Protein AF-0000000084339613 (afdb_homodimer)

Sequence (566 aa):
MQVQANGGYIHYEVVGEGPPLLMPSHASTTRWRAVAAEFAGEYTVIGVDFRDAAGLTRFPPEPFTIEDLAADCLAVLRALGYERAHFVGLSHSALVGQALAIEHPEGVDRLALTMTTPGHDAHRPDDPQLRAIEDQKLTVEDEVGEALRRAQAGDPEGVRRAAEFLYSQAAVARDPKLVDAGVEQVFGPNFAQPPEVRGRFWAVIGRFTSRGRLDRIRSRTLVVTGSGDRLVRLDDAWTLWRQIPQATLVALDGVGHDWWIEAPARVAAVVKQFLRGSFDADAMQVQANGGYIHYEVVGEGPPLLMPSHASTTRWRAVAAEFAGEYTVIGVDFRDAAGLTRFPPEPFTIEDLAADCLAVLRALGYERAHFVGLSHSALVGQALAIEHPEGVDRLALTMTTPGHDAHRPDDPQLRAIEDQKLTVEDEVGEALRRAQAGDPEGVRRAAEFLYSQAAVARDPKLVDAGVEQVFGPNFAQPPEVRGRFWAVIGRFTSRGRLDRIRSRTLVVTGSGDRLVRLDDAWTLWRQIPQATLVALDGVGHDWWIEAPARVAAVVKQFLRGSFDADA

Nearest PDB structures (foldseek):
  4baz-assembly1_A  TM=6.998E-01  e=2.592E-12  Pseudomonas aeruginosa PAO1
  4bau-assembly1_A-2  TM=6.594E-01  e=1.441E-12  Pseudomonas aeruginosa PAO1
  8b6s-assembly2_B  TM=6.369E-01  e=2.915E-12  Rhodococcus sp. (in: high G+C Gram-positive bacteria)
  4dmf-assembly2_D  TM=7.004E-01  e=1.598E-11  Pseudomonas aeruginosa UCBPP-PA14
  7zbd-assembly2_B  TM=6.255E-01  e=9.425E-12  Rhodococcus sp. (in: high G+C Gram-positive bacteria)

Secondary structure (DSSP, 8-state):
-EEEETTEEEEEEEEESSSEEE---TT-HHHHHHHHTTTTTTSEEEEEPPTTSSS-SB--S----HHHHHHHHHHHHHHTT-S-EEEEEETHHHHHHHHHHHH-GGGEEEEEEES---B--S---SSHHHHHHHHHHS-STHHHHHHHHHHHTT-HHHHHHHHHTTS-HHHHHH-THHHHHIIIIIIHHHHTS-HHHHHHHHHHHHH-B-TTTGGG--S-EEEEEETT--SS-HHHHHHHHHHSTTEEEEEESS--S-HHHHSHHHHHHHHHHHHTTTTSTT-/-EEEETTEEEEEEEEESSSEEE---TT-HHHHHHHHTTTTTTSEEEEEPPTTSSS-SB--S----HHHHHHHHHHHHHHTT-S-EEEEEETHHHHHHHHHHHH-GGGEEEEEEES---B--S---SSHHHHHHHHHHS-STHHHHHHHHHHHTT-HHHHHHHHHTTS-HHHHHH-THHHHHIIIIIIHHHHTS-HHHHHHHHHHHHH-B-TTTGGG--S-EEEEEETT--SS-HHHHHHHHHHSTTEEEEEESS--S-HHHHSHHHHHHHHHHHHTTTTSTT-

Solvent-accessible surface area (backbone atoms only — not comparable to full-atom values): 28236 Å² total; per-residue (Å²): 94,73,46,80,51,97,80,26,39,38,23,36,48,76,45,58,46,63,60,49,30,40,36,52,28,68,26,19,68,67,62,32,52,62,42,45,56,78,45,21,84,63,17,22,33,35,27,39,44,41,73,45,24,52,69,69,20,48,64,73,98,60,91,74,48,46,57,52,53,20,51,51,52,52,48,54,39,45,75,72,69,41,69,53,22,31,36,46,21,54,35,69,40,17,44,22,47,51,37,28,28,52,77,41,45,74,45,40,49,39,38,34,36,27,45,40,58,49,47,54,72,77,81,47,50,89,49,68,65,51,26,52,50,49,55,48,62,70,33,38,60,75,61,52,50,47,17,44,51,33,27,61,70,65,35,68,67,19,33,47,52,36,21,49,40,34,39,10,68,67,53,41,71,75,37,62,63,52,32,57,47,29,35,54,46,55,44,32,41,25,65,72,43,56,65,70,41,32,43,55,47,58,48,30,61,75,71,38,57,42,69,96,45,41,67,54,31,74,44,48,29,39,35,37,42,28,73,22,29,55,70,53,62,68,66,32,45,54,49,51,34,74,43,22,74,47,19,31,30,40,37,37,56,63,36,25,47,46,34,66,73,78,38,37,64,36,53,47,49,52,51,49,40,51,77,71,35,57,77,34,87,85,80,93,72,46,80,51,98,81,27,39,39,24,37,47,76,44,58,46,62,60,49,28,41,36,55,27,68,26,20,69,66,63,33,53,62,43,44,57,77,45,21,84,63,17,22,32,34,28,39,44,41,73,45,22,50,69,70,18,47,60,72,100,60,91,74,48,47,57,54,54,19,51,50,52,51,47,55,40,45,74,73,69,41,72,50,23,31,36,45,21,55,35,69,40,17,44,21,48,52,38,26,28,50,77,41,45,75,45,40,49,40,39,36,35,26,44,39,58,48,47,55,72,76,81,47,49,87,50,68,65,52,27,52,49,49,54,48,62,71,35,37,60,75,59,51,52,48,17,45,51,32,27,61,70,64,35,68,67,20,33,48,52,36,20,48,39,35,38,12,69,67,54,40,72,76,37,61,63,53,31,57,47,28,34,53,47,54,43,32,39,26,64,72,43,57,66,70,41,32,43,56,46,59,48,30,63,77,70,38,56,42,71,97,45,39,65,55,27,72,39,49,28,38,35,37,42,28,73,22,29,55,70,52,62,68,65,33,46,53,50,50,36,75,46,24,49,58,18,31,31,41,37,37,54,62,34,25,46,46,35,64,72,78,39,38,65,36,54,46,49,53,51,49,40,51,76,72,35,57,78,36,88,85,80

Organism: Pseudonocardia thermophila (NCBI:txid1848)

Structure (mmCIF, N/CA/C/O backbone):
data_AF-0000000084339613-model_v1
#
loop_
_entity.id
_entity.type
_entity.pdbx_description
1 polymer 'Pimeloyl-ACP methyl ester carboxylesterase'
#
loop_
_atom_site.group_PDB
_atom_site.id
_atom_site.type_symbol
_atom_site.label_atom_id
_atom_site.label_alt_id
_atom_site.label_comp_id
_atom_site.label_asym_id
_atom_site.label_entity_id
_atom_site.label_seq_id
_atom_site.pdbx_PDB_ins_code
_atom_site.Cartn_x
_atom_site.Cartn_y
_atom_site.Cartn_z
_atom_site.occupancy
_atom_site.B_iso_or_equiv
_atom_site.auth_seq_id
_atom_site.auth_comp_id
_atom_site.auth_asym_id
_atom_site.auth_atom_id
_atom_site.pdbx_PDB_model_num
ATOM 1 N N . MET A 1 1 ? -4.617 35.281 3.008 1 93.31 1 MET A N 1
ATOM 2 C CA . MET A 1 1 ? -6.02 35.594 3.268 1 93.31 1 MET A CA 1
ATOM 3 C C . MET A 1 1 ? -6.418 35.188 4.68 1 93.31 1 MET A C 1
ATOM 5 O O . MET A 1 1 ? -5.688 34.438 5.344 1 93.31 1 MET A O 1
ATOM 9 N N . GLN A 1 2 ? -7.469 35.719 5.16 1 95.5 2 GLN A N 1
ATOM 10 C CA . GLN A 1 2 ? -7.922 35.375 6.5 1 95.5 2 GLN A CA 1
ATOM 11 C C . GLN A 1 2 ? -9.445 35.25 6.551 1 95.5 2 GLN A C 1
ATOM 13 O O . GLN A 1 2 ? -10.148 35.875 5.758 1 95.5 2 GLN A O 1
ATOM 18 N N . VAL A 1 3 ? -9.898 34.406 7.383 1 97.19 3 VAL A N 1
ATOM 19 C CA . VAL A 1 3 ? -11.32 34.281 7.695 1 97.19 3 VAL A CA 1
ATOM 20 C C . VAL A 1 3 ? -11.523 34.344 9.203 1 97.19 3 VAL A C 1
ATOM 22 O O . VAL A 1 3 ? -10.719 33.781 9.961 1 97.19 3 VAL A O 1
ATOM 25 N N . GLN A 1 4 ? -12.516 35.094 9.586 1 97.75 4 GLN A N 1
ATOM 26 C CA . GLN A 1 4 ? -12.898 35.062 10.992 1 97.75 4 GLN A CA 1
ATOM 27 C C . GLN A 1 4 ? -13.875 33.938 11.281 1 97.75 4 GLN A C 1
ATOM 29 O O . GLN A 1 4 ? -14.953 33.875 10.688 1 97.75 4 GLN A O 1
ATOM 34 N N . ALA A 1 5 ? -13.469 33.031 12.148 1 97.62 5 ALA A N 1
ATOM 35 C CA . ALA A 1 5 ? -14.312 31.906 12.5 1 97.62 5 ALA A CA 1
ATOM 36 C C . ALA A 1 5 ? -13.852 31.281 13.82 1 97.62 5 ALA A C 1
ATOM 38 O O . ALA A 1 5 ? -12.695 31.438 14.219 1 97.62 5 ALA A O 1
ATOM 39 N N . ASN A 1 6 ? -14.758 30.641 14.539 1 97.44 6 ASN A N 1
ATOM 40 C CA . ASN A 1 6 ? -14.5 29.844 15.734 1 97.44 6 ASN A CA 1
ATOM 41 C C . ASN A 1 6 ? -13.789 30.656 16.812 1 97.44 6 ASN A C 1
ATOM 43 O O . ASN A 1 6 ? -12.945 30.141 17.531 1 97.44 6 ASN A O 1
ATOM 47 N N . GLY A 1 7 ? -13.938 31.906 16.766 1 96.94 7 GLY A N 1
ATOM 48 C CA . GLY A 1 7 ? -13.445 32.75 17.844 1 96.94 7 GLY A CA 1
ATOM 49 C C . GLY A 1 7 ? -12.07 33.344 17.547 1 96.94 7 GLY A C 1
ATOM 50 O O . GLY A 1 7 ? -11.43 33.906 18.438 1 96.94 7 GLY A O 1
ATOM 51 N N . GLY A 1 8 ? -11.625 33.188 16.281 1 97.25 8 GLY A N 1
ATOM 52 C CA . GLY A 1 8 ? -10.32 33.719 15.906 1 97.25 8 GLY A CA 1
ATOM 53 C C . GLY A 1 8 ? -10.211 34.062 14.43 1 97.25 8 GLY A C 1
ATOM 54 O O . GLY A 1 8 ? -11.219 34.125 13.734 1 97.25 8 GLY A O 1
ATOM 55 N N . TYR A 1 9 ? -9.062 34.531 14.062 1 97.19 9 TYR A N 1
ATOM 56 C CA . TYR A 1 9 ? -8.727 34.781 12.672 1 97.19 9 TYR A CA 1
ATOM 57 C C . TYR A 1 9 ? -7.82 33.688 12.117 1 97.19 9 TYR A C 1
ATOM 59 O O . TYR A 1 9 ? -6.715 33.469 12.617 1 97.19 9 TYR A O 1
ATOM 67 N N . ILE A 1 10 ? -8.281 33.031 11.062 1 96.25 10 ILE A N 1
ATOM 68 C CA . ILE A 1 10 ? -7.559 31.891 10.492 1 96.25 10 ILE A CA 1
ATOM 69 C C . ILE A 1 10 ? -6.91 32.312 9.172 1 96.25 10 ILE A C 1
ATOM 71 O O . ILE A 1 10 ? -7.598 32.719 8.242 1 96.25 10 ILE A O 1
ATOM 75 N N . HIS A 1 11 ? -5.621 32.156 9.117 1 95.12 11 HIS A N 1
ATOM 76 C CA . HIS A 1 11 ? -4.883 32.438 7.895 1 95.12 11 HIS A CA 1
ATOM 77 C C . HIS A 1 11 ? -4.891 31.25 6.953 1 95.12 11 HIS A C 1
ATOM 79 O O . HIS A 1 11 ? -4.746 30.109 7.398 1 95.12 11 HIS A O 1
ATOM 85 N N . TYR A 1 12 ? -5.094 31.469 5.641 1 95.38 12 TYR A N 1
ATOM 86 C CA . TYR A 1 12 ? -5.035 30.422 4.629 1 95.38 12 TYR A CA 1
ATOM 87 C C . TYR A 1 12 ? -4.508 30.969 3.307 1 95.38 12 TYR A C 1
ATOM 89 O O . TYR A 1 12 ? -4.488 32.188 3.094 1 95.38 12 TYR A O 1
ATOM 97 N N . GLU A 1 13 ? -3.941 30.094 2.549 1 94.94 13 GLU A N 1
ATOM 98 C CA . GLU A 1 13 ? -3.484 30.391 1.194 1 94.94 13 GLU A CA 1
ATOM 99 C C . GLU A 1 13 ? -4.16 29.484 0.172 1 94.94 13 GLU A C 1
ATOM 101 O O . GLU A 1 13 ? -4.543 28.359 0.492 1 94.94 13 GLU A O 1
ATOM 106 N N . VAL A 1 14 ? -4.344 30.031 -1.056 1 96.31 14 VAL A N 1
ATOM 107 C CA . VAL A 1 14 ? -4.984 29.281 -2.127 1 96.31 14 VAL A CA 1
ATOM 108 C C . VAL A 1 14 ? -4.133 29.344 -3.393 1 96.31 14 VAL A C 1
ATOM 110 O O . VAL A 1 14 ? -3.682 30.422 -3.781 1 96.31 14 VAL A O 1
ATOM 113 N N . VAL A 1 15 ? -3.887 28.203 -3.947 1 96.44 15 VAL A N 1
ATOM 114 C CA . VAL A 1 15 ? -3.193 28.188 -5.23 1 96.44 15 VAL A CA 1
ATOM 115 C C . VAL A 1 15 ? -3.854 27.156 -6.148 1 96.44 15 VAL A C 1
ATOM 117 O O . VAL A 1 15 ? -4.449 26.188 -5.68 1 96.44 15 VAL A O 1
ATOM 120 N N . GLY A 1 16 ? -3.816 27.391 -7.469 1 97.94 16 GLY A N 1
ATOM 121 C CA . GLY A 1 16 ? -4.293 26.438 -8.453 1 97.94 16 GLY A CA 1
ATOM 122 C C . GLY A 1 16 ? -5.766 26.594 -8.773 1 97.94 16 GLY A C 1
ATOM 123 O O . GLY A 1 16 ? -6.402 27.547 -8.344 1 97.94 16 GLY A O 1
ATOM 124 N N . GLU A 1 17 ? -6.219 25.719 -9.68 1 97.44 17 GLU A N 1
ATOM 125 C CA . GLU A 1 17 ? -7.605 25.688 -10.141 1 97.44 17 GLU A CA 1
ATOM 126 C C . GLU A 1 17 ? -8.117 24.25 -10.234 1 97.44 17 GLU A C 1
ATOM 128 O O . GLU A 1 17 ? -7.336 23.328 -10.469 1 97.44 17 GLU A O 1
ATOM 133 N N . GLY A 1 18 ? -9.414 24.156 -10.016 1 98 18 GLY A N 1
ATOM 134 C CA . GLY A 1 18 ? -10.031 22.844 -10.023 1 98 18 GLY A CA 1
ATOM 135 C C . GLY A 1 18 ? -10.789 22.531 -8.742 1 98 18 GLY A C 1
ATOM 136 O O . GLY A 1 18 ? -11.141 23.438 -7.988 1 98 18 GLY A O 1
ATOM 137 N N . PRO A 1 19 ? -11.094 21.219 -8.523 1 98.38 19 PRO A N 1
ATOM 138 C CA . PRO A 1 19 ? -11.766 20.844 -7.277 1 98.38 19 PRO A CA 1
ATOM 139 C C . PRO A 1 19 ? -10.953 21.188 -6.035 1 98.38 19 PRO A C 1
ATOM 141 O O . PRO A 1 19 ? -9.719 21.172 -6.078 1 98.38 19 PRO A O 1
ATOM 144 N N . PRO A 1 20 ? -11.586 21.469 -4.953 1 98.75 20 PRO A N 1
ATOM 145 C CA . PRO A 1 20 ? -10.883 21.906 -3.746 1 98.75 20 PRO A CA 1
ATOM 146 C C . PRO A 1 20 ? -10.102 20.766 -3.084 1 98.75 20 PRO A C 1
ATOM 148 O O . PRO A 1 20 ? -10.602 19.641 -2.998 1 98.75 20 PRO A O 1
ATOM 151 N N . LEU A 1 21 ? -8.969 21.062 -2.729 1 98.81 21 LEU A N 1
ATOM 152 C CA . LEU A 1 21 ? -8.062 20.188 -1.992 1 98.81 21 LEU A CA 1
ATOM 153 C C . LEU A 1 21 ? -7.516 20.891 -0.755 1 98.81 21 LEU A C 1
ATOM 155 O O . LEU A 1 21 ? -6.684 21.797 -0.868 1 98.81 21 LEU A O 1
ATOM 159 N N . LEU A 1 22 ? -7.992 20.469 0.413 1 98.25 22 LEU A N 1
ATOM 160 C CA . LEU A 1 22 ? -7.453 20.969 1.673 1 98.25 22 LEU A CA 1
ATOM 161 C C . LEU A 1 22 ? -6.133 20.297 2.012 1 98.25 22 LEU A C 1
ATOM 163 O O . LEU A 1 22 ? -6.07 19.062 2.129 1 98.25 22 LEU A O 1
ATOM 167 N N . MET A 1 23 ? -5.078 21.047 2.143 1 97.5 23 MET A N 1
ATOM 168 C CA . MET A 1 23 ? -3.744 20.594 2.537 1 97.5 23 MET A CA 1
ATOM 169 C C . MET A 1 23 ? -3.129 21.547 3.555 1 97.5 23 MET A C 1
ATOM 171 O O . MET A 1 23 ? -2.328 22.422 3.195 1 97.5 23 MET A O 1
ATOM 175 N N . PRO A 1 24 ? -3.438 21.359 4.773 1 94.56 24 PRO A N 1
ATOM 176 C CA . PRO A 1 24 ? -3 22.328 5.781 1 94.56 24 PRO A CA 1
ATOM 177 C C . PRO A 1 24 ? -1.479 22.438 5.871 1 94.56 24 PRO A C 1
ATOM 179 O O . PRO A 1 24 ? -0.776 21.422 5.75 1 94.56 24 PRO A O 1
ATOM 182 N N . SER A 1 25 ? -0.84 23.609 6.051 1 76.75 25 SER A N 1
ATOM 183 C CA . SER A 1 25 ? 0.553 24 5.848 1 76.75 25 SER A CA 1
ATOM 184 C C . SER A 1 25 ? 1.398 23.688 7.078 1 76.75 25 SER A C 1
ATOM 186 O O . SER A 1 25 ? 2.629 23.672 7.004 1 76.75 25 SER A O 1
ATOM 188 N N . HIS A 1 26 ? 1.126 23.078 7.98 1 66.56 26 HIS A N 1
ATOM 189 C CA . HIS A 1 26 ? 1.884 22.656 9.148 1 66.56 26 HIS A CA 1
ATOM 190 C C . HIS A 1 26 ? 2.947 23.688 9.523 1 66.56 26 HIS A C 1
ATOM 192 O O . HIS A 1 26 ? 4.133 23.344 9.617 1 66.56 26 HIS A O 1
ATOM 198 N N . ALA A 1 27 ? 2.881 24.812 9.57 1 61.47 27 ALA A N 1
ATOM 199 C CA . ALA A 1 27 ? 3.809 25.719 10.227 1 61.47 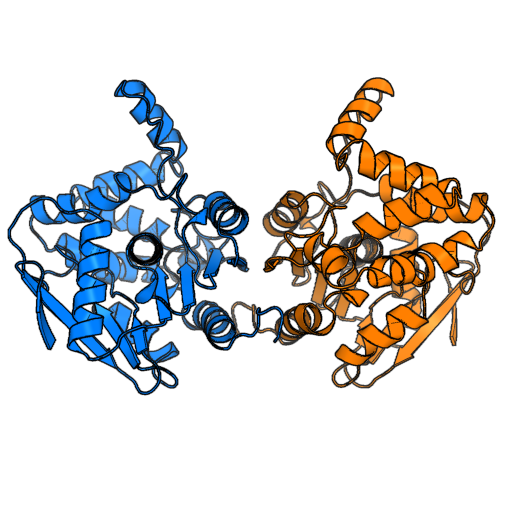27 ALA A CA 1
ATOM 200 C C . ALA A 1 27 ? 4.551 26.578 9.195 1 61.47 27 ALA A C 1
ATOM 202 O O . ALA A 1 27 ? 5.137 27.609 9.539 1 61.47 27 ALA A O 1
ATOM 203 N N . SER A 1 28 ? 4.691 26.062 7.965 1 70.5 28 SER A N 1
ATOM 204 C CA . SER A 1 28 ? 5.488 26.859 7.047 1 70.5 28 SER A CA 1
ATOM 205 C C . SER A 1 28 ? 4.773 27.047 5.707 1 70.5 28 SER A C 1
ATOM 207 O O . SER A 1 28 ? 4.547 26.078 4.988 1 70.5 28 SER A O 1
ATOM 209 N N . THR A 1 29 ? 4.668 28.297 5.359 1 73.69 29 THR A N 1
ATOM 210 C CA . THR A 1 29 ? 4.043 28.641 4.09 1 73.69 29 THR A CA 1
ATOM 211 C C . THR A 1 29 ? 4.969 28.297 2.922 1 73.69 29 THR A C 1
ATOM 213 O O . THR A 1 29 ? 4.508 27.875 1.861 1 73.69 29 THR A O 1
ATOM 216 N N . THR A 1 30 ? 6.27 28.469 3.146 1 77.5 30 THR A N 1
ATOM 217 C CA . THR A 1 30 ? 7.215 28.219 2.066 1 77.5 30 THR A CA 1
ATOM 218 C C . THR A 1 30 ? 7.242 26.75 1.7 1 77.5 30 THR A C 1
ATOM 220 O O . THR A 1 30 ? 7.105 26.391 0.528 1 77.5 30 THR A O 1
ATOM 223 N N . ARG A 1 31 ? 7.395 25.953 2.65 1 86 31 ARG A N 1
ATOM 224 C CA . ARG A 1 31 ? 7.414 24.5 2.453 1 86 31 ARG A CA 1
ATOM 225 C C . ARG A 1 31 ? 6.102 24.016 1.85 1 86 31 ARG A C 1
ATOM 227 O O . ARG A 1 31 ? 6.098 23.156 0.96 1 86 31 ARG A O 1
ATOM 234 N N . TRP A 1 32 ? 5.105 24.656 2.205 1 91 32 TRP A N 1
ATOM 235 C CA . TRP A 1 32 ? 3.777 24.281 1.727 1 91 32 TRP A CA 1
ATOM 236 C C . TRP A 1 32 ? 3.615 24.625 0.25 1 91 32 TRP A C 1
ATOM 238 O O . TRP A 1 32 ? 3.1 23.828 -0.529 1 91 32 TRP A O 1
ATOM 248 N N . ARG A 1 33 ? 4.078 25.781 -0.169 1 90.88 33 ARG A N 1
ATOM 249 C CA . ARG A 1 33 ? 3.916 26.234 -1.551 1 90.88 33 ARG A CA 1
ATOM 250 C C . ARG A 1 33 ? 4.621 25.281 -2.514 1 90.88 33 ARG A C 1
ATOM 252 O O . ARG A 1 33 ? 4.113 25 -3.602 1 90.88 33 ARG A O 1
ATOM 259 N N . ALA A 1 34 ? 5.723 24.812 -2.059 1 91.38 34 ALA A N 1
ATOM 260 C CA . ALA A 1 34 ? 6.484 23.906 -2.912 1 91.38 34 ALA A CA 1
ATOM 261 C C . ALA A 1 34 ? 5.723 22.609 -3.148 1 91.38 34 ALA A C 1
ATOM 263 O O . ALA A 1 34 ? 5.613 22.141 -4.285 1 91.38 34 ALA A O 1
ATOM 264 N N . VAL A 1 35 ? 5.16 22.047 -2.146 1 94.31 35 VAL A N 1
ATOM 265 C CA . VAL A 1 35 ? 4.445 20.797 -2.299 1 94.31 35 VAL A CA 1
ATOM 266 C C . VAL A 1 35 ? 3.09 21.031 -2.951 1 94.31 35 VAL A C 1
ATOM 268 O O . VAL A 1 35 ? 2.609 20.219 -3.732 1 94.31 35 VAL A O 1
ATOM 271 N N . ALA A 1 36 ? 2.484 22.188 -2.648 1 96.38 36 ALA A N 1
ATOM 272 C CA . ALA A 1 36 ? 1.198 22.531 -3.244 1 96.38 36 ALA A CA 1
ATOM 273 C C . ALA A 1 36 ? 1.3 22.609 -4.766 1 96.38 36 ALA A C 1
ATOM 275 O O . ALA A 1 36 ? 0.335 22.312 -5.473 1 96.38 36 ALA A O 1
ATOM 276 N N . ALA A 1 37 ? 2.473 22.969 -5.262 1 96.31 37 ALA A N 1
ATOM 277 C CA . ALA A 1 37 ? 2.701 23.094 -6.695 1 96.31 37 ALA A CA 1
ATOM 278 C C . ALA A 1 37 ? 2.521 21.75 -7.402 1 96.31 37 ALA A C 1
ATOM 280 O O . ALA A 1 37 ? 2.125 21.703 -8.57 1 96.31 37 ALA A O 1
ATOM 281 N N . GLU A 1 38 ? 2.785 20.656 -6.676 1 96.44 38 GLU A N 1
ATOM 282 C CA . GLU A 1 38 ? 2.596 19.312 -7.242 1 96.44 38 GLU A CA 1
ATOM 283 C C . GLU A 1 38 ? 1.131 19.062 -7.59 1 96.44 38 GLU A C 1
ATOM 285 O O . GLU A 1 38 ? 0.824 18.219 -8.438 1 96.44 38 GLU A O 1
ATOM 290 N N . PHE A 1 39 ? 0.172 19.781 -6.965 1 98.12 39 PHE A N 1
ATOM 291 C CA . PHE A 1 39 ? -1.253 19.5 -7.086 1 98.12 39 PHE A CA 1
ATOM 292 C C . PHE A 1 39 ? -1.975 20.625 -7.797 1 98.12 39 PHE A C 1
ATOM 294 O O . PHE A 1 39 ? -3.102 20.469 -8.266 1 98.12 39 PHE A O 1
ATOM 301 N N . ALA A 1 40 ? -1.368 21.781 -7.902 1 97.81 40 ALA A N 1
ATOM 302 C CA . ALA A 1 40 ? -2.016 23.031 -8.289 1 97.81 40 ALA A CA 1
ATOM 303 C C . ALA A 1 40 ? -2.494 22.984 -9.734 1 97.81 40 ALA A C 1
ATOM 305 O O . ALA A 1 40 ? -3.34 23.781 -10.141 1 97.81 40 ALA A O 1
ATOM 306 N N . GLY A 1 41 ? -1.956 22.078 -10.539 1 97.56 41 GLY A N 1
ATOM 307 C CA . GLY A 1 41 ? -2.383 21.953 -11.922 1 97.56 41 GLY A CA 1
ATOM 308 C C . GLY A 1 41 ? -3.736 21.281 -12.07 1 97.56 41 GLY A C 1
ATOM 309 O O . GLY A 1 41 ? -4.383 21.391 -13.109 1 97.56 41 GLY A O 1
ATOM 310 N N . GLU A 1 42 ? -4.215 20.656 -11.047 1 98 42 GLU A N 1
ATOM 311 C CA . GLU A 1 42 ? -5.434 19.859 -11.148 1 98 42 GLU A CA 1
ATOM 312 C C . GLU A 1 42 ? -6.426 20.219 -10.047 1 98 42 GLU A C 1
ATOM 314 O O . GLU A 1 42 ? -7.605 19.875 -10.133 1 98 42 GLU A O 1
ATOM 319 N N . TYR A 1 43 ? -5.961 20.969 -9.055 1 98.56 43 TYR A N 1
ATOM 320 C CA . TYR A 1 43 ? -6.801 21.219 -7.891 1 98.56 43 TYR A CA 1
ATOM 321 C C . TYR A 1 43 ? -6.645 22.656 -7.41 1 98.56 43 TYR A C 1
ATOM 323 O O . TYR A 1 43 ? -5.633 23.297 -7.691 1 98.56 43 TYR A O 1
ATOM 331 N N . THR A 1 44 ? -7.668 23.156 -6.738 1 98.56 44 THR A N 1
ATOM 332 C CA . THR A 1 44 ? -7.562 24.328 -5.891 1 98.56 44 THR A CA 1
ATOM 333 C C . THR A 1 44 ? -7.035 23.969 -4.508 1 98.56 44 THR A C 1
ATOM 335 O O . THR A 1 44 ? -7.789 23.484 -3.66 1 98.56 44 THR A O 1
ATOM 338 N N . VAL A 1 45 ? -5.781 24.203 -4.34 1 98.31 45 VAL A N 1
ATOM 339 C CA . VAL A 1 45 ? -5.125 23.75 -3.115 1 98.31 45 VAL A CA 1
ATOM 340 C C . VAL A 1 45 ? -5.262 24.828 -2.035 1 98.31 45 VAL A C 1
ATOM 342 O O . VAL A 1 45 ? -4.891 25.984 -2.248 1 98.31 45 VAL A O 1
ATOM 345 N N . ILE A 1 46 ? -5.785 24.422 -0.898 1 97.5 46 ILE A N 1
ATOM 346 C CA . ILE A 1 46 ? -6.062 25.328 0.208 1 97.5 46 ILE A CA 1
ATOM 347 C C . ILE A 1 46 ? -5.16 24.984 1.392 1 97.5 46 ILE A C 1
ATOM 349 O O . ILE A 1 46 ? -5.277 23.906 1.98 1 97.5 46 ILE A O 1
ATOM 353 N N . GLY A 1 47 ? -4.258 25.859 1.705 1 96.38 47 GLY A N 1
ATOM 354 C CA . GLY A 1 47 ? -3.377 25.703 2.854 1 96.38 47 GLY A CA 1
ATOM 355 C C . GLY A 1 47 ? -3.834 26.5 4.062 1 96.38 47 GLY A C 1
ATOM 356 O O . GLY A 1 47 ? -3.809 27.734 4.051 1 96.38 47 GLY A O 1
ATOM 357 N N . VAL A 1 48 ? -4.164 25.797 5.145 1 95.12 48 VAL A N 1
ATOM 358 C CA . VAL A 1 48 ? -4.629 26.438 6.367 1 95.12 48 VAL A CA 1
ATOM 359 C C . VAL A 1 48 ? -3.498 26.484 7.395 1 95.12 48 VAL A C 1
ATOM 361 O O . VAL A 1 48 ? -2.898 25.453 7.707 1 95.12 48 VAL A O 1
ATOM 364 N N . ASP A 1 49 ? -3.217 27.609 7.875 1 92.88 49 ASP A N 1
ATOM 365 C CA . ASP A 1 49 ? -2.285 27.719 8.992 1 92.88 49 ASP A CA 1
ATOM 366 C C . ASP A 1 49 ? -2.955 27.344 10.312 1 92.88 49 ASP A C 1
ATOM 368 O O . ASP A 1 49 ? -4.074 27.781 10.594 1 92.88 49 ASP A O 1
ATOM 372 N N . PHE A 1 50 ? -2.27 26.531 11.117 1 92.81 50 PHE A N 1
ATOM 373 C CA . PHE A 1 50 ? -2.859 26.078 12.375 1 92.81 50 PHE A CA 1
ATOM 374 C C . PHE A 1 50 ? -2.646 27.094 13.484 1 92.81 50 PHE A C 1
ATOM 376 O O . PHE A 1 50 ? -1.743 27.922 13.398 1 92.81 50 PHE A O 1
ATOM 383 N N . ARG A 1 51 ? -3.512 26.969 14.453 1 92.56 51 ARG A N 1
ATOM 384 C CA . ARG A 1 51 ? -3.27 27.688 15.695 1 92.56 51 ARG A CA 1
ATOM 385 C C . ARG A 1 51 ? -1.874 27.391 16.234 1 92.56 51 ARG A C 1
ATOM 387 O O . ARG A 1 51 ? -1.447 26.234 16.281 1 92.56 51 ARG A O 1
ATOM 394 N N . ASP A 1 52 ? -1.124 28.484 16.516 1 88.69 52 ASP A N 1
ATOM 395 C CA . ASP A 1 52 ? 0.156 28.438 17.219 1 88.69 52 ASP A CA 1
ATOM 396 C C . ASP A 1 52 ? 1.249 27.859 16.328 1 88.69 52 ASP A C 1
ATOM 398 O O . ASP A 1 52 ? 2.314 27.469 16.812 1 88.69 52 ASP A O 1
ATOM 402 N N . ALA A 1 53 ? 0.989 27.734 15.023 1 89.12 53 ALA A N 1
ATOM 403 C CA . ALA A 1 53 ? 1.989 27.172 14.125 1 89.12 53 ALA A CA 1
ATOM 404 C C . ALA A 1 53 ? 3.002 28.234 13.688 1 89.12 53 ALA A C 1
ATOM 406 O O . ALA A 1 53 ? 4.051 28.391 14.312 1 89.12 53 ALA A O 1
ATOM 407 N N . ALA A 1 54 ? 2.695 29.094 12.758 1 83.31 54 ALA A N 1
ATOM 408 C CA . ALA A 1 54 ? 3.637 30.047 12.195 1 83.31 54 ALA A CA 1
ATOM 409 C C . ALA A 1 54 ? 3.316 31.469 12.664 1 83.31 54 ALA A C 1
ATOM 411 O O . ALA A 1 54 ? 3.908 32.438 12.18 1 83.31 54 ALA A O 1
ATOM 412 N N . GLY A 1 55 ? 2.322 31.656 13.469 1 83.69 55 GLY A N 1
ATOM 413 C CA . GLY A 1 55 ? 1.982 32.969 14.016 1 83.69 55 GLY A CA 1
ATOM 414 C C . GLY A 1 55 ? 1.102 33.781 13.094 1 83.69 55 GLY A C 1
ATOM 415 O O . GLY A 1 55 ? 0.872 34.969 13.344 1 83.69 55 GLY A O 1
ATOM 416 N N . LEU A 1 56 ? 0.626 33.188 12.039 1 88.12 56 LEU A N 1
ATOM 417 C CA . LEU A 1 56 ? -0.227 33.906 11.086 1 88.12 56 LEU A CA 1
ATOM 418 C C . LEU A 1 56 ? -1.693 33.812 11.492 1 88.12 56 LEU A C 1
ATOM 420 O O . LEU A 1 56 ? -2.486 34.688 11.195 1 88.12 56 LEU A O 1
ATOM 424 N N . THR A 1 57 ? -2.047 32.75 12.094 1 92.06 57 THR A N 1
ATOM 425 C CA . THR A 1 57 ? -3.369 32.5 12.664 1 92.06 57 THR A CA 1
ATOM 426 C C . THR A 1 57 ? -3.438 33.031 14.102 1 92.06 57 THR A C 1
ATOM 428 O O . THR A 1 57 ? -2.514 32.812 14.891 1 92.06 57 THR A O 1
ATOM 431 N N . ARG A 1 58 ? -4.598 33.719 14.406 1 93.62 58 ARG A N 1
ATOM 432 C CA . ARG A 1 58 ? -4.684 34.375 15.695 1 93.62 58 ARG A CA 1
ATOM 433 C C . ARG A 1 58 ? -5.902 33.906 16.484 1 93.62 58 ARG A C 1
ATOM 435 O O . ARG A 1 58 ? -7.035 34.031 16 1 93.62 58 ARG A O 1
ATOM 442 N N . PHE A 1 59 ? -5.578 33.375 17.625 1 94.75 59 PHE A N 1
ATOM 443 C CA . PHE A 1 59 ? -6.598 32.938 18.562 1 94.75 59 PHE A CA 1
ATOM 444 C C . PHE A 1 59 ? -6.238 33.344 19.984 1 94.75 59 PHE A C 1
ATOM 446 O O . PHE A 1 59 ? -5.074 33.625 20.297 1 94.75 59 PHE A O 1
ATOM 453 N N . PRO A 1 60 ? -7.266 33.438 20.906 1 94.12 60 PRO A N 1
ATOM 454 C CA . PRO A 1 60 ? -6.91 33.562 22.328 1 94.12 60 PRO A CA 1
ATOM 455 C C . PRO A 1 60 ? -5.977 32.469 22.812 1 94.12 60 PRO A C 1
ATOM 457 O O . PRO A 1 60 ? -6.031 31.344 22.297 1 94.12 60 PRO A O 1
ATOM 460 N N . PRO A 1 61 ? -5.105 32.844 23.719 1 91.94 61 PRO A N 1
ATOM 461 C CA . PRO A 1 61 ? -4.098 31.891 24.188 1 91.94 61 PRO A CA 1
ATOM 462 C C . PRO A 1 61 ? -4.684 30.797 25.078 1 91.94 61 PRO A C 1
ATOM 464 O O . PRO A 1 61 ? -4.289 30.672 26.234 1 91.94 61 PRO A O 1
ATOM 467 N N . GLU A 1 62 ? -5.578 30.016 24.625 1 93.31 62 GLU A N 1
ATOM 468 C CA . GLU A 1 62 ? -6.223 28.906 25.312 1 93.31 62 GLU A CA 1
ATOM 469 C C . GLU A 1 62 ? -5.848 27.562 24.672 1 93.31 62 GLU A C 1
ATOM 471 O O . GLU A 1 62 ? -5.512 27.516 23.484 1 93.31 62 GLU A O 1
ATOM 476 N N . PRO A 1 63 ? -5.863 26.594 25.578 1 92.44 63 PRO A N 1
ATOM 477 C CA . PRO A 1 63 ? -5.617 25.281 24.984 1 92.44 63 PRO A CA 1
ATOM 478 C C . PRO A 1 63 ? -6.621 24.906 23.906 1 92.44 63 PRO A C 1
ATOM 480 O O . PRO A 1 63 ? -7.762 25.375 23.922 1 92.44 63 PRO A O 1
ATOM 483 N N . PHE A 1 64 ? -6.18 24.188 22.891 1 95.12 64 PHE A N 1
ATOM 484 C CA . PHE A 1 64 ? -7.031 23.672 21.828 1 95.12 64 PHE A CA 1
ATOM 485 C C . PHE A 1 64 ? -6.734 22.203 21.547 1 95.12 64 PHE A C 1
ATOM 487 O O . PHE A 1 64 ? -5.824 21.625 22.156 1 95.12 64 PHE A O 1
ATOM 494 N N . THR A 1 65 ? -7.59 21.578 20.703 1 95.56 65 THR A N 1
ATOM 495 C CA . THR A 1 65 ? -7.473 20.156 20.375 1 95.56 65 THR A CA 1
ATOM 496 C C . THR A 1 65 ? -7.309 19.984 18.859 1 95.56 65 THR A C 1
ATOM 498 O O . THR A 1 65 ? -7.453 20.938 18.094 1 95.56 65 THR A O 1
ATOM 501 N N . ILE A 1 66 ? -6.961 18.828 18.516 1 96.12 66 ILE A N 1
ATOM 502 C CA . ILE A 1 66 ? -6.922 18.453 17.094 1 96.12 66 ILE A CA 1
ATOM 503 C C . ILE A 1 66 ? -8.297 18.672 16.469 1 96.12 66 ILE A C 1
ATOM 505 O O . ILE A 1 66 ? -8.398 19.109 15.32 1 96.12 66 ILE A O 1
ATOM 509 N N . GLU A 1 67 ? -9.352 18.406 17.172 1 97.69 67 GLU A N 1
ATOM 510 C CA . GLU A 1 67 ? -10.719 18.609 16.703 1 97.69 67 GLU A CA 1
ATOM 511 C C . GLU A 1 67 ? -10.992 20.094 16.438 1 97.69 67 GLU A C 1
ATOM 513 O O . GLU A 1 67 ? -11.727 20.438 15.508 1 97.69 67 GLU A O 1
ATOM 518 N N . ASP A 1 68 ? -10.406 20.922 17.281 1 97.5 68 ASP A N 1
ATOM 519 C CA . ASP A 1 68 ? -10.539 22.359 17.047 1 97.5 68 ASP A CA 1
ATOM 520 C C . ASP A 1 68 ? -9.883 22.766 15.719 1 97.5 68 ASP A C 1
ATOM 522 O O . ASP A 1 68 ? -10.438 23.562 14.969 1 97.5 68 ASP A O 1
ATOM 526 N N . LEU A 1 69 ? -8.734 22.203 15.469 1 96.62 69 LEU A N 1
ATOM 527 C CA . LEU A 1 69 ? -8.047 22.484 14.219 1 96.62 69 LEU A CA 1
ATOM 528 C C . LEU A 1 69 ? -8.859 21.984 13.031 1 96.62 69 LEU A C 1
ATOM 530 O O . LEU A 1 69 ? -8.891 22.625 11.977 1 96.62 69 LEU A O 1
ATOM 534 N N . ALA A 1 70 ? -9.531 20.812 13.18 1 98.12 70 ALA A N 1
ATOM 535 C CA . ALA A 1 70 ? -10.414 20.281 12.141 1 98.12 70 ALA A CA 1
ATOM 536 C C . ALA A 1 70 ? -11.57 21.25 11.867 1 98.12 70 ALA A C 1
ATOM 538 O O . ALA A 1 70 ? -11.906 21.5 10.703 1 98.12 70 ALA A O 1
ATOM 539 N N . ALA A 1 71 ? -12.133 21.781 12.891 1 98.25 71 ALA A N 1
ATOM 540 C CA . ALA A 1 71 ? -13.219 22.75 12.758 1 98.25 71 ALA A CA 1
ATOM 541 C C . ALA A 1 71 ? -12.75 24 12.039 1 98.25 71 ALA A C 1
ATOM 543 O O . ALA A 1 71 ? -13.5 24.609 11.266 1 98.25 71 ALA A O 1
ATOM 544 N N . ASP A 1 72 ? -11.531 24.406 12.359 1 97.38 72 ASP A N 1
ATOM 545 C CA . ASP A 1 72 ? -10.961 25.562 11.68 1 97.38 72 ASP A CA 1
ATOM 546 C C . ASP A 1 72 ? -10.836 25.312 10.18 1 97.38 72 ASP A C 1
ATOM 548 O O . ASP A 1 72 ? -11.141 26.203 9.367 1 97.38 72 ASP A O 1
ATOM 552 N N . CYS A 1 73 ? -10.375 24.125 9.82 1 97.25 73 CYS A N 1
ATOM 553 C CA . CYS A 1 73 ? -10.273 23.766 8.414 1 97.25 73 CYS A CA 1
ATOM 554 C C . CYS A 1 73 ? -11.633 23.828 7.73 1 97.25 73 CYS A C 1
ATOM 556 O O . CYS A 1 73 ? -11.758 24.344 6.621 1 97.25 73 CYS A O 1
ATOM 558 N N . LEU A 1 74 ? -12.609 23.281 8.375 1 98.38 74 LEU A N 1
ATOM 559 C CA . LEU A 1 74 ? -13.961 23.297 7.828 1 98.38 74 LEU A CA 1
ATOM 560 C C . LEU A 1 74 ? -14.461 24.734 7.629 1 98.38 74 LEU A C 1
ATOM 562 O O . LEU A 1 74 ? -15.109 25.031 6.629 1 98.38 74 LEU A O 1
ATOM 566 N N . ALA A 1 75 ? -14.148 25.594 8.578 1 98.31 75 ALA A N 1
ATOM 567 C CA . ALA A 1 75 ? -14.562 27 8.484 1 98.31 75 ALA A CA 1
ATOM 568 C C . ALA A 1 75 ? -13.961 27.672 7.262 1 98.31 75 ALA A C 1
ATOM 570 O O . ALA A 1 75 ? -14.633 28.453 6.578 1 98.31 75 ALA A O 1
ATOM 571 N N . VAL A 1 76 ? -12.695 27.422 7.02 1 97.75 76 VAL A N 1
ATOM 572 C CA . VAL A 1 76 ? -12.031 27.984 5.848 1 97.75 76 VAL A CA 1
ATOM 573 C C . VAL A 1 76 ? -12.703 27.469 4.574 1 97.75 76 VAL A C 1
ATOM 575 O O . VAL A 1 76 ? -12.953 28.234 3.643 1 97.75 76 VAL A O 1
ATOM 578 N N . LEU A 1 77 ? -12.9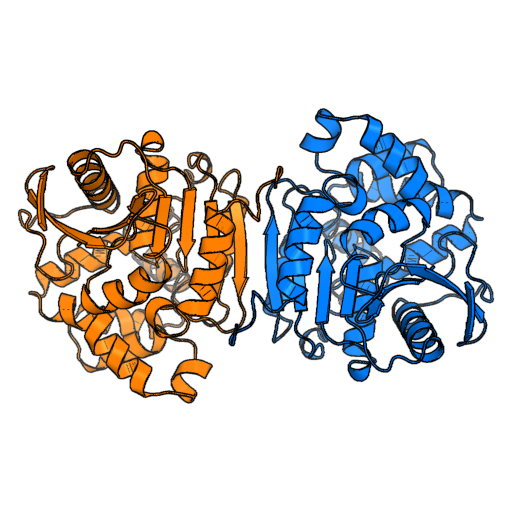84 26.172 4.555 1 98.25 77 LEU A N 1
ATOM 579 C CA . LEU A 1 77 ? -13.641 25.547 3.408 1 98.25 77 LEU A CA 1
ATOM 580 C C . LEU A 1 77 ? -14.984 26.234 3.125 1 98.25 77 LEU A C 1
ATOM 582 O O . LEU A 1 77 ? -15.266 26.594 1.981 1 98.25 77 LEU A O 1
ATOM 586 N N . ARG A 1 78 ? -15.742 26.484 4.129 1 98 78 ARG A N 1
ATOM 587 C CA . ARG A 1 78 ? -17.047 27.109 4 1 98 78 ARG A CA 1
ATOM 588 C C . ARG A 1 78 ? -16.922 28.562 3.543 1 98 78 ARG A C 1
ATOM 590 O O . ARG A 1 78 ? -17.688 29.031 2.705 1 98 78 ARG A O 1
ATOM 597 N N . ALA A 1 79 ? -15.984 29.219 4.094 1 98 79 ALA A N 1
ATOM 598 C CA . ALA A 1 79 ? -15.758 30.609 3.73 1 98 79 ALA A CA 1
ATOM 599 C C . ALA A 1 79 ? -15.438 30.75 2.244 1 98 79 ALA A C 1
ATOM 601 O O . ALA A 1 79 ? -15.75 31.766 1.624 1 98 79 ALA A O 1
ATOM 602 N N . LEU A 1 80 ? -14.836 29.734 1.704 1 98.06 80 LEU A N 1
ATOM 603 C CA . LEU A 1 80 ? -14.453 29.734 0.295 1 98.06 80 LEU A CA 1
ATOM 604 C C . LEU A 1 80 ? -15.602 29.25 -0.581 1 98.06 80 LEU A C 1
ATOM 606 O O . LEU A 1 80 ? -15.477 29.203 -1.808 1 98.06 80 LEU A O 1
ATOM 610 N N . GLY A 1 81 ? -16.688 28.812 0.076 1 98 81 GLY A N 1
ATOM 611 C CA . GLY A 1 81 ? -17.891 28.438 -0.647 1 98 81 GLY A CA 1
ATOM 612 C C . GLY A 1 81 ? -17.969 26.969 -0.979 1 98 81 GLY A C 1
ATOM 613 O O . GLY A 1 81 ? -18.812 26.531 -1.771 1 98 81 GLY A O 1
ATOM 614 N N . TYR A 1 82 ? -17.109 26.188 -0.448 1 98.19 82 TYR A N 1
ATOM 615 C CA . TYR A 1 82 ? -17.125 24.75 -0.717 1 98.19 82 TYR A CA 1
ATOM 616 C C . TYR A 1 82 ? -17.859 23.984 0.38 1 98.19 82 TYR A C 1
ATOM 618 O O . TYR A 1 82 ? -17.75 24.328 1.561 1 98.19 82 TYR A O 1
ATOM 626 N N . GLU A 1 83 ? -18.578 22.969 0.049 1 97.5 83 GLU A N 1
ATOM 627 C CA . GLU A 1 83 ? -19.25 22.094 1.012 1 97.5 83 GLU A CA 1
ATOM 628 C C . GLU A 1 83 ? -18.344 20.922 1.405 1 97.5 83 GLU A C 1
ATOM 630 O O . GLU A 1 83 ? -18.438 20.406 2.525 1 97.5 83 GLU A O 1
ATOM 635 N N . ARG A 1 84 ? -17.625 20.547 0.436 1 97.94 84 ARG A N 1
ATOM 636 C CA . ARG A 1 84 ? -16.781 19.375 0.593 1 97.94 84 ARG A CA 1
ATOM 637 C C . ARG A 1 84 ? -15.469 19.547 -0.177 1 97.94 84 ARG A C 1
ATOM 639 O O . ARG A 1 84 ? -15.406 20.297 -1.155 1 97.94 84 ARG A O 1
ATOM 646 N N . ALA A 1 85 ? -14.383 18.859 0.319 1 98.75 85 ALA A N 1
ATOM 647 C CA . ALA A 1 85 ? -13.094 18.891 -0.362 1 98.75 85 ALA A CA 1
ATOM 648 C C . ALA A 1 85 ? -12.32 17.594 -0.145 1 98.75 85 ALA A C 1
ATOM 650 O O . ALA A 1 85 ? -12.594 16.844 0.796 1 98.75 85 ALA A O 1
ATOM 651 N N . HIS A 1 86 ? -11.43 17.297 -1.119 1 98.88 86 HIS A N 1
ATOM 652 C CA . HIS A 1 86 ? -10.383 16.344 -0.792 1 98.88 86 HIS A CA 1
ATOM 653 C C . HIS A 1 86 ? -9.477 16.859 0.319 1 98.88 86 HIS A C 1
ATOM 655 O O . HIS A 1 86 ? -9.406 18.078 0.546 1 98.88 86 HIS A O 1
ATOM 661 N N . PHE A 1 87 ? -8.844 15.953 1.03 1 98.75 87 PHE A N 1
ATOM 662 C CA . PHE A 1 87 ? -7.934 16.328 2.109 1 98.75 87 PHE A CA 1
ATOM 663 C C . PHE A 1 87 ? -6.633 15.539 2.02 1 98.75 87 PHE A C 1
ATOM 665 O O . PHE A 1 87 ? -6.648 14.32 1.839 1 98.75 87 PHE A O 1
ATOM 672 N N . VAL A 1 88 ? -5.547 16.188 2.088 1 98.62 88 VAL A N 1
ATOM 673 C CA . VAL A 1 88 ? -4.23 15.562 2.18 1 98.62 88 VAL A CA 1
ATOM 674 C C . VAL A 1 88 ? -3.5 16.078 3.416 1 98.62 88 VAL A C 1
ATOM 676 O O . VAL A 1 88 ? -3.287 17.297 3.557 1 98.62 88 VAL A O 1
ATOM 679 N N . GLY A 1 89 ? -3.135 15.18 4.301 1 97.44 89 GLY A N 1
ATOM 680 C CA . GLY A 1 89 ? -2.42 15.562 5.504 1 97.44 89 GLY A CA 1
ATOM 681 C C . GLY A 1 89 ? -1.097 14.844 5.672 1 97.44 89 GLY A C 1
ATOM 682 O O . GLY A 1 89 ? -0.939 13.711 5.211 1 97.44 89 GLY A O 1
ATOM 683 N N . LEU A 1 90 ? -0.221 15.492 6.355 1 96.06 90 LEU A N 1
ATOM 684 C CA . LEU A 1 90 ? 1.065 14.938 6.766 1 96.06 90 LEU A CA 1
ATOM 685 C C . LEU A 1 90 ? 1.243 15.055 8.281 1 96.06 90 LEU A C 1
ATOM 687 O O . LEU A 1 90 ? 1.151 16.141 8.844 1 96.06 90 LEU A O 1
ATOM 691 N N . SER A 1 91 ? 1.569 13.852 8.836 1 92.88 91 SER A N 1
ATOM 692 C CA . SER A 1 91 ? 1.882 13.812 10.266 1 92.88 91 SER A CA 1
ATOM 693 C C . SER A 1 91 ? 0.794 14.5 11.086 1 92.88 91 SER A C 1
ATOM 695 O O . SER A 1 91 ? -0.348 14.031 11.125 1 92.88 91 SER A O 1
ATOM 697 N N . HIS A 1 92 ? 1.021 15.734 11.586 1 90.06 92 HIS A N 1
ATOM 698 C CA . HIS A 1 92 ? 0.112 16.531 12.398 1 90.06 92 HIS A CA 1
ATOM 699 C C . HIS A 1 92 ? -1.18 16.844 11.648 1 90.06 92 HIS A C 1
ATOM 701 O O . HIS A 1 92 ? -2.273 16.656 12.188 1 90.06 92 HIS A O 1
ATOM 707 N N . SER A 1 93 ? -1.028 17.328 10.469 1 94.94 93 SER A N 1
ATOM 708 C CA . SER A 1 93 ? -2.215 17.672 9.695 1 94.94 93 SER A CA 1
ATOM 709 C C . SER A 1 93 ? -3.012 16.422 9.32 1 94.94 93 SER A C 1
ATOM 711 O O . SER A 1 93 ? -4.223 16.5 9.102 1 94.94 93 SER A O 1
ATOM 713 N N . ALA A 1 94 ? -2.35 15.281 9.258 1 97.06 94 ALA A N 1
ATOM 714 C CA . ALA A 1 94 ? -3.076 14.047 9 1 97.06 94 ALA A CA 1
ATOM 715 C C . ALA A 1 94 ? -3.92 13.648 10.211 1 97.06 94 ALA A C 1
ATOM 717 O O . ALA A 1 94 ? -4.965 13.008 10.062 1 97.06 94 ALA A O 1
ATOM 718 N N . LEU A 1 95 ? -3.453 13.969 11.43 1 96.19 95 LEU A N 1
ATOM 719 C CA . LEU A 1 95 ? -4.312 13.812 12.602 1 96.19 95 LEU A CA 1
ATOM 720 C C . LEU A 1 95 ? -5.562 14.688 12.477 1 96.19 95 LEU A C 1
ATOM 722 O O . LEU A 1 95 ? -6.668 14.234 12.773 1 96.19 95 LEU A O 1
ATOM 726 N N . VAL A 1 96 ? -5.359 15.875 12.016 1 96.94 96 VAL A N 1
ATOM 727 C CA . VAL A 1 96 ? -6.469 16.797 11.812 1 96.94 96 VAL A CA 1
ATOM 728 C C . VAL A 1 96 ? -7.426 16.234 10.766 1 96.94 96 VAL A C 1
ATOM 730 O O . VAL A 1 96 ? -8.648 16.344 10.914 1 96.94 96 VAL A O 1
ATOM 733 N N . GLY A 1 97 ? -6.887 15.633 9.742 1 98.44 97 GLY A N 1
ATOM 734 C CA . GLY A 1 97 ? -7.715 14.977 8.742 1 98.44 97 GLY A CA 1
ATOM 735 C C . GLY A 1 97 ? -8.57 13.867 9.312 1 98.44 97 GLY A C 1
ATOM 736 O O . GLY A 1 97 ? -9.742 13.727 8.938 1 98.44 97 GLY A O 1
ATOM 737 N N . GLN A 1 98 ? -7.988 13.062 10.164 1 98.5 98 GLN A N 1
ATOM 738 C CA . GLN A 1 98 ? -8.758 12.016 10.828 1 98.5 98 GLN A CA 1
ATOM 739 C C . GLN A 1 98 ? -9.914 12.609 11.633 1 98.5 98 GLN A C 1
ATOM 741 O O . GLN A 1 98 ? -11.055 12.156 11.523 1 98.5 98 GLN A O 1
ATOM 746 N N . ALA A 1 99 ? -9.617 13.633 12.383 1 98.19 99 ALA A N 1
ATOM 747 C CA . ALA A 1 99 ? -10.648 14.281 13.188 1 98.19 99 ALA A CA 1
ATOM 748 C C . ALA A 1 99 ? -11.742 14.875 12.305 1 98.19 99 ALA A C 1
ATOM 750 O O . ALA A 1 99 ? -12.93 14.758 12.609 1 98.19 99 ALA A O 1
ATOM 751 N N . LEU A 1 100 ? -11.328 15.539 11.242 1 98.62 100 LEU A N 1
ATOM 752 C CA . LEU A 1 100 ? -12.289 16.141 10.328 1 98.62 100 LEU A CA 1
ATOM 753 C C . LEU A 1 100 ? -13.219 15.086 9.75 1 98.62 100 LEU A C 1
ATOM 755 O O . LEU A 1 100 ? -14.438 15.273 9.727 1 98.62 100 LEU A O 1
ATOM 759 N N . ALA A 1 101 ? -12.688 13.977 9.305 1 98.81 101 ALA A N 1
ATOM 760 C CA . ALA A 1 101 ? -13.461 12.906 8.672 1 98.81 101 ALA A CA 1
ATOM 761 C C . ALA A 1 101 ? -14.391 12.242 9.672 1 98.81 101 ALA A C 1
ATOM 763 O O . ALA A 1 101 ? -15.453 11.727 9.305 1 98.81 101 ALA A O 1
ATOM 764 N N . ILE A 1 102 ? -14.016 12.203 10.93 1 98.56 102 ILE A N 1
ATOM 765 C CA . ILE A 1 102 ? -14.82 11.562 11.969 1 98.56 102 ILE A CA 1
ATOM 766 C C . ILE A 1 102 ? -15.945 12.508 12.406 1 98.56 102 ILE A C 1
ATOM 768 O O . ILE A 1 102 ? -17.109 12.094 12.5 1 98.56 102 ILE A O 1
ATOM 772 N N . GLU A 1 103 ? -15.625 13.789 12.625 1 98.19 103 GLU A N 1
ATOM 773 C CA . GLU A 1 103 ? -16.547 14.734 13.242 1 98.19 103 GLU A CA 1
ATOM 774 C C . GLU A 1 103 ? -17.422 15.414 12.195 1 98.19 103 GLU A C 1
ATOM 776 O O . GLU A 1 103 ? -18.562 15.797 12.477 1 98.19 103 GLU A O 1
ATOM 781 N N . HIS A 1 104 ? -16.859 15.664 11.078 1 98 104 HIS A N 1
ATOM 782 C CA . HIS A 1 104 ? -17.531 16.391 10.008 1 98 104 HIS A CA 1
ATOM 783 C C . HIS A 1 104 ? -17.391 15.648 8.68 1 98 104 HIS A C 1
ATOM 785 O O . HIS A 1 104 ? -16.906 16.203 7.699 1 98 104 HIS A O 1
ATOM 791 N N . PRO A 1 105 ? -17.891 14.438 8.633 1 98.31 105 PRO A N 1
ATOM 792 C CA . PRO A 1 105 ? -17.703 13.617 7.438 1 98.31 105 PRO A CA 1
ATOM 793 C C . PRO A 1 105 ? -18.25 14.289 6.176 1 98.31 105 PRO A C 1
ATOM 795 O O . PRO A 1 105 ? -17.75 14.023 5.074 1 98.31 105 PRO A O 1
ATOM 798 N N . GLU A 1 106 ? -19.156 15.203 6.316 1 97.25 106 GLU A N 1
ATOM 799 C CA . GLU A 1 106 ? -19.766 15.891 5.176 1 97.25 106 GLU A CA 1
ATOM 800 C C . GLU A 1 106 ? -18.75 16.812 4.5 1 97.25 106 GLU A C 1
ATOM 802 O O . GLU A 1 106 ? -18.938 17.203 3.342 1 97.25 106 GLU A O 1
ATOM 807 N N . GLY A 1 107 ? -17.703 17.203 5.168 1 98.12 107 GLY A N 1
ATOM 808 C CA . GLY A 1 107 ? -16.734 18.141 4.641 1 98.12 107 GLY A CA 1
ATOM 809 C C . GLY A 1 107 ? -15.586 17.453 3.91 1 98.12 107 GLY A C 1
ATOM 810 O O . GLY A 1 107 ? -14.719 18.125 3.348 1 98.12 107 GLY A O 1
ATOM 811 N N . VAL A 1 108 ? -15.609 16.109 3.879 1 98.69 108 VAL A N 1
ATOM 812 C CA . VAL A 1 108 ? -14.469 15.391 3.328 1 98.69 108 VAL A CA 1
ATOM 813 C C . VAL A 1 108 ? -14.922 14.539 2.145 1 98.69 108 VAL A C 1
ATOM 815 O O . VAL A 1 108 ? -15.844 13.734 2.268 1 98.69 108 VAL A O 1
ATOM 818 N N . ASP A 1 109 ? -14.328 14.734 0.998 1 98.44 109 ASP A N 1
ATOM 819 C CA . ASP A 1 109 ? -14.562 13.867 -0.157 1 98.44 109 ASP A CA 1
ATOM 820 C C . ASP A 1 109 ? -13.633 12.656 -0.132 1 98.44 109 ASP A C 1
ATOM 822 O O . ASP A 1 109 ? -14.023 11.578 0.328 1 98.44 109 ASP A O 1
ATOM 826 N N . ARG A 1 110 ? -12.391 12.844 -0.491 1 98.75 110 ARG A N 1
ATOM 827 C CA . ARG A 1 110 ? -11.367 11.82 -0.338 1 98.75 110 ARG A CA 1
ATOM 828 C C . ARG A 1 110 ? -10.312 12.25 0.671 1 98.75 110 ARG A C 1
ATOM 830 O O . ARG A 1 110 ? -9.961 13.43 0.75 1 98.75 110 ARG A O 1
ATOM 837 N N . LEU A 1 111 ? -9.82 11.266 1.429 1 98.88 111 LEU A N 1
ATOM 838 C CA . LEU A 1 111 ? -8.93 11.531 2.553 1 98.88 111 LEU A CA 1
ATOM 839 C C . LEU A 1 111 ? -7.59 10.836 2.363 1 98.88 111 LEU A C 1
ATOM 841 O O . LEU A 1 111 ? -7.531 9.609 2.27 1 98.88 111 LEU A O 1
ATOM 845 N N . ALA A 1 112 ? -6.555 11.57 2.252 1 98.88 112 ALA A N 1
ATOM 846 C CA . ALA A 1 112 ? -5.211 11 2.217 1 98.88 112 ALA A CA 1
ATOM 847 C C . ALA A 1 112 ? -4.457 11.297 3.512 1 98.88 112 ALA A C 1
ATOM 849 O O . ALA A 1 112 ? -4.215 12.461 3.846 1 98.88 112 ALA A O 1
ATOM 850 N N . LEU A 1 113 ? -4.094 10.25 4.234 1 98.75 113 LEU A N 1
ATOM 851 C CA . LEU A 1 113 ? -3.338 10.32 5.48 1 98.75 113 LEU A CA 1
ATOM 852 C C . LEU A 1 113 ? -1.906 9.836 5.273 1 98.75 113 LEU A C 1
ATOM 854 O O . LEU A 1 113 ? -1.675 8.656 5.02 1 98.75 113 LEU A O 1
ATOM 858 N N . THR A 1 114 ? -0.958 10.781 5.418 1 98.31 114 THR A N 1
ATOM 859 C CA . THR A 1 114 ? 0.415 10.398 5.105 1 98.31 114 THR A CA 1
ATOM 860 C C . THR A 1 114 ? 1.307 10.531 6.336 1 98.31 114 THR A C 1
ATOM 862 O O . THR A 1 114 ? 1.239 11.531 7.055 1 98.31 114 THR A O 1
ATOM 865 N N . MET A 1 115 ? 2.104 9.469 6.625 1 96.62 115 MET A N 1
ATOM 866 C CA . MET A 1 115 ? 3.105 9.438 7.688 1 96.62 115 MET A CA 1
ATOM 867 C C . MET A 1 115 ? 2.49 9.844 9.023 1 96.62 115 MET A C 1
ATOM 869 O O . MET A 1 115 ? 3.014 10.719 9.711 1 96.62 115 MET A O 1
ATOM 873 N N . THR A 1 116 ? 1.431 9.172 9.398 1 95.75 116 THR A N 1
ATOM 874 C CA . THR A 1 116 ? 0.708 9.562 10.602 1 95.75 116 THR A CA 1
ATOM 875 C C . THR A 1 116 ? 0.303 8.336 11.414 1 95.75 116 THR A C 1
ATOM 877 O O . THR A 1 116 ? 0.741 7.219 11.125 1 95.75 116 THR A O 1
ATOM 880 N N . THR A 1 117 ? -0.39 8.539 12.547 1 94.38 117 THR A N 1
ATOM 881 C CA . THR A 1 117 ? -0.805 7.523 13.508 1 94.38 117 THR A CA 1
ATOM 882 C C . THR A 1 117 ? -2.244 7.758 13.961 1 94.38 117 THR A C 1
ATOM 884 O O . THR A 1 117 ? -2.799 8.836 13.742 1 94.38 117 THR A O 1
ATOM 887 N N . PRO A 1 118 ? -2.885 6.684 14.414 1 95.56 118 PRO A N 1
ATOM 888 C CA . PRO A 1 118 ? -4.199 6.891 15.023 1 95.56 118 PRO A CA 1
ATOM 889 C C . PRO A 1 118 ? -4.109 7.41 16.453 1 95.56 118 PRO A C 1
ATOM 891 O O . PRO A 1 118 ? -5.109 7.41 17.172 1 95.56 118 PRO A O 1
ATOM 894 N N . GLY A 1 119 ? -2.977 7.859 16.812 1 86.69 119 GLY A N 1
ATOM 895 C CA . GLY A 1 119 ? -2.799 8.406 18.156 1 86.69 119 GLY A CA 1
ATOM 896 C C . GLY A 1 119 ? -2.514 7.344 19.203 1 86.69 119 GLY A C 1
ATOM 897 O O . GLY A 1 119 ? -2.291 6.18 18.859 1 86.69 119 GLY A O 1
ATOM 898 N N . HIS A 1 120 ? -2.297 7.73 20.391 1 70.06 120 HIS A N 1
ATOM 899 C CA . HIS A 1 120 ? -1.827 6.883 21.484 1 70.06 120 HIS A CA 1
ATOM 900 C C . HIS A 1 120 ? -2.967 6.055 22.062 1 70.06 120 HIS A C 1
ATOM 902 O O . HIS A 1 120 ? -4.137 6.434 21.953 1 70.06 120 HIS A O 1
ATOM 908 N N . ASP A 1 121 ? -2.725 4.637 22.203 1 55.5 121 ASP A N 1
ATOM 909 C CA . ASP A 1 121 ? -3.723 3.828 22.906 1 55.5 121 ASP A CA 1
ATOM 910 C C . ASP A 1 121 ? -4.203 4.523 24.172 1 55.5 121 ASP A C 1
ATOM 912 O O . ASP A 1 121 ? -3.408 5.117 24.906 1 55.5 121 ASP A O 1
ATOM 916 N N . ALA A 1 122 ? -5.445 5.008 24.031 1 43.78 122 ALA A N 1
ATOM 917 C CA . ALA A 1 122 ? -6.098 5.641 25.188 1 43.78 122 ALA A CA 1
ATOM 918 C C . ALA A 1 122 ? -5.637 5.008 26.5 1 43.78 122 ALA A C 1
ATOM 920 O O . ALA A 1 122 ? -5.879 5.555 27.578 1 43.78 122 ALA A O 1
ATOM 921 N N . HIS A 1 123 ? -5.52 3.691 26.578 1 41.47 123 HIS A N 1
ATOM 922 C CA . HIS A 1 123 ? -5.332 3.199 27.938 1 41.47 123 HIS A CA 1
ATOM 923 C C . HIS A 1 123 ? -3.969 3.605 28.5 1 41.47 123 HIS A C 1
ATOM 925 O O . HIS A 1 123 ? -3.072 2.77 28.625 1 41.47 123 HIS A O 1
ATOM 931 N N . ARG A 1 124 ? -3.57 4.746 28.109 1 45.41 124 ARG A N 1
ATOM 932 C CA . ARG A 1 124 ? -2.451 5.289 28.859 1 45.41 124 ARG A CA 1
ATOM 933 C C . ARG A 1 124 ? -2.688 5.141 30.359 1 45.41 124 ARG A C 1
ATOM 935 O O . ARG A 1 124 ? -3.75 5.504 30.875 1 45.41 124 ARG A O 1
ATOM 942 N N . PRO A 1 125 ? -1.981 4.203 30.969 1 42.38 125 PRO A N 1
ATOM 943 C CA . PRO A 1 125 ? -2.266 4.086 32.406 1 42.38 125 PRO A CA 1
ATOM 944 C C . PRO A 1 125 ? -2.412 5.445 33.094 1 42.38 125 PRO A C 1
ATOM 946 O O . PRO A 1 125 ? -1.786 6.422 32.656 1 42.38 125 PRO A O 1
ATOM 949 N N . ASP A 1 126 ? -3.43 5.613 33.906 1 43.59 126 ASP A N 1
ATOM 950 C CA . ASP A 1 126 ? -3.59 6.746 34.781 1 43.59 126 ASP A CA 1
ATOM 951 C C . ASP A 1 126 ? -2.305 7.012 35.594 1 43.59 126 ASP A C 1
ATOM 953 O O . ASP A 1 126 ? -2.09 8.117 36.062 1 43.59 126 ASP A O 1
ATOM 957 N N . ASP A 1 127 ? -1.571 5.926 35.906 1 41.28 127 ASP A N 1
ATOM 958 C CA . ASP A 1 127 ? -0.361 6.051 36.688 1 41.28 127 ASP A CA 1
ATOM 959 C C . ASP A 1 127 ? 0.77 6.691 35.906 1 41.28 127 ASP A C 1
ATOM 961 O O . ASP A 1 127 ? 1.132 6.199 34.812 1 41.28 127 ASP A O 1
ATOM 965 N N . PRO A 1 128 ? 1.168 7.855 36.188 1 45.44 128 PRO A N 1
ATOM 966 C CA . PRO A 1 128 ? 2.199 8.602 35.469 1 45.44 128 PRO A CA 1
ATOM 967 C C . PRO A 1 128 ? 3.402 7.742 35.094 1 45.44 128 PRO A C 1
ATOM 969 O O . PRO A 1 128 ? 4.016 7.953 34.031 1 45.44 128 PRO A O 1
ATOM 972 N N . GLN A 1 129 ? 3.691 6.746 35.812 1 41.69 129 GLN A N 1
ATOM 973 C CA . GLN A 1 129 ? 4.84 5.887 35.562 1 41.69 129 GLN A CA 1
ATOM 974 C C . GLN A 1 129 ? 4.574 4.957 34.375 1 41.69 129 GLN A C 1
ATOM 976 O O . GLN A 1 129 ? 5.445 4.758 33.531 1 41.69 129 GLN A O 1
ATOM 981 N N . LEU A 1 130 ? 3.438 4.438 34.438 1 44.25 130 LEU A N 1
ATOM 982 C CA . LEU A 1 130 ? 3.125 3.484 33.406 1 44.25 130 LEU A CA 1
ATOM 983 C C . LEU A 1 130 ? 2.893 4.199 32.062 1 44.25 130 LEU A C 1
ATOM 985 O O . LEU A 1 130 ? 3.246 3.68 31 1 44.25 130 LEU A O 1
ATOM 989 N N . ARG A 1 131 ? 2.342 5.395 32.156 1 46.97 131 ARG A N 1
ATOM 990 C CA . ARG A 1 131 ? 2.234 6.277 30.984 1 46.97 131 ARG A CA 1
ATOM 991 C C . ARG A 1 131 ? 3.611 6.605 30.422 1 46.97 131 ARG A C 1
ATOM 993 O O . ARG A 1 131 ? 3.785 6.66 29.203 1 46.97 131 ARG A O 1
ATOM 1000 N N . ALA A 1 132 ? 4.473 6.906 31.297 1 42.31 132 ALA A N 1
ATOM 1001 C CA . ALA A 1 132 ? 5.859 7.137 30.891 1 42.31 132 ALA A CA 1
ATOM 1002 C C . ALA A 1 132 ? 6.434 5.91 30.188 1 42.31 132 ALA A C 1
ATOM 1004 O O . ALA A 1 132 ? 7.168 6.035 29.203 1 42.31 132 ALA A O 1
ATOM 1005 N N . ILE A 1 133 ? 6.09 4.789 30.625 1 41 133 ILE A N 1
ATOM 1006 C CA . ILE A 1 133 ? 6.574 3.549 30.031 1 41 133 ILE A CA 1
ATOM 1007 C C . ILE A 1 133 ? 5.906 3.336 28.672 1 41 133 ILE A C 1
ATOM 1009 O O . ILE A 1 133 ? 6.566 2.941 27.719 1 41 133 ILE A O 1
ATOM 1013 N N . GLU A 1 134 ? 4.629 3.463 28.688 1 43.47 134 GLU A N 1
ATOM 1014 C CA . GLU A 1 134 ? 3.908 3.322 27.422 1 43.47 134 GLU A CA 1
ATOM 1015 C C . GLU A 1 134 ? 4.32 4.402 26.438 1 43.47 134 GLU A C 1
ATOM 1017 O O . GLU A 1 134 ? 4.422 4.141 25.234 1 43.47 134 GLU A O 1
ATOM 1022 N N . ASP A 1 135 ? 4.371 5.586 26.938 1 45.69 135 ASP A N 1
ATOM 1023 C CA . ASP A 1 135 ? 4.977 6.668 26.172 1 45.69 135 ASP A CA 1
ATOM 1024 C C . ASP A 1 135 ? 6.375 6.285 25.688 1 45.69 135 ASP A C 1
ATOM 1026 O O . ASP A 1 135 ? 6.812 6.727 24.625 1 45.69 135 ASP A O 1
ATOM 1030 N N . GLN A 1 136 ? 6.977 5.605 26.5 1 39.44 136 GLN A N 1
ATOM 1031 C CA . GLN A 1 136 ? 8.289 5.121 26.078 1 39.44 136 GLN A CA 1
ATOM 1032 C C . GLN A 1 136 ? 8.164 4.113 24.938 1 39.44 136 GLN A C 1
ATOM 1034 O O . GLN A 1 136 ? 9.109 3.918 24.172 1 39.44 136 GLN A O 1
ATOM 1039 N N . LYS A 1 137 ? 7.105 3.342 24.969 1 39.5 137 LYS A N 1
ATOM 1040 C CA . LYS A 1 137 ? 6.902 2.303 23.953 1 39.5 137 LYS A CA 1
ATOM 1041 C C . LYS A 1 137 ? 6.504 2.908 22.609 1 39.5 137 LYS A C 1
ATOM 1043 O O . LYS A 1 137 ? 6.691 2.285 21.562 1 39.5 137 LYS A O 1
ATOM 1048 N N . LEU A 1 138 ? 5.582 3.75 22.531 1 42.94 138 LEU A N 1
ATOM 1049 C CA . LEU A 1 138 ? 5.465 4.605 21.359 1 42.94 138 LEU A CA 1
ATOM 1050 C C . LEU A 1 138 ? 6.828 5.137 20.938 1 42.94 138 LEU A C 1
ATOM 1052 O O . LEU A 1 138 ? 6.934 5.906 19.984 1 42.94 138 LEU A O 1
ATOM 1056 N N . THR A 1 139 ? 7.699 5.262 21.844 1 37.22 139 THR A N 1
ATOM 1057 C CA . THR A 1 139 ? 9.055 5.789 21.719 1 37.22 139 THR A CA 1
ATOM 1058 C C . THR A 1 139 ? 9.766 5.191 20.516 1 37.22 139 THR A C 1
ATOM 1060 O O . THR A 1 139 ? 9.984 3.977 20.453 1 37.22 139 THR A O 1
ATOM 1063 N N . VAL A 1 140 ? 9.617 5.523 19.25 1 43.84 140 VAL A N 1
ATOM 1064 C CA . VAL A 1 140 ? 10.898 5.766 18.594 1 43.84 140 VAL A CA 1
ATOM 1065 C C . VAL A 1 140 ? 12.023 5.668 19.625 1 43.84 140 VAL A C 1
ATOM 1067 O O . VAL A 1 140 ? 11.859 6.094 20.766 1 43.84 140 VAL A O 1
ATOM 1070 N N . GLU A 1 141 ? 13.016 4.961 19.469 1 48.28 141 GLU A N 1
ATOM 1071 C CA . GLU A 1 141 ? 14.203 4.906 20.328 1 48.28 141 GLU A CA 1
ATOM 1072 C C . GLU A 1 141 ? 14.359 6.188 21.125 1 48.28 141 GLU A C 1
ATOM 1074 O O . GLU A 1 141 ? 13.883 7.25 20.719 1 48.28 141 GLU A O 1
ATOM 1079 N N . ASP A 1 142 ? 14.633 6.059 22.531 1 62.62 142 ASP A N 1
ATOM 1080 C CA . ASP A 1 142 ? 15.016 7.008 23.578 1 62.62 142 ASP A CA 1
ATOM 1081 C C . ASP A 1 142 ? 15.641 8.258 22.969 1 62.62 142 ASP A C 1
ATOM 1083 O O . ASP A 1 142 ? 15.352 9.375 23.406 1 62.62 142 ASP A O 1
ATOM 1087 N N . GLU A 1 143 ? 16.016 7.996 21.766 1 76.25 143 GLU A N 1
ATOM 1088 C CA . GLU A 1 143 ? 16.75 9.117 21.219 1 76.25 143 GLU A CA 1
ATOM 1089 C C . GLU A 1 143 ? 15.828 10.102 20.5 1 76.25 143 GLU A C 1
ATOM 1091 O O . GLU A 1 143 ? 15.984 11.312 20.625 1 76.25 143 GLU A O 1
ATOM 1096 N N . VAL A 1 144 ? 14.734 9.523 19.859 1 76.75 144 VAL A N 1
ATOM 1097 C CA . VAL A 1 144 ? 13.797 10.375 19.141 1 76.75 144 VAL A CA 1
ATOM 1098 C C . VAL A 1 144 ? 12.945 11.164 20.125 1 76.75 144 VAL A C 1
ATOM 1100 O O . VAL A 1 144 ? 12.766 12.375 19.969 1 76.75 144 VAL A O 1
ATOM 1103 N N . GLY A 1 145 ? 12.469 10.414 21.031 1 79.19 145 GLY A N 1
ATOM 1104 C CA . GLY A 1 145 ? 11.703 11.086 22.062 1 79.19 145 GLY A CA 1
ATOM 1105 C C . GLY A 1 145 ? 12.477 12.188 22.766 1 79.19 145 GLY A C 1
ATOM 1106 O O . GLY A 1 145 ? 11.945 13.273 22.984 1 79.19 145 GLY A O 1
ATOM 1107 N N . GLU A 1 146 ? 13.727 11.867 23.031 1 82.06 146 GLU A N 1
ATOM 1108 C CA . GLU A 1 146 ? 14.594 12.859 23.672 1 82.06 146 GLU A CA 1
ATOM 1109 C C . GLU A 1 146 ? 14.828 14.062 22.766 1 82.06 146 GLU A C 1
ATOM 1111 O O . GLU A 1 146 ? 14.773 15.211 23.203 1 82.06 146 GLU A O 1
ATOM 1116 N N . ALA A 1 147 ? 15.07 13.758 21.562 1 83.19 147 ALA A N 1
ATOM 1117 C CA . ALA A 1 147 ? 15.312 14.828 20.609 1 83.19 147 ALA A CA 1
ATOM 1118 C C . ALA A 1 147 ? 14.094 15.734 20.469 1 83.19 147 ALA A C 1
ATOM 1120 O O . ALA A 1 147 ? 14.211 16.953 20.469 1 83.19 147 ALA A O 1
ATOM 1121 N N . LEU A 1 148 ? 12.953 15.164 20.438 1 78.88 148 LEU A N 1
ATOM 1122 C CA . LEU A 1 148 ? 11.719 15.93 20.266 1 78.88 148 LEU A CA 1
ATOM 1123 C C . LEU A 1 148 ? 11.414 16.75 21.516 1 78.88 148 LEU A C 1
ATOM 1125 O O . LEU A 1 148 ? 10.992 17.906 21.422 1 78.88 148 LEU A O 1
ATOM 1129 N N . ARG A 1 149 ? 11.688 16.141 22.609 1 79.44 149 ARG A N 1
ATOM 1130 C CA . ARG A 1 149 ? 11.477 16.859 23.875 1 79.44 149 ARG A CA 1
ATOM 1131 C C . ARG A 1 149 ? 12.406 18.062 23.969 1 79.44 149 ARG A C 1
ATOM 1133 O O . ARG A 1 149 ? 11.969 19.156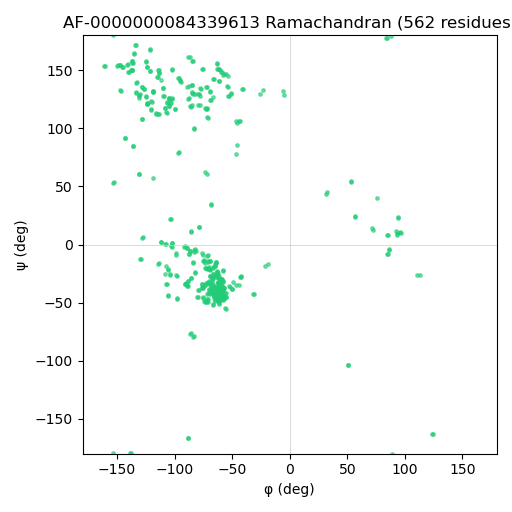 24.344 1 79.44 149 ARG A O 1
ATOM 1140 N N . ARG A 1 150 ? 13.617 17.828 23.641 1 83.31 150 ARG A N 1
ATOM 1141 C CA . ARG A 1 150 ? 14.594 18.922 23.672 1 83.31 150 ARG A CA 1
ATOM 1142 C C . ARG A 1 150 ? 14.242 20 22.656 1 83.31 150 ARG A C 1
ATOM 1144 O O . ARG A 1 150 ? 14.414 21.188 22.922 1 83.31 150 ARG A O 1
ATOM 1151 N N . ALA A 1 151 ? 13.789 19.578 21.562 1 81.69 151 ALA A N 1
ATOM 1152 C CA . ALA A 1 151 ? 13.367 20.531 20.547 1 81.69 151 ALA A CA 1
ATOM 1153 C C . ALA A 1 151 ? 12.195 21.375 21.031 1 81.69 151 ALA A C 1
ATOM 1155 O O . ALA A 1 151 ? 12.195 22.609 20.875 1 81.69 151 ALA A O 1
ATOM 1156 N N . GLN A 1 152 ? 11.266 20.703 21.594 1 76.5 152 GLN A N 1
ATOM 1157 C CA . GLN A 1 152 ? 10.086 21.391 22.109 1 76.5 152 GLN A CA 1
ATOM 1158 C C . GLN A 1 152 ? 10.461 22.375 23.203 1 76.5 152 GLN A C 1
ATOM 1160 O O . GLN A 1 152 ? 9.805 23.406 23.359 1 76.5 152 GLN A O 1
ATOM 1165 N N . ALA A 1 153 ? 11.555 22.062 23.875 1 78 153 ALA A N 1
ATOM 1166 C CA . ALA A 1 153 ? 12.039 22.922 24.953 1 78 153 ALA A CA 1
ATOM 1167 C C . ALA A 1 153 ? 12.867 24.078 24.406 1 78 153 ALA A C 1
ATOM 1169 O O . ALA A 1 153 ? 13.297 24.953 25.156 1 78 153 ALA A O 1
ATOM 1170 N N . GLY A 1 154 ? 13.109 24.047 23.125 1 79.12 154 GLY A N 1
ATOM 1171 C CA . GLY A 1 154 ? 13.82 25.156 22.5 1 79.12 154 GLY A CA 1
ATOM 1172 C C . GLY A 1 154 ? 15.32 24.922 22.453 1 79.12 154 GLY A C 1
ATOM 1173 O O . GLY A 1 154 ? 16.078 25.875 22.203 1 79.12 154 GLY A O 1
ATOM 1174 N N . ASP A 1 155 ? 15.766 23.734 22.734 1 85.94 155 ASP A N 1
ATOM 1175 C CA . ASP A 1 155 ? 17.172 23.406 22.656 1 85.94 155 ASP A CA 1
ATOM 1176 C C . ASP A 1 155 ? 17.625 23.281 21.188 1 85.94 155 ASP A C 1
ATOM 1178 O O . ASP A 1 155 ? 17.188 22.375 20.484 1 85.94 155 ASP A O 1
ATOM 1182 N N . PRO A 1 156 ? 18.578 24.203 20.828 1 87.75 156 PRO A N 1
ATOM 1183 C CA . PRO A 1 156 ? 19 24.188 19.422 1 87.75 156 PRO A CA 1
ATOM 1184 C C . PRO A 1 156 ? 19.547 22.828 19 1 87.75 156 PRO A C 1
ATOM 1186 O O . PRO A 1 156 ? 19.328 22.391 17.859 1 87.75 156 PRO A O 1
ATOM 1189 N N . GLU A 1 157 ? 20.25 22.203 19.828 1 89.81 157 GLU A N 1
ATOM 1190 C CA . GLU A 1 157 ? 20.781 20.875 19.5 1 89.81 157 GLU A CA 1
ATOM 1191 C C . GLU A 1 157 ? 19.656 19.844 19.406 1 89.81 157 GLU A C 1
ATOM 1193 O O . GLU A 1 157 ? 19.719 18.938 18.578 1 89.81 157 GLU A O 1
ATOM 1198 N N . GLY A 1 158 ? 18.719 20 20.25 1 87.69 158 GLY A N 1
ATOM 1199 C CA . GLY A 1 158 ? 17.547 19.156 20.172 1 87.69 158 GLY A CA 1
ATOM 1200 C C . GLY A 1 158 ? 16.781 19.328 18.875 1 87.69 158 GLY A C 1
ATOM 1201 O O . GLY A 1 158 ? 16.328 18.359 18.281 1 87.69 158 GLY A O 1
ATOM 1202 N N . VAL A 1 159 ? 16.703 20.547 18.422 1 87.06 159 VAL A N 1
ATOM 1203 C CA . VAL A 1 159 ? 16 20.875 17.188 1 87.06 159 VAL A CA 1
ATOM 1204 C C . VAL A 1 159 ? 16.703 20.219 16.016 1 87.06 159 VAL A C 1
ATOM 1206 O O . VAL A 1 159 ? 16.062 19.609 15.156 1 87.06 159 VAL A O 1
ATOM 1209 N N . ARG A 1 160 ? 17.984 20.344 15.992 1 91.06 160 ARG A N 1
ATOM 1210 C CA . ARG A 1 160 ? 18.75 19.766 14.891 1 91.06 160 ARG A CA 1
ATOM 1211 C C . ARG A 1 160 ? 18.625 18.25 14.883 1 91.06 160 ARG A C 1
ATOM 1213 O O . ARG A 1 160 ? 18.469 17.641 13.82 1 91.06 160 ARG A O 1
ATOM 1220 N N . ARG A 1 161 ? 18.766 17.688 16.062 1 89.69 161 ARG A N 1
ATOM 1221 C CA . ARG A 1 161 ? 18.625 16.25 16.156 1 89.69 161 ARG A CA 1
ATOM 1222 C C . ARG A 1 161 ? 17.234 15.789 15.719 1 89.69 161 ARG A C 1
ATOM 1224 O O . ARG A 1 161 ? 17.094 14.797 15 1 89.69 161 ARG A O 1
ATOM 1231 N N . ALA A 1 162 ? 16.219 16.453 16.156 1 87.56 162 ALA A N 1
ATOM 1232 C CA . ALA A 1 162 ? 14.852 16.156 15.758 1 87.56 162 ALA A CA 1
ATOM 1233 C C . ALA A 1 162 ? 14.688 16.281 14.25 1 87.56 162 ALA A C 1
ATOM 1235 O O . ALA A 1 162 ? 14 15.461 13.617 1 87.56 162 ALA A O 1
ATOM 1236 N N . ALA A 1 163 ? 15.336 17.297 13.703 1 90.62 163 ALA A N 1
ATOM 1237 C CA . ALA A 1 163 ? 15.266 17.516 12.266 1 90.62 163 ALA A CA 1
ATOM 1238 C C . ALA A 1 163 ? 15.859 16.344 11.492 1 90.62 163 ALA A C 1
ATOM 1240 O O . ALA A 1 163 ? 15.391 16 10.406 1 90.62 163 ALA A O 1
ATOM 1241 N N . GLU A 1 164 ? 16.844 15.766 12.078 1 91.44 164 GLU A N 1
ATOM 1242 C CA . GLU A 1 164 ? 17.453 14.602 11.445 1 91.44 164 GLU A CA 1
ATOM 1243 C C . GLU A 1 164 ? 16.453 13.461 11.305 1 91.44 164 GLU A C 1
ATOM 1245 O O . GLU A 1 164 ? 16.484 12.719 10.328 1 91.44 164 GLU A O 1
ATOM 1250 N N . PHE A 1 165 ? 15.586 13.391 12.227 1 90.81 165 PHE A N 1
ATOM 1251 C CA . PHE A 1 165 ? 14.648 12.281 12.266 1 90.81 165 PHE A CA 1
ATOM 1252 C C . PHE A 1 165 ? 13.477 12.516 11.312 1 90.81 165 PHE A C 1
ATOM 1254 O O . PHE A 1 165 ? 12.664 11.625 11.078 1 90.81 165 PHE A O 1
ATOM 1261 N N . LEU A 1 166 ? 13.422 13.68 10.711 1 92 166 LEU A N 1
ATOM 1262 C CA . LEU A 1 166 ? 12.367 14 9.758 1 92 166 LEU A CA 1
ATOM 1263 C C . LEU A 1 166 ? 12.57 13.242 8.445 1 92 166 LEU A C 1
ATOM 1265 O O . LEU A 1 166 ? 11.625 13.078 7.668 1 92 166 LEU A O 1
ATOM 1269 N N . TYR A 1 167 ? 13.773 12.789 8.195 1 94 167 TYR A N 1
ATOM 1270 C CA . TYR A 1 167 ? 14.141 12.25 6.895 1 94 167 TYR A CA 1
ATOM 1271 C C . TYR A 1 167 ? 14.711 10.844 7.031 1 94 167 TYR A C 1
ATOM 1273 O O . TYR A 1 167 ? 15.141 10.445 8.117 1 94 167 TYR A O 1
ATOM 1281 N N . SER A 1 168 ? 14.617 10.094 5.883 1 93.81 168 SER A N 1
ATOM 1282 C CA . SER A 1 168 ? 15.266 8.781 5.887 1 93.81 168 SER A CA 1
ATOM 1283 C C . SER A 1 168 ? 16.781 8.914 6.066 1 93.81 168 SER A C 1
ATOM 1285 O O . SER A 1 168 ? 17.375 9.93 5.68 1 93.81 168 SER A O 1
ATOM 1287 N N . GLN A 1 169 ? 17.375 7.887 6.668 1 91.81 169 GLN A N 1
ATOM 1288 C CA . GLN A 1 169 ? 18.812 7.898 6.852 1 91.81 169 GLN A CA 1
ATOM 1289 C C . GLN A 1 169 ? 19.547 8.023 5.512 1 91.81 169 GLN A C 1
ATOM 1291 O O . GLN A 1 169 ? 20.516 8.758 5.398 1 91.81 169 GLN A O 1
ATOM 1296 N N . ALA A 1 170 ? 19.031 7.395 4.559 1 91.56 170 ALA A N 1
ATOM 1297 C CA . ALA A 1 170 ? 19.656 7.422 3.23 1 91.56 170 ALA A CA 1
ATOM 1298 C C . ALA A 1 170 ? 19.578 8.82 2.625 1 91.56 170 ALA A C 1
ATOM 1300 O O . ALA A 1 170 ? 20.531 9.273 1.994 1 91.56 170 ALA A O 1
ATOM 1301 N N . ALA A 1 171 ? 18.484 9.484 2.803 1 92.62 171 ALA A N 1
ATOM 1302 C CA . ALA A 1 171 ? 18.328 10.828 2.264 1 92.62 171 ALA A CA 1
ATOM 1303 C C . ALA A 1 171 ? 19.281 11.805 2.938 1 92.62 171 ALA A C 1
ATOM 1305 O O . ALA A 1 171 ? 19.891 12.641 2.271 1 92.62 171 ALA A O 1
ATOM 1306 N N . VAL A 1 172 ? 19.391 11.695 4.254 1 93.31 172 VAL A N 1
ATOM 1307 C CA . VAL A 1 172 ? 20.297 12.562 5 1 93.31 172 VAL A CA 1
ATOM 1308 C C . VAL A 1 172 ? 21.734 12.312 4.562 1 93.31 172 VAL A C 1
ATOM 1310 O O . VAL A 1 172 ? 22.516 13.258 4.398 1 93.31 172 VAL A O 1
ATOM 1313 N N . ALA A 1 173 ? 22.062 11.062 4.367 1 93.25 173 ALA A N 1
ATOM 1314 C CA . ALA A 1 173 ? 23.406 10.711 3.926 1 93.25 173 ALA A CA 1
ATOM 1315 C C . ALA A 1 173 ? 23.703 11.289 2.545 1 93.25 173 ALA A C 1
ATOM 1317 O O . ALA A 1 173 ? 24.812 11.75 2.277 1 93.25 173 ALA A O 1
ATOM 1318 N N . ARG A 1 174 ? 22.734 11.297 1.708 1 92.56 174 ARG A N 1
ATOM 1319 C CA . ARG A 1 174 ? 22.891 11.781 0.341 1 92.56 174 ARG A CA 1
ATOM 1320 C C . ARG A 1 174 ? 22.938 13.312 0.304 1 92.56 174 ARG A C 1
ATOM 1322 O O . ARG A 1 174 ? 23.641 13.898 -0.519 1 92.56 174 ARG A O 1
ATOM 1329 N N . ASP A 1 175 ? 22.141 13.945 1.179 1 94.12 175 ASP A N 1
ATOM 1330 C CA . ASP A 1 175 ? 22.062 15.398 1.207 1 94.12 175 ASP A CA 1
ATOM 1331 C C . ASP A 1 175 ? 21.922 15.914 2.639 1 94.12 175 ASP A C 1
ATOM 1333 O O . ASP A 1 175 ? 20.812 16.188 3.104 1 94.12 175 ASP A O 1
ATOM 1337 N N . PRO A 1 176 ? 22.984 16.188 3.236 1 91.25 176 PRO A N 1
ATOM 1338 C CA . PRO A 1 176 ? 22.953 16.641 4.629 1 91.25 176 PRO A CA 1
ATOM 1339 C C . PRO A 1 176 ? 22.234 17.984 4.797 1 91.25 176 PRO A C 1
ATOM 1341 O O . PRO A 1 176 ? 21.828 18.328 5.91 1 91.25 176 PRO A O 1
ATOM 134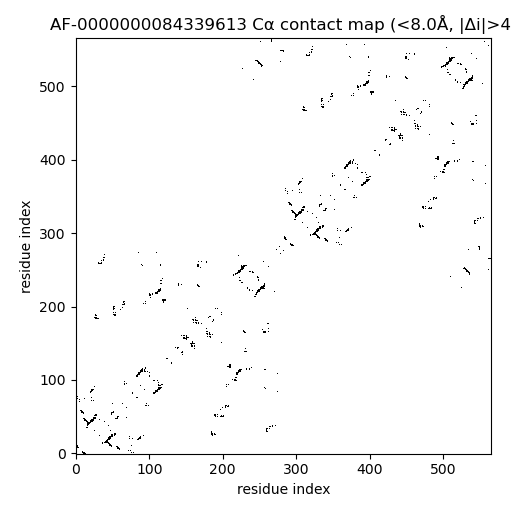4 N N . LYS A 1 177 ? 22.047 18.688 3.717 1 93.12 177 LYS A N 1
ATOM 1345 C CA . LYS A 1 177 ? 21.375 19.969 3.787 1 93.12 177 LYS A CA 1
ATOM 1346 C C . LYS A 1 177 ? 19.891 19.781 4.121 1 93.12 177 LYS A C 1
ATOM 1348 O O . LYS A 1 177 ? 19.203 20.75 4.473 1 93.12 177 LYS A O 1
ATOM 1353 N N . LEU A 1 178 ? 19.422 18.578 4.004 1 92.62 178 LEU A N 1
ATOM 1354 C CA . LEU A 1 178 ? 18.047 18.297 4.375 1 92.62 178 LEU A CA 1
ATOM 1355 C C . LEU A 1 178 ? 17.797 18.641 5.84 1 92.62 178 LEU A C 1
ATOM 1357 O O . LEU A 1 178 ? 16.703 19.125 6.191 1 92.62 178 LEU A O 1
ATOM 1361 N N . VAL A 1 179 ? 18.766 18.422 6.633 1 92.62 179 VAL A N 1
ATOM 1362 C CA . VAL A 1 179 ? 18.625 18.688 8.062 1 92.62 179 VAL A CA 1
ATOM 1363 C C . VAL A 1 179 ? 18.438 20.172 8.305 1 92.62 179 VAL A C 1
ATOM 1365 O O . VAL A 1 179 ? 17.578 20.594 9.086 1 92.62 179 VAL A O 1
ATOM 1368 N N . ASP A 1 180 ? 19.188 20.984 7.582 1 92.19 180 ASP A N 1
ATOM 1369 C CA . ASP A 1 180 ? 19.047 22.438 7.684 1 92.19 180 ASP A CA 1
ATOM 1370 C C . ASP A 1 180 ? 17.656 22.875 7.254 1 92.19 180 ASP A C 1
ATOM 1372 O O . ASP A 1 180 ? 17.047 23.766 7.875 1 92.19 180 ASP A O 1
ATOM 1376 N N . ALA A 1 181 ? 17.188 22.25 6.238 1 88.31 181 ALA A N 1
ATOM 1377 C CA . ALA A 1 181 ? 15.852 22.562 5.766 1 88.31 181 ALA A CA 1
ATOM 1378 C C . ALA A 1 181 ? 14.805 22.234 6.832 1 88.31 181 ALA A C 1
ATOM 1380 O O . ALA A 1 181 ? 13.859 23 7.035 1 88.31 181 ALA A O 1
ATOM 1381 N N . GLY A 1 182 ? 14.961 21.125 7.48 1 88.12 182 GLY A N 1
ATOM 1382 C CA . GLY A 1 182 ? 14.055 20.75 8.555 1 88.12 182 GLY A CA 1
ATOM 1383 C C . GLY A 1 182 ? 14.062 21.719 9.711 1 88.12 182 GLY A C 1
ATOM 1384 O O . GLY A 1 182 ? 13.008 22.109 10.219 1 88.12 182 GLY A O 1
ATOM 1385 N N . VAL A 1 183 ? 15.25 22.109 10.039 1 87.75 183 VAL A N 1
ATOM 1386 C CA . VAL A 1 183 ? 15.391 23.062 11.125 1 87.75 183 VAL A CA 1
ATOM 1387 C C . VAL A 1 183 ? 14.688 24.375 10.758 1 87.75 183 VAL A C 1
ATOM 1389 O O . VAL A 1 183 ? 13.922 24.922 11.547 1 87.75 183 VAL A O 1
ATOM 1392 N N . GLU A 1 184 ? 14.875 24.797 9.578 1 85.5 184 GLU A N 1
ATOM 1393 C CA . GLU A 1 184 ? 14.414 26.109 9.148 1 85.5 184 GLU A CA 1
ATOM 1394 C C . GLU A 1 184 ? 12.922 26.094 8.828 1 85.5 184 GLU A C 1
ATOM 1396 O O . GLU A 1 184 ? 12.195 27.016 9.172 1 85.5 184 GLU A O 1
ATOM 1401 N N . GLN A 1 185 ? 12.523 25.031 8.227 1 81.12 185 GLN A N 1
ATOM 1402 C CA . GLN A 1 185 ? 11.211 25.078 7.602 1 81.12 185 GLN A CA 1
ATOM 1403 C C . GLN A 1 185 ? 10.18 24.328 8.438 1 81.12 185 GLN A C 1
ATOM 1405 O O . GLN A 1 185 ? 8.977 24.594 8.336 1 81.12 185 GLN A O 1
ATOM 1410 N N . VAL A 1 186 ? 10.57 23.375 9.211 1 78.31 186 VAL A N 1
ATOM 1411 C CA . VAL A 1 186 ? 9.625 22.578 10 1 78.31 186 VAL A CA 1
ATOM 1412 C C . VAL A 1 186 ? 9.562 23.125 11.43 1 78.31 186 VAL A C 1
ATOM 1414 O O . VAL A 1 186 ? 8.484 23.438 11.93 1 78.31 186 VAL A O 1
ATOM 1417 N N . PHE A 1 187 ? 10.734 23.344 11.945 1 81 187 PHE A N 1
ATOM 1418 C CA . PHE A 1 187 ? 10.758 23.75 13.344 1 81 187 PHE A CA 1
ATOM 1419 C C . PHE A 1 187 ? 10.891 25.266 13.469 1 81 187 PHE A C 1
ATOM 1421 O O . PHE A 1 187 ? 10.406 25.859 14.438 1 81 187 PHE A O 1
ATOM 1428 N N . GLY A 1 188 ? 11.477 25.859 12.508 1 80.69 188 GLY A N 1
ATOM 1429 C CA . GLY A 1 188 ? 11.836 27.266 12.57 1 80.69 188 GLY A CA 1
ATOM 1430 C C . GLY A 1 188 ? 10.664 28.172 12.883 1 80.69 188 GLY A C 1
ATOM 1431 O O . GLY A 1 188 ? 10.695 28.922 13.852 1 80.69 188 GLY A O 1
ATOM 1432 N N . PRO A 1 189 ? 9.664 28.062 12.102 1 75.88 189 PRO A N 1
ATOM 1433 C CA . PRO A 1 189 ? 8.531 28.969 12.305 1 75.88 189 PRO A CA 1
ATOM 1434 C C . PRO A 1 189 ? 7.926 28.859 13.703 1 75.88 189 PRO A C 1
ATOM 1436 O O . PRO A 1 189 ? 7.617 29.875 14.328 1 75.88 189 PRO A O 1
ATOM 1439 N N . ASN A 1 190 ? 7.688 27.641 14.148 1 76.38 190 ASN A N 1
ATOM 1440 C CA . ASN A 1 190 ? 7.133 27.438 15.484 1 76.38 190 ASN A CA 1
ATOM 1441 C C . ASN A 1 190 ? 8.141 27.797 16.578 1 76.38 190 ASN A C 1
ATOM 1443 O O 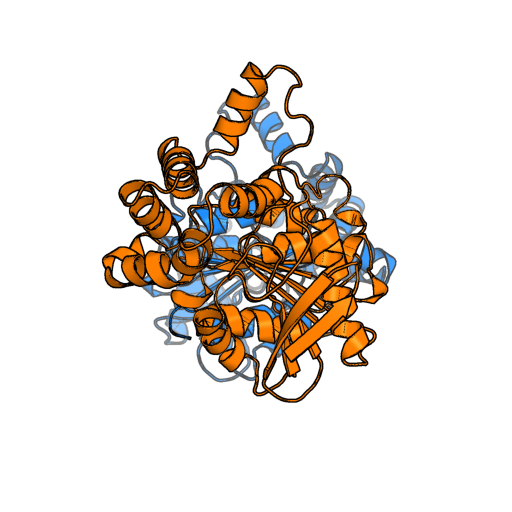. ASN A 1 190 ? 7.766 28.344 17.609 1 76.38 190 ASN A O 1
ATOM 1447 N N . PHE A 1 191 ? 9.367 27.547 16.281 1 78.56 191 PHE A N 1
ATOM 1448 C CA . PHE A 1 191 ? 10.406 27.797 17.281 1 78.56 191 PHE A CA 1
ATOM 1449 C C . PHE A 1 191 ? 10.602 29.281 17.5 1 78.56 191 PHE A C 1
ATOM 1451 O O . PHE A 1 191 ? 11.125 29.703 18.531 1 78.56 191 PHE A O 1
ATOM 1458 N N . ALA A 1 192 ? 10.18 30.047 16.5 1 81.81 192 ALA A N 1
ATOM 1459 C CA . ALA A 1 192 ? 10.281 31.5 16.625 1 81.81 192 ALA A CA 1
ATOM 1460 C C . ALA A 1 192 ? 9.203 32.031 17.562 1 81.81 192 ALA A C 1
ATOM 1462 O O . ALA A 1 192 ? 9.273 33.188 18 1 81.81 192 ALA A O 1
ATOM 1463 N N . GLN A 1 193 ? 8.258 31.203 17.969 1 83.31 193 GLN A N 1
ATOM 1464 C CA . GLN A 1 193 ? 7.164 31.594 18.844 1 83.31 193 GLN A CA 1
ATOM 1465 C C . GLN A 1 193 ? 7.566 31.469 20.312 1 83.31 193 GLN A C 1
ATOM 1467 O O . GLN A 1 193 ? 8.539 30.766 20.641 1 83.31 193 GLN A O 1
ATOM 1472 N N . PRO A 1 194 ? 6.848 32.125 21.266 1 86.62 194 PRO A N 1
ATOM 1473 C CA . PRO A 1 194 ? 7.113 31.953 22.688 1 86.62 194 PRO A CA 1
ATOM 1474 C C . PRO A 1 194 ? 6.953 30.5 23.156 1 86.62 194 PRO A C 1
ATOM 1476 O O . PRO A 1 194 ? 6.148 29.75 22.578 1 86.62 194 PRO A O 1
ATOM 1479 N N . PRO A 1 195 ? 7.723 30.094 24.141 1 83.31 195 PRO A N 1
ATOM 1480 C CA . PRO A 1 195 ? 7.719 28.719 24.609 1 83.31 195 PRO A CA 1
ATOM 1481 C C . PRO A 1 195 ? 6.312 28.188 24.891 1 83.31 195 PRO A C 1
ATOM 1483 O O . PRO A 1 195 ? 6.02 27.016 24.625 1 83.31 195 PRO A O 1
ATOM 1486 N N . GLU A 1 196 ? 5.504 29.047 25.422 1 85.69 196 GLU A N 1
ATOM 1487 C CA . GLU A 1 196 ? 4.148 28.625 25.734 1 85.69 196 GLU A CA 1
ATOM 1488 C C . GLU A 1 196 ? 3.354 28.297 24.484 1 85.69 196 GLU A C 1
ATOM 1490 O O . GLU A 1 196 ? 2.539 27.375 24.469 1 85.69 196 GLU A O 1
ATOM 1495 N N . VAL A 1 197 ? 3.539 29.031 23.469 1 86.94 197 VAL A N 1
ATOM 1496 C CA . VAL A 1 197 ? 2.875 28.844 22.172 1 86.94 197 VAL A CA 1
ATOM 1497 C C . VAL A 1 197 ? 3.387 27.578 21.516 1 86.94 197 VAL A C 1
ATOM 1499 O O . VAL A 1 197 ? 2.6 26.75 21.031 1 86.94 197 VAL A O 1
ATOM 1502 N N . ARG A 1 198 ? 4.688 27.406 21.609 1 81.69 198 ARG A N 1
ATOM 1503 C CA . ARG A 1 198 ? 5.309 26.203 21.062 1 81.69 198 ARG A CA 1
ATOM 1504 C C . ARG A 1 198 ? 4.797 24.953 21.766 1 81.69 198 ARG A C 1
ATOM 1506 O O . ARG A 1 198 ? 4.453 23.969 21.094 1 81.69 198 ARG A O 1
ATOM 1513 N N . GLY A 1 199 ? 4.812 25 22.984 1 81 199 GLY A N 1
ATOM 1514 C CA . GLY A 1 199 ? 4.355 23.875 23.781 1 81 199 GLY A CA 1
ATOM 1515 C C . GLY A 1 199 ? 2.918 23.484 23.484 1 81 199 GLY A C 1
ATOM 1516 O O . GLY A 1 199 ? 2.605 22.297 23.375 1 81 199 GLY A O 1
ATOM 1517 N N . ARG A 1 200 ? 2.031 24.469 23.359 1 85.88 200 ARG A N 1
ATOM 1518 C CA . ARG A 1 200 ? 0.623 24.203 23.078 1 85.88 200 ARG A CA 1
ATOM 1519 C C . ARG A 1 200 ? 0.449 23.562 21.703 1 85.88 200 ARG A C 1
ATOM 1521 O O . ARG A 1 200 ? -0.357 22.641 21.547 1 85.88 200 ARG A O 1
ATOM 1528 N N . PHE A 1 201 ? 1.216 24 20.75 1 85.25 201 PHE A N 1
ATOM 1529 C CA . PHE A 1 201 ? 1.15 23.484 19.391 1 85.25 201 PHE A CA 1
ATOM 1530 C C . PHE A 1 201 ? 1.499 22 19.344 1 85.25 201 PHE A C 1
ATOM 1532 O O . PHE A 1 201 ? 0.812 21.219 18.688 1 85.25 201 PHE A O 1
ATOM 1539 N N . TRP A 1 202 ? 2.541 21.641 20.031 1 81.94 202 TRP A N 1
ATOM 1540 C CA . TRP A 1 202 ? 3.043 20.266 19.969 1 81.94 202 TRP A CA 1
ATOM 1541 C C . TRP A 1 202 ? 2.252 19.359 20.906 1 81.94 202 TRP A C 1
ATOM 1543 O O . TRP A 1 202 ? 2.111 18.156 20.641 1 81.94 202 TRP A O 1
ATOM 1553 N N . ALA A 1 203 ? 1.637 19.891 21.922 1 82.25 203 ALA A N 1
ATOM 1554 C CA . ALA A 1 203 ? 0.937 19.109 22.938 1 82.25 203 ALA A CA 1
ATOM 1555 C C . ALA A 1 203 ? -0.293 18.422 22.359 1 82.25 203 ALA A C 1
ATOM 1557 O O . ALA A 1 203 ? -0.678 17.328 22.797 1 82.25 203 ALA A O 1
ATOM 1558 N N . VAL A 1 204 ? -0.846 18.969 21.375 1 86.69 204 VAL A N 1
ATOM 1559 C CA . VAL A 1 204 ? -2.104 18.453 20.844 1 86.69 204 VAL A CA 1
ATOM 1560 C C . VAL A 1 204 ? -1.873 17.109 20.172 1 86.69 204 VAL A C 1
ATOM 1562 O O . VAL A 1 204 ? -2.779 16.266 20.125 1 86.69 204 VAL A O 1
ATOM 1565 N N . ILE A 1 205 ? -0.708 16.891 19.703 1 84.69 205 ILE A N 1
ATOM 1566 C CA . ILE A 1 205 ? -0.375 15.633 19.031 1 84.69 205 ILE A CA 1
ATOM 1567 C C . ILE A 1 205 ? -0.506 14.477 20.031 1 84.69 205 ILE A C 1
ATOM 1569 O O . ILE A 1 205 ? -1.096 13.445 19.719 1 84.69 205 ILE A O 1
ATOM 1573 N N . GLY A 1 206 ? 0.02 14.68 21.188 1 82.06 206 GLY A N 1
ATOM 1574 C CA . GLY A 1 206 ? 0.034 13.633 22.203 1 82.06 206 GLY A CA 1
ATOM 1575 C C . GLY A 1 206 ? -1.324 13.398 22.844 1 82.06 206 GLY A C 1
ATOM 1576 O O . GLY A 1 206 ? -1.544 12.375 23.484 1 82.06 206 GLY A O 1
ATOM 1577 N N . ARG A 1 207 ? -2.248 14.281 22.656 1 86.75 207 ARG A N 1
ATOM 1578 C CA . ARG A 1 207 ? -3.541 14.195 23.312 1 86.75 207 ARG A CA 1
ATOM 1579 C C . ARG A 1 207 ? -4.598 13.594 22.391 1 86.75 207 ARG A C 1
ATOM 1581 O O . ARG A 1 207 ? -5.691 13.242 22.844 1 86.75 207 ARG A O 1
ATOM 1588 N N . PHE A 1 208 ? -4.281 13.422 21.203 1 91.69 208 PHE A N 1
ATOM 1589 C CA . PHE A 1 208 ? -5.262 12.953 20.219 1 91.69 208 PHE A CA 1
ATOM 1590 C C . PHE A 1 208 ? -5.195 11.438 20.062 1 91.69 208 PHE A C 1
ATOM 1592 O O . PHE A 1 208 ? -4.113 10.859 20.078 1 91.69 208 PHE A O 1
ATOM 1599 N N . THR A 1 209 ? -6.43 10.836 19.938 1 94.44 209 THR A N 1
ATOM 1600 C CA . THR A 1 209 ? -6.523 9.445 19.516 1 94.44 209 THR A CA 1
ATOM 1601 C C . THR A 1 209 ? -7.781 9.211 18.672 1 94.44 209 THR A C 1
ATOM 1603 O O . THR A 1 209 ? -8.844 9.758 18.984 1 94.44 209 THR A O 1
ATOM 1606 N N . SER A 1 210 ? -7.609 8.57 17.594 1 96.38 210 SER A N 1
ATOM 1607 C CA . SER A 1 210 ? -8.75 8.133 16.812 1 96.38 210 SER A CA 1
ATOM 1608 C C . SER A 1 210 ? -9.016 6.645 17 1 96.38 210 SER A C 1
ATOM 1610 O O . SER A 1 210 ? -9.922 6.082 16.375 1 96.38 210 SER A O 1
ATOM 1612 N N . ARG A 1 211 ? -8.164 6.012 17.812 1 93.44 211 ARG A N 1
ATOM 1613 C CA . ARG A 1 211 ? -8.398 4.602 18.109 1 93.44 211 ARG A CA 1
ATOM 1614 C C . ARG A 1 211 ? -9.805 4.379 18.656 1 93.44 211 ARG A C 1
ATOM 1616 O O . ARG A 1 211 ? -10.289 5.164 19.484 1 93.44 211 ARG A O 1
ATOM 1623 N N . GLY A 1 212 ? -10.477 3.355 18.188 1 94 212 GLY A N 1
ATOM 1624 C CA . GLY A 1 212 ? -11.836 3.061 18.594 1 94 212 GLY A CA 1
ATOM 1625 C C . GLY A 1 212 ? -12.875 3.828 17.812 1 94 212 GLY A C 1
ATOM 1626 O O . GLY A 1 212 ? -14.078 3.605 17.969 1 94 212 GLY A O 1
ATOM 1627 N N . ARG A 1 213 ? -12.391 4.797 16.969 1 96.69 213 ARG A N 1
ATOM 1628 C CA . ARG A 1 213 ? -13.352 5.582 16.188 1 96.69 213 ARG A CA 1
ATOM 1629 C C . ARG A 1 213 ? -13 5.574 14.711 1 96.69 213 ARG A C 1
ATOM 1631 O O . ARG A 1 213 ? -13.609 6.305 13.922 1 96.69 213 ARG A O 1
ATOM 1638 N N . LEU A 1 214 ? -12.023 4.812 14.328 1 97.88 214 LEU A N 1
ATOM 1639 C CA . LEU A 1 214 ? -11.555 4.801 12.953 1 97.88 214 LEU A CA 1
ATOM 1640 C C . LEU A 1 214 ? -12.641 4.301 12.008 1 97.88 214 LEU A C 1
ATOM 1642 O O . LEU A 1 214 ? -12.688 4.695 10.844 1 97.88 214 LEU A O 1
ATOM 1646 N N . ASP A 1 215 ? -13.602 3.486 12.469 1 97 215 ASP A N 1
ATOM 1647 C CA . ASP A 1 215 ? -14.68 2.928 11.664 1 97 215 ASP A CA 1
ATOM 1648 C C . ASP A 1 215 ? -15.695 4.004 11.289 1 97 215 ASP A C 1
ATOM 1650 O O . ASP A 1 215 ? -16.547 3.787 10.422 1 97 215 ASP A O 1
ATOM 1654 N N . ARG A 1 216 ? -15.57 5.203 11.914 1 98 216 ARG A N 1
ATOM 1655 C CA . ARG A 1 216 ? -16.484 6.305 11.625 1 98 216 ARG A CA 1
ATOM 1656 C C . ARG A 1 216 ? -16.031 7.078 10.391 1 98 216 ARG A C 1
ATOM 1658 O O . ARG A 1 216 ? -16.797 7.891 9.859 1 98 216 ARG A O 1
ATOM 1665 N N . ILE A 1 217 ? -14.836 6.875 9.984 1 98.5 217 ILE A N 1
ATOM 1666 C CA . ILE A 1 217 ? -14.367 7.496 8.742 1 98.5 217 ILE A CA 1
ATOM 1667 C C . ILE A 1 217 ? -15.016 6.809 7.547 1 98.5 217 ILE A C 1
ATOM 1669 O O . ILE A 1 217 ? -14.75 5.637 7.27 1 98.5 217 ILE A O 1
ATOM 1673 N N . ARG A 1 218 ? -15.805 7.566 6.797 1 96.5 218 ARG A N 1
ATOM 1674 C CA . ARG A 1 218 ? -16.594 6.969 5.723 1 96.5 218 ARG A CA 1
ATOM 1675 C C . ARG A 1 218 ? -16 7.312 4.359 1 96.5 218 ARG A C 1
ATOM 1677 O O . ARG A 1 218 ? -16.328 6.676 3.355 1 96.5 218 ARG A O 1
ATOM 1684 N N . SER A 1 219 ? -15.234 8.367 4.301 1 97.94 219 SER A N 1
ATOM 1685 C CA . SER A 1 219 ? -14.617 8.773 3.039 1 97.94 219 SER A CA 1
ATOM 1686 C C . SER A 1 219 ? -13.609 7.738 2.562 1 97.94 219 SER A C 1
ATOM 1688 O O . SER A 1 219 ? -12.93 7.102 3.375 1 97.94 219 SER A O 1
ATOM 1690 N N . ARG A 1 220 ? -13.539 7.508 1.224 1 98.06 220 ARG A N 1
ATOM 1691 C CA . ARG A 1 220 ? -12.406 6.754 0.706 1 98.06 220 ARG A CA 1
ATOM 1692 C C . ARG A 1 220 ? -11.086 7.34 1.208 1 98.06 220 ARG A C 1
ATOM 1694 O O . ARG A 1 220 ? -10.891 8.555 1.176 1 98.06 220 ARG A O 1
ATOM 1701 N N . THR A 1 221 ? -10.242 6.461 1.735 1 98.75 221 THR A N 1
ATOM 1702 C CA . THR A 1 221 ? -9.055 6.934 2.43 1 98.75 221 THR A CA 1
ATOM 1703 C C . THR A 1 221 ? -7.801 6.273 1.862 1 98.75 221 THR A C 1
ATOM 1705 O O . THR A 1 221 ? -7.793 5.07 1.597 1 98.75 221 THR A O 1
ATOM 1708 N N . LEU A 1 222 ? -6.805 7.043 1.613 1 98.81 222 LEU A N 1
ATOM 1709 C CA . LEU A 1 222 ? -5.453 6.566 1.322 1 98.81 222 LEU A CA 1
ATOM 1710 C C . LEU A 1 222 ? -4.543 6.75 2.531 1 98.81 222 LEU A C 1
ATOM 1712 O O . LEU A 1 222 ? -4.461 7.844 3.094 1 98.81 222 LEU A O 1
ATOM 1716 N N . VAL A 1 223 ? -3.912 5.688 2.959 1 98.81 223 VAL A N 1
ATOM 1717 C CA . VAL A 1 223 ? -2.834 5.75 3.941 1 98.81 223 VAL A CA 1
ATOM 1718 C C . VAL A 1 223 ? -1.49 5.547 3.246 1 98.81 223 VAL A C 1
ATOM 1720 O O . VAL A 1 223 ? -1.325 4.609 2.463 1 98.81 223 VAL A O 1
ATOM 1723 N N . VAL A 1 224 ? -0.588 6.48 3.455 1 98.69 224 VAL A N 1
ATOM 1724 C CA . VAL A 1 224 ? 0.75 6.344 2.893 1 98.69 224 VAL A CA 1
ATOM 1725 C C . VAL A 1 224 ? 1.783 6.309 4.016 1 98.69 224 VAL A C 1
ATOM 1727 O O . VAL A 1 224 ? 1.707 7.094 4.965 1 98.69 224 VAL A O 1
ATOM 1730 N N . THR A 1 225 ? 2.697 5.367 3.988 1 97.56 225 THR A N 1
ATOM 1731 C CA . THR A 1 225 ? 3.848 5.34 4.887 1 97.56 225 THR A CA 1
ATOM 1732 C C . THR A 1 225 ? 5.125 5.008 4.117 1 97.56 225 THR A C 1
ATOM 1734 O O . THR A 1 225 ? 5.078 4.715 2.922 1 97.56 225 THR A O 1
ATOM 1737 N N . GLY A 1 226 ? 6.246 5.266 4.715 1 96.31 226 GLY A N 1
ATOM 1738 C CA . GLY A 1 226 ? 7.555 4.973 4.148 1 96.31 226 GLY A CA 1
ATOM 1739 C C . GLY A 1 226 ? 8.484 4.277 5.129 1 96.31 226 GLY A C 1
ATOM 1740 O O . GLY A 1 226 ? 8.516 4.621 6.312 1 96.31 226 GLY A O 1
ATOM 1741 N N . SER A 1 227 ? 9.219 3.33 4.648 1 94.31 227 SER A N 1
ATOM 1742 C CA . SER A 1 227 ? 10.078 2.529 5.508 1 94.31 227 SER A CA 1
ATOM 1743 C C . SER A 1 227 ? 11.172 3.385 6.148 1 94.31 227 SER A C 1
ATOM 1745 O O . SER A 1 227 ? 11.805 2.969 7.121 1 94.31 227 SER A O 1
ATOM 1747 N N . GLY A 1 228 ? 11.383 4.578 5.629 1 93.5 228 GLY A N 1
ATOM 1748 C CA . GLY A 1 228 ? 12.398 5.473 6.164 1 93.5 228 GLY A CA 1
ATOM 1749 C C . GLY A 1 228 ? 11.875 6.379 7.262 1 93.5 228 GLY A C 1
ATOM 1750 O O . GLY A 1 228 ? 12.625 7.184 7.82 1 93.5 228 GLY A O 1
ATOM 1751 N N . ASP A 1 229 ? 10.578 6.305 7.551 1 93.94 229 ASP A N 1
ATOM 1752 C CA . ASP A 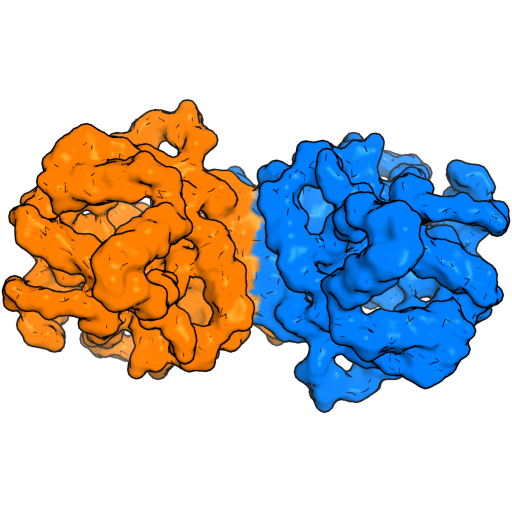1 229 ? 10.008 7.145 8.602 1 93.94 229 ASP A CA 1
ATOM 1753 C C . ASP A 1 229 ? 10.516 6.719 9.977 1 93.94 229 ASP A C 1
ATOM 1755 O O . ASP A 1 229 ? 10.305 5.578 10.398 1 93.94 229 ASP A O 1
ATOM 1759 N N . ARG A 1 230 ? 11.07 7.625 10.664 1 89.38 230 ARG A N 1
ATOM 1760 C CA . ARG A 1 230 ? 11.695 7.316 11.945 1 89.38 230 ARG A CA 1
ATOM 1761 C C . ARG A 1 230 ? 10.906 7.941 13.094 1 89.38 230 ARG A C 1
ATOM 1763 O O . ARG A 1 230 ? 11.281 7.797 14.258 1 89.38 230 ARG A O 1
ATOM 1770 N N . LEU A 1 231 ? 9.828 8.578 12.766 1 88.12 231 LEU A N 1
ATOM 1771 C CA . LEU A 1 231 ? 9.102 9.312 13.797 1 88.12 231 LEU A CA 1
ATOM 1772 C C . LEU A 1 231 ? 7.812 8.594 14.18 1 88.12 231 LEU A C 1
ATOM 1774 O O . LEU A 1 231 ? 7.348 8.703 15.312 1 88.12 231 LEU A O 1
ATOM 1778 N N . VAL A 1 232 ? 7.215 7.957 13.219 1 87.81 232 VAL A N 1
ATOM 1779 C CA . VAL A 1 232 ? 5.98 7.234 13.5 1 87.81 232 VAL A CA 1
ATOM 1780 C C . VAL A 1 232 ? 6.211 5.734 13.328 1 87.81 232 VAL A C 1
ATOM 1782 O O . VAL A 1 232 ? 7.027 5.316 12.5 1 87.81 232 VAL A O 1
ATOM 1785 N N . ARG A 1 233 ? 5.492 4.957 14.125 1 87.75 233 ARG A N 1
ATOM 1786 C CA . ARG A 1 233 ? 5.582 3.508 13.977 1 87.75 233 ARG A CA 1
ATOM 1787 C C . ARG A 1 233 ? 4.945 3.055 12.664 1 87.75 233 ARG A C 1
ATOM 1789 O O . ARG A 1 233 ? 3.803 3.41 12.367 1 87.75 233 ARG A O 1
ATOM 1796 N N . LEU A 1 234 ? 5.617 2.26 11.953 1 89.31 234 LEU A N 1
ATOM 1797 C CA . LEU A 1 234 ? 5.125 1.789 10.664 1 89.31 234 LEU A CA 1
ATOM 1798 C C . LEU A 1 234 ? 3.83 1.005 10.836 1 89.31 234 LEU A C 1
ATOM 1800 O O . LEU A 1 234 ? 2.928 1.105 10 1 89.31 234 LEU A O 1
ATOM 1804 N N . ASP A 1 235 ? 3.725 0.285 11.93 1 90.94 235 ASP A N 1
ATOM 1805 C CA . ASP A 1 235 ? 2.551 -0.549 12.164 1 90.94 235 ASP A CA 1
ATOM 1806 C C . ASP A 1 235 ? 1.296 0.304 12.328 1 90.94 235 ASP A C 1
ATOM 1808 O O . ASP A 1 235 ? 0.176 -0.201 12.219 1 90.94 235 ASP A O 1
ATOM 1812 N N . ASP A 1 236 ? 1.454 1.569 12.609 1 93.25 236 ASP A N 1
ATOM 1813 C CA . ASP A 1 236 ? 0.3 2.455 12.727 1 93.25 236 ASP A CA 1
ATOM 1814 C C . ASP A 1 236 ? -0.41 2.609 11.383 1 93.25 236 ASP A C 1
ATOM 1816 O O . ASP A 1 236 ? -1.637 2.713 11.336 1 93.25 236 ASP A O 1
ATOM 1820 N N . ALA A 1 237 ? 0.382 2.643 10.32 1 96.25 237 ALA A N 1
ATOM 1821 C CA . ALA A 1 237 ? -0.224 2.701 8.992 1 96.25 237 ALA A CA 1
ATOM 1822 C C . ALA A 1 237 ? -1.066 1.46 8.719 1 96.25 237 ALA A C 1
ATOM 1824 O O . ALA A 1 237 ? -2.143 1.551 8.117 1 96.25 237 ALA A O 1
ATOM 1825 N N . TRP A 1 238 ? -0.575 0.327 9.148 1 94.12 238 TRP A N 1
ATOM 1826 C CA . TRP A 1 238 ? -1.291 -0.935 8.992 1 94.12 238 TRP A CA 1
ATOM 1827 C C . TRP A 1 238 ? -2.59 -0.924 9.797 1 94.12 238 TRP A C 1
ATOM 1829 O O . TRP A 1 238 ? -3.637 -1.341 9.289 1 94.12 238 TRP A O 1
ATOM 1839 N N . THR A 1 239 ? -2.533 -0.378 11.008 1 93.75 239 THR A N 1
ATOM 1840 C CA . THR A 1 239 ? -3.711 -0.243 11.859 1 93.75 239 THR A CA 1
ATOM 1841 C C . THR A 1 239 ? -4.754 0.655 11.195 1 93.75 239 THR A C 1
ATOM 1843 O O . THR A 1 239 ? -5.938 0.317 11.164 1 93.75 239 THR A O 1
ATOM 1846 N N . LEU A 1 240 ? -4.312 1.79 10.688 1 97.56 240 LEU A N 1
ATOM 1847 C CA . LEU A 1 240 ? -5.223 2.703 10 1 97.56 240 LEU A CA 1
ATOM 1848 C C . LEU A 1 240 ? -5.926 2.006 8.844 1 97.56 240 LEU A C 1
ATOM 1850 O O . LEU A 1 240 ? -7.148 2.088 8.711 1 97.56 240 LEU A O 1
ATOM 1854 N N . TRP A 1 241 ? -5.191 1.288 8.039 1 97.5 241 TRP A N 1
ATOM 1855 C CA . TRP A 1 241 ? -5.766 0.59 6.898 1 97.5 241 TRP A CA 1
ATOM 1856 C C . TRP A 1 241 ? -6.77 -0.465 7.352 1 97.5 241 TRP A C 1
ATOM 1858 O O . TRP A 1 241 ? -7.855 -0.584 6.777 1 97.5 241 TRP A O 1
ATOM 1868 N N . ARG A 1 242 ? -6.41 -1.226 8.352 1 94.12 242 ARG A N 1
ATOM 1869 C CA . ARG A 1 242 ? -7.234 -2.344 8.805 1 94.12 242 ARG A CA 1
ATOM 1870 C C . ARG A 1 242 ? -8.547 -1.852 9.406 1 94.12 242 ARG A C 1
ATOM 1872 O O . ARG A 1 242 ? -9.562 -2.541 9.344 1 94.12 242 ARG A O 1
ATOM 1879 N N . GLN A 1 243 ? -8.531 -0.659 9.969 1 96.38 243 GLN A N 1
ATOM 1880 C CA . GLN A 1 243 ? -9.672 -0.269 10.789 1 96.38 243 GLN A CA 1
ATOM 1881 C C . GLN A 1 243 ? -10.523 0.777 10.078 1 96.38 243 GLN A C 1
ATOM 1883 O O . GLN A 1 243 ? -11.68 1 10.453 1 96.38 243 GLN A O 1
ATOM 1888 N N . ILE A 1 244 ? -9.992 1.45 9.086 1 97.94 244 ILE A N 1
ATOM 1889 C CA . ILE A 1 244 ? -10.797 2.359 8.273 1 97.94 244 ILE A CA 1
ATOM 1890 C C . ILE A 1 244 ? -11.484 1.578 7.164 1 97.94 244 ILE A C 1
ATOM 1892 O O . ILE A 1 244 ? -10.828 0.947 6.332 1 97.94 244 ILE A O 1
ATOM 1896 N N . PRO A 1 245 ? -12.82 1.496 6.988 1 93.56 245 PRO A N 1
ATOM 1897 C CA . PRO A 1 245 ? -13.578 0.619 6.094 1 93.56 245 PRO A CA 1
ATOM 1898 C C . PRO A 1 245 ? -13.188 0.787 4.625 1 93.56 245 PRO A C 1
ATOM 1900 O O . PRO A 1 245 ? -13.102 -0.198 3.889 1 93.56 245 PRO A O 1
ATOM 1903 N N . GLN A 1 246 ? -12.914 1.888 4.016 1 95.06 246 GLN A N 1
ATOM 1904 C CA . GLN A 1 246 ? -12.594 2.152 2.615 1 95.06 246 GLN A CA 1
ATOM 1905 C C . GLN A 1 246 ? -11.203 2.76 2.471 1 95.06 246 GLN A C 1
ATOM 1907 O O . GLN A 1 246 ? -11.031 3.787 1.813 1 95.06 246 GLN A O 1
ATOM 1912 N N . ALA A 1 247 ? -10.266 1.913 3.027 1 97.81 247 ALA A N 1
ATOM 1913 C CA . ALA A 1 247 ? -8.898 2.445 3.016 1 97.81 247 ALA A CA 1
ATOM 1914 C C . ALA A 1 247 ? -8.008 1.654 2.062 1 97.81 247 ALA A C 1
ATOM 1916 O O . ALA A 1 247 ? -8.188 0.446 1.895 1 97.81 247 ALA A O 1
ATOM 1917 N N . THR A 1 248 ? -7.188 2.293 1.401 1 98.25 248 THR A N 1
ATOM 1918 C CA . THR A 1 248 ? -6.039 1.762 0.677 1 98.25 248 THR A CA 1
ATOM 1919 C C . THR A 1 248 ? -4.734 2.166 1.36 1 98.25 248 THR A C 1
ATOM 1921 O O . THR A 1 248 ? -4.586 3.309 1.796 1 98.25 248 THR A O 1
ATOM 1924 N N . LEU A 1 249 ? -3.826 1.235 1.51 1 98.5 249 LEU A N 1
ATOM 1925 C CA . LEU A 1 249 ? -2.504 1.539 2.045 1 98.5 249 LEU A CA 1
ATOM 1926 C C . LEU A 1 249 ? -1.438 1.421 0.961 1 98.5 249 LEU A C 1
ATOM 1928 O O . LEU A 1 249 ? -1.403 0.434 0.223 1 98.5 249 LEU A O 1
ATOM 1932 N N . V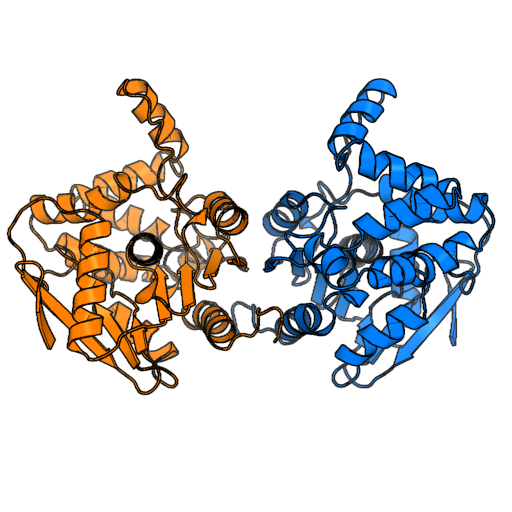AL A 1 250 ? -0.664 2.408 0.812 1 98.69 250 VAL A N 1
ATOM 1933 C CA . VAL A 1 250 ? 0.556 2.355 0.013 1 98.69 250 VAL A CA 1
ATOM 1934 C C . VAL A 1 250 ? 1.771 2.582 0.909 1 98.69 250 VAL A C 1
ATOM 1936 O O . VAL A 1 250 ? 1.934 3.66 1.484 1 98.69 250 VAL A O 1
ATOM 1939 N N . ALA A 1 251 ? 2.602 1.592 1.097 1 98.06 251 ALA A N 1
ATOM 1940 C CA . ALA A 1 251 ? 3.854 1.681 1.842 1 98.06 251 ALA A CA 1
ATOM 1941 C C . ALA A 1 251 ? 5.055 1.703 0.899 1 98.06 251 ALA A C 1
ATOM 1943 O O . ALA A 1 251 ? 5.246 0.779 0.106 1 98.06 251 ALA A O 1
ATOM 1944 N N . LEU A 1 252 ? 5.801 2.744 0.945 1 97.62 252 LEU A N 1
ATOM 1945 C CA . LEU A 1 252 ? 6.902 2.973 0.019 1 97.62 252 LEU A CA 1
ATOM 1946 C C . LEU A 1 252 ? 8.242 2.652 0.677 1 97.62 252 LEU A C 1
ATOM 1948 O O . LEU A 1 252 ? 8.391 2.799 1.892 1 97.62 252 LEU A O 1
ATOM 1952 N N . ASP A 1 253 ? 9.164 2.264 -0.131 1 93.56 253 ASP A N 1
ATOM 1953 C CA . ASP A 1 253 ? 10.508 2.002 0.359 1 93.56 253 ASP A CA 1
ATOM 1954 C C . ASP A 1 253 ? 11.32 3.293 0.443 1 93.56 253 ASP A C 1
ATOM 1956 O O . ASP A 1 253 ? 11.336 4.09 -0.5 1 93.56 253 ASP A O 1
ATOM 1960 N N . GLY A 1 254 ? 11.883 3.486 1.535 1 93.56 254 GLY A N 1
ATOM 1961 C CA . GLY A 1 254 ? 12.945 4.477 1.643 1 93.56 254 GLY A CA 1
ATOM 1962 C C . GLY A 1 254 ? 12.43 5.879 1.904 1 93.56 254 GLY A C 1
ATOM 1963 O O . GLY A 1 254 ? 13.219 6.812 2.07 1 93.56 254 GLY A O 1
ATOM 1964 N N . VAL A 1 255 ? 11.172 6.09 1.925 1 95.5 255 VAL A N 1
ATOM 1965 C CA . VAL A 1 255 ? 10.625 7.43 2.127 1 95.5 255 VAL A CA 1
ATOM 1966 C C . VAL A 1 255 ? 10.547 7.734 3.621 1 95.5 255 VAL A C 1
ATOM 1968 O O . VAL A 1 255 ? 10.047 6.918 4.402 1 95.5 255 VAL A O 1
ATOM 1971 N N . GLY A 1 256 ? 11.07 8.898 4 1 95.25 256 GLY A N 1
ATOM 1972 C CA . GLY A 1 256 ? 11.055 9.32 5.391 1 95.25 256 GLY A CA 1
ATOM 1973 C C . GLY A 1 256 ? 9.789 10.078 5.766 1 95.25 256 GLY A C 1
ATOM 1974 O O . GLY A 1 256 ? 8.781 10.008 5.055 1 95.25 256 GLY A O 1
ATOM 1975 N N . HIS A 1 257 ? 9.797 10.766 6.973 1 93.94 257 HIS A N 1
ATOM 1976 C CA . HIS A 1 257 ? 8.625 11.367 7.582 1 93.94 257 HIS A CA 1
ATOM 1977 C C . HIS A 1 257 ? 8.164 12.602 6.805 1 93.94 257 HIS A C 1
ATOM 1979 O O . HIS A 1 257 ? 6.977 12.742 6.508 1 93.94 257 HIS A O 1
ATOM 1985 N N . ASP A 1 258 ? 9.078 13.438 6.488 1 94.25 258 ASP A N 1
ATOM 1986 C CA . ASP A 1 258 ? 8.734 14.68 5.797 1 94.25 258 ASP A CA 1
ATOM 1987 C C . ASP A 1 258 ? 8.93 14.539 4.289 1 94.25 258 ASP A C 1
ATOM 1989 O O . ASP A 1 258 ? 9.852 15.125 3.721 1 94.25 258 ASP A O 1
ATOM 1993 N N . TRP A 1 259 ? 7.965 13.906 3.68 1 94.44 259 TRP A N 1
ATOM 1994 C CA . TRP A 1 259 ? 8.055 13.672 2.242 1 94.44 259 TRP A CA 1
ATOM 1995 C C . TRP A 1 259 ? 7.875 14.977 1.467 1 94.44 259 TRP A C 1
ATOM 1997 O O . TRP A 1 259 ? 8.188 15.047 0.277 1 94.44 259 TRP A O 1
ATOM 2007 N N . TRP A 1 260 ? 7.375 16.062 2.143 1 94.44 260 TRP A N 1
ATOM 2008 C CA . TRP A 1 260 ? 7.246 17.359 1.478 1 94.44 260 TRP A CA 1
ATOM 2009 C C . TRP A 1 260 ? 8.594 17.844 0.964 1 94.44 260 TRP A C 1
ATOM 2011 O O . TRP A 1 260 ? 8.672 18.531 -0.055 1 94.44 260 TRP A O 1
ATOM 2021 N N . ILE A 1 261 ? 9.602 17.453 1.661 1 91.69 261 ILE A N 1
ATOM 2022 C CA . ILE A 1 261 ? 10.93 17.922 1.29 1 91.69 261 ILE A CA 1
ATOM 2023 C C . ILE A 1 261 ? 11.711 16.797 0.615 1 91.69 261 ILE A C 1
ATOM 2025 O O . ILE A 1 261 ? 12.297 17 -0.452 1 91.69 261 ILE A O 1
ATOM 2029 N N . GLU A 1 262 ? 11.68 15.664 1.097 1 92.56 262 GLU A N 1
ATOM 2030 C CA . GLU A 1 262 ? 12.617 14.633 0.662 1 92.56 262 GLU A CA 1
ATOM 2031 C C . GLU A 1 262 ? 12.102 13.906 -0.576 1 92.56 262 GLU A C 1
ATOM 2033 O O . GLU A 1 262 ? 12.883 13.414 -1.39 1 92.56 262 GLU A O 1
ATOM 2038 N N . ALA A 1 263 ? 10.836 13.812 -0.759 1 94.19 263 ALA A N 1
ATOM 2039 C CA . ALA A 1 263 ? 10.312 13.031 -1.872 1 94.19 263 ALA A CA 1
ATOM 2040 C C . ALA A 1 263 ? 8.953 13.555 -2.32 1 94.19 263 ALA A C 1
ATOM 2042 O O . ALA A 1 263 ? 7.996 12.781 -2.449 1 94.19 263 ALA A O 1
ATOM 2043 N N . PRO A 1 264 ? 8.828 14.859 -2.629 1 94.69 264 PRO A N 1
ATOM 2044 C CA . PRO A 1 264 ? 7.52 15.453 -2.91 1 94.69 264 PRO A CA 1
ATOM 2045 C C . PRO A 1 264 ? 6.871 14.875 -4.168 1 94.69 264 PRO A C 1
ATOM 2047 O O . PRO A 1 264 ? 5.676 14.562 -4.164 1 94.69 264 PRO A O 1
ATOM 2050 N N . ALA A 1 265 ? 7.645 14.688 -5.242 1 94.94 265 ALA A N 1
ATOM 2051 C CA . ALA A 1 265 ? 7.082 14.203 -6.5 1 94.94 265 ALA A CA 1
ATOM 2052 C C . ALA A 1 265 ? 6.586 12.766 -6.359 1 94.94 265 ALA A C 1
ATOM 2054 O O . ALA A 1 265 ? 5.504 12.422 -6.844 1 94.94 265 ALA A O 1
ATOM 2055 N N . ARG A 1 266 ? 7.363 11.953 -5.676 1 95.81 266 ARG A N 1
ATOM 2056 C CA . ARG A 1 266 ? 7.062 10.531 -5.539 1 95.81 266 ARG A CA 1
ATOM 2057 C C . ARG A 1 266 ? 5.77 10.312 -4.758 1 95.81 266 ARG A C 1
ATOM 2059 O O . ARG A 1 266 ? 4.875 9.602 -5.215 1 95.81 266 ARG A O 1
ATOM 2066 N N . VAL A 1 267 ? 5.633 10.961 -3.654 1 97.44 267 VAL A N 1
ATOM 2067 C CA . VAL A 1 267 ? 4.457 10.758 -2.812 1 97.44 267 VAL A CA 1
ATOM 2068 C C . VAL A 1 267 ? 3.256 11.477 -3.426 1 97.44 267 VAL A C 1
ATOM 2070 O O . VAL A 1 267 ? 2.141 10.953 -3.412 1 97.44 267 VAL A O 1
ATOM 2073 N N . ALA A 1 268 ? 3.463 12.648 -4.008 1 97.25 268 ALA A N 1
ATOM 2074 C CA . ALA A 1 268 ? 2.369 13.359 -4.668 1 97.25 268 ALA A CA 1
ATOM 2075 C C . ALA A 1 268 ? 1.775 12.523 -5.797 1 97.25 268 ALA A C 1
ATOM 2077 O O . ALA A 1 268 ? 0.563 12.547 -6.023 1 97.25 268 ALA A O 1
ATOM 2078 N N . ALA A 1 269 ? 2.617 11.82 -6.492 1 96.12 269 ALA A N 1
ATOM 2079 C CA . ALA A 1 269 ? 2.127 10.977 -7.582 1 96.12 269 ALA A CA 1
ATOM 2080 C C . ALA A 1 269 ? 1.161 9.922 -7.062 1 96.12 269 ALA A C 1
ATOM 2082 O O . ALA A 1 269 ? 0.11 9.68 -7.664 1 96.12 269 ALA A O 1
ATOM 2083 N N . VAL A 1 270 ? 1.471 9.305 -5.973 1 97.44 270 VAL A N 1
ATOM 2084 C CA . VAL A 1 270 ? 0.617 8.289 -5.359 1 97.44 270 VAL A CA 1
ATOM 2085 C C . VAL A 1 270 ? -0.703 8.922 -4.922 1 97.44 270 VAL A C 1
ATOM 2087 O O . VAL A 1 270 ? -1.776 8.375 -5.184 1 97.44 270 VAL A O 1
ATOM 2090 N N . VAL A 1 271 ? -0.613 10.078 -4.309 1 98.31 271 VAL A N 1
ATOM 2091 C CA . VAL A 1 271 ? -1.803 10.758 -3.816 1 98.31 271 VAL A CA 1
ATOM 2092 C C . VAL A 1 271 ? -2.699 11.148 -4.988 1 98.31 271 VAL A C 1
ATOM 2094 O O . VAL A 1 271 ? -3.92 10.992 -4.926 1 98.31 271 VAL A O 1
ATOM 2097 N N . LYS A 1 272 ? -2.104 11.641 -6.031 1 97.5 272 LYS A N 1
ATOM 2098 C CA . LYS A 1 272 ? -2.885 12.047 -7.195 1 97.5 272 LYS A CA 1
ATOM 2099 C C . LYS A 1 272 ? -3.602 10.852 -7.824 1 97.5 272 LYS A C 1
ATOM 2101 O O . LYS A 1 272 ? -4.758 10.961 -8.242 1 97.5 272 LYS A O 1
ATOM 2106 N N . GLN A 1 273 ? -2.93 9.75 -7.934 1 95.56 273 GLN A N 1
ATOM 2107 C CA . GLN A 1 273 ? -3.572 8.539 -8.422 1 95.56 273 GLN A CA 1
ATOM 2108 C C . GLN A 1 273 ? -4.801 8.188 -7.59 1 95.56 273 GLN A C 1
ATOM 2110 O O . GLN A 1 273 ? -5.855 7.863 -8.133 1 95.56 273 GLN A O 1
ATOM 2115 N N . PHE A 1 274 ? -4.66 8.258 -6.312 1 97.75 274 PHE A N 1
ATOM 2116 C CA . PHE A 1 274 ? -5.762 7.988 -5.395 1 97.75 274 PHE A CA 1
ATOM 2117 C C . PHE A 1 274 ? -6.906 8.969 -5.625 1 97.75 274 PHE A C 1
ATOM 2119 O O . PHE A 1 274 ? -8.07 8.562 -5.703 1 97.75 274 PHE A O 1
ATOM 2126 N N . LEU A 1 275 ? -6.535 10.273 -5.703 1 98.12 275 LEU A N 1
ATOM 2127 C CA . LEU A 1 275 ? -7.562 11.305 -5.852 1 98.12 275 LEU A CA 1
ATOM 2128 C C . LEU A 1 275 ? -8.32 11.125 -7.164 1 98.12 275 LEU A C 1
ATOM 2130 O O . LEU A 1 275 ? -9.492 11.508 -7.266 1 98.12 275 LEU A O 1
ATOM 2134 N N . ARG A 1 276 ? -7.695 10.484 -8.141 1 95.12 276 ARG A N 1
ATOM 2135 C CA . ARG A 1 276 ? -8.32 10.25 -9.438 1 95.12 276 ARG A CA 1
ATOM 2136 C C . ARG A 1 276 ? -9.133 8.961 -9.43 1 95.12 276 ARG A C 1
ATOM 2138 O O . ARG A 1 276 ? -9.758 8.609 -10.43 1 95.12 276 ARG A O 1
ATOM 2145 N N . GLY A 1 277 ? -9.055 8.188 -8.43 1 94.62 277 GLY A N 1
ATOM 2146 C CA . GLY A 1 277 ? -9.867 6.988 -8.297 1 94.62 277 GLY A CA 1
ATOM 2147 C C . GLY A 1 277 ? -9.18 5.738 -8.812 1 94.62 277 GLY A C 1
ATOM 2148 O O . GLY A 1 277 ? -9.836 4.73 -9.086 1 94.62 277 GLY A O 1
ATOM 2149 N N . SER A 1 278 ? -7.859 5.75 -8.867 1 90.62 278 SER A N 1
ATOM 2150 C CA . SER A 1 278 ? -7.113 4.656 -9.477 1 90.62 278 SER A CA 1
ATOM 2151 C C . SER A 1 278 ? -7.164 3.402 -8.617 1 90.62 278 SER A C 1
ATOM 2153 O O . SER A 1 278 ? -6.906 2.297 -9.102 1 90.62 278 SER A O 1
ATOM 2155 N N . PHE A 1 279 ? -7.461 3.535 -7.34 1 92.25 279 PHE A N 1
ATOM 2156 C CA . PHE A 1 279 ? -7.453 2.395 -6.434 1 92.25 279 PHE A CA 1
ATOM 2157 C C . PHE A 1 279 ? -8.867 1.919 -6.145 1 92.25 279 PHE A C 1
ATOM 2159 O O . PHE A 1 279 ? -9.07 0.969 -5.387 1 92.25 279 PHE A O 1
ATOM 2166 N N . ASP A 1 280 ? -9.844 2.57 -6.754 1 91.12 280 ASP A N 1
ATOM 2167 C CA . ASP A 1 280 ? -11.242 2.299 -6.422 1 91.12 280 ASP A CA 1
ATOM 2168 C C . ASP A 1 280 ? -11.703 0.982 -7.039 1 91.12 280 ASP A C 1
ATOM 2170 O O . ASP A 1 280 ? -11.117 0.509 -8.016 1 91.12 280 ASP A O 1
ATOM 2174 N N . ALA A 1 281 ? -12.664 0.315 -6.402 1 81.12 281 ALA A N 1
ATOM 2175 C CA . ALA A 1 281 ? -13.227 -0.941 -6.891 1 81.12 281 ALA A CA 1
ATOM 2176 C C . ALA A 1 281 ? -13.812 -0.771 -8.289 1 81.12 281 ALA A C 1
ATOM 2178 O O . ALA A 1 281 ? -13.805 -1.709 -9.094 1 81.12 281 ALA A O 1
ATOM 2179 N N . ASP A 1 282 ? -14.289 0.279 -8.617 1 71.75 282 ASP A N 1
ATOM 2180 C CA . ASP A 1 282 ? -14.953 0.505 -9.891 1 71.75 282 ASP A CA 1
ATOM 2181 C C . ASP A 1 282 ? -14.062 1.296 -10.844 1 71.75 282 ASP A C 1
ATOM 2183 O O . ASP A 1 282 ? -14.539 1.874 -11.82 1 71.75 282 ASP A O 1
ATOM 2187 N N . ALA A 1 283 ? -12.797 1.218 -10.555 1 69.31 283 ALA A N 1
ATOM 2188 C CA . ALA A 1 283 ? -11.891 1.985 -11.406 1 69.31 283 ALA A CA 1
ATOM 2189 C C . ALA A 1 283 ? -11.82 1.392 -12.812 1 69.31 283 ALA A C 1
ATOM 2191 O O . ALA A 1 283 ? -11.945 0.176 -12.984 1 69.31 283 ALA A O 1
ATOM 2192 N N . MET B 1 1 ? 2.105 -24.094 -26.656 1 93.25 1 MET B N 1
ATOM 2193 C CA . MET B 1 1 ? 3.496 -24.359 -27.016 1 93.25 1 MET B CA 1
ATOM 2194 C C . MET B 1 1 ? 4.203 -25.156 -25.938 1 93.25 1 MET B C 1
ATOM 2196 O O . MET B 1 1 ? 3.689 -25.281 -24.812 1 93.25 1 MET B O 1
ATOM 2200 N N . GLN B 1 2 ? 5.262 -25.766 -26.281 1 95.44 2 GLN B N 1
ATOM 2201 C CA . GLN B 1 2 ? 6.004 -26.547 -25.297 1 95.44 2 GLN B CA 1
ATOM 2202 C C . GLN B 1 2 ? 7.508 -26.359 -25.469 1 95.44 2 GLN B C 1
ATOM 2204 O O . GLN B 1 2 ? 7.98 -26.078 -26.578 1 95.44 2 GLN B O 1
ATOM 2209 N N . VAL B 1 3 ? 8.203 -26.438 -24.406 1 97.19 3 VAL B N 1
ATOM 2210 C CA . VAL B 1 3 ? 9.664 -26.484 -24.406 1 97.19 3 VAL B CA 1
ATOM 2211 C C . VAL B 1 3 ? 10.148 -27.656 -23.578 1 97.19 3 VAL B C 1
ATOM 2213 O O . VAL B 1 3 ? 9.562 -27.984 -22.531 1 97.19 3 VAL B O 1
ATOM 2216 N N . GLN B 1 4 ? 11.117 -28.344 -24.125 1 97.75 4 GLN B N 1
ATOM 2217 C CA . GLN B 1 4 ? 11.766 -29.391 -23.344 1 97.75 4 GLN B CA 1
ATOM 2218 C C . GLN B 1 4 ? 12.883 -28.828 -22.484 1 97.75 4 GLN B C 1
ATOM 2220 O O . GLN B 1 4 ? 13.828 -28.219 -23 1 97.75 4 GLN B O 1
ATOM 2225 N N . ALA B 1 5 ? 12.742 -28.969 -21.188 1 97.62 5 ALA B N 1
ATOM 2226 C CA . ALA B 1 5 ? 13.742 -28.469 -20.25 1 97.62 5 ALA B CA 1
ATOM 2227 C C . ALA B 1 5 ? 13.609 -29.141 -18.891 1 97.62 5 ALA B C 1
ATOM 2229 O O . ALA B 1 5 ? 12.547 -29.656 -18.547 1 97.62 5 ALA B O 1
ATOM 2230 N N . ASN B 1 6 ? 14.695 -29.219 -18.125 1 97.44 6 ASN B N 1
ATOM 2231 C CA . ASN B 1 6 ? 14.75 -29.672 -16.75 1 97.44 6 ASN B CA 1
ATOM 2232 C C . ASN B 1 6 ? 14.18 -31.094 -16.594 1 97.44 6 ASN B C 1
ATOM 2234 O O . ASN B 1 6 ? 13.539 -31.406 -15.594 1 97.44 6 ASN B O 1
ATOM 2238 N N . GLY B 1 7 ? 14.203 -31.812 -17.625 1 96.94 7 GLY B N 1
ATOM 2239 C CA . GLY B 1 7 ? 13.852 -33.219 -17.547 1 96.94 7 GLY B CA 1
ATOM 2240 C C . GLY B 1 7 ? 12.398 -33.5 -17.906 1 96.94 7 GLY B C 1
ATOM 2241 O O . GLY B 1 7 ? 11.891 -34.594 -17.672 1 96.94 7 GLY B O 1
ATOM 2242 N N . GLY B 1 8 ? 11.727 -32.438 -18.469 1 97.25 8 GLY B N 1
ATOM 2243 C CA . GLY B 1 8 ? 10.328 -32.594 -18.844 1 97.25 8 GLY B CA 1
ATOM 2244 C C . GLY B 1 8 ? 9.898 -31.672 -19.953 1 97.25 8 GLY B C 1
ATOM 2245 O O . GLY B 1 8 ? 10.742 -31.078 -20.641 1 97.25 8 GLY B O 1
ATOM 2246 N N . TYR B 1 9 ? 8.672 -31.781 -20.312 1 97.19 9 TYR B N 1
ATOM 2247 C CA . TYR B 1 9 ? 8.047 -30.891 -21.297 1 97.19 9 TYR B CA 1
ATOM 2248 C C . TYR B 1 9 ? 7.156 -29.875 -20.594 1 97.19 9 TYR B C 1
ATOM 2250 O O . TYR B 1 9 ? 6.207 -30.234 -19.906 1 97.19 9 TYR B O 1
ATOM 2258 N N . ILE B 1 10 ? 7.465 -28.609 -20.812 1 96.19 10 ILE B N 1
ATOM 2259 C CA . ILE B 1 10 ? 6.754 -27.516 -20.141 1 96.19 10 ILE B CA 1
ATOM 2260 C C . ILE B 1 10 ? 5.824 -26.812 -21.125 1 96.19 10 ILE B C 1
ATOM 2262 O O . ILE B 1 10 ? 6.277 -26.297 -22.156 1 96.19 10 ILE B O 1
ATOM 2266 N N . HIS B 1 11 ? 4.574 -26.797 -20.797 1 95.12 11 HIS B N 1
ATOM 2267 C CA . HIS B 1 11 ? 3.59 -26.094 -21.609 1 95.12 11 HIS B CA 1
ATOM 2268 C C . HIS B 1 11 ? 3.527 -24.609 -21.234 1 95.12 11 HIS B C 1
ATOM 2270 O O . HIS B 1 11 ? 3.574 -24.266 -20.047 1 95.12 11 HIS B O 1
ATOM 2276 N N . TYR B 1 12 ? 3.453 -23.719 -22.234 1 95.38 12 TYR B N 1
ATOM 2277 C CA . TYR B 1 12 ? 3.299 -22.281 -22.016 1 95.38 12 TYR B CA 1
ATOM 2278 C C . TYR B 1 12 ? 2.477 -21.641 -23.125 1 95.38 12 TYR B C 1
ATOM 2280 O O . TYR B 1 12 ? 2.299 -22.234 -24.188 1 95.38 12 TYR B O 1
ATOM 2288 N N . GLU B 1 13 ? 1.865 -20.562 -22.797 1 94.88 13 GLU B N 1
ATOM 2289 C CA . GLU B 1 13 ? 1.13 -19.734 -23.75 1 94.88 13 GLU B CA 1
ATOM 2290 C C . GLU B 1 13 ? 1.681 -18.312 -23.781 1 94.88 13 GLU B C 1
ATOM 2292 O O . GLU B 1 13 ? 2.223 -17.828 -22.781 1 94.88 13 GLU B O 1
ATOM 2297 N N . VAL B 1 14 ? 1.564 -17.688 -24.969 1 96.31 14 VAL B N 1
ATOM 2298 C CA . VAL B 1 14 ? 2.051 -16.328 -25.156 1 96.31 14 VAL B CA 1
ATOM 2299 C C . VAL B 1 14 ? 0.968 -15.469 -25.812 1 96.31 14 VAL B C 1
ATOM 2301 O O . VAL B 1 14 ? 0.35 -15.883 -26.781 1 96.31 14 VAL B O 1
ATOM 2304 N N . VAL B 1 15 ? 0.729 -14.352 -25.188 1 96.44 15 VAL B N 1
ATOM 2305 C CA . VAL B 1 15 ? -0.19 -13.398 -25.812 1 96.44 15 VAL B CA 1
ATOM 2306 C C . VAL B 1 15 ? 0.378 -11.984 -25.688 1 96.44 15 VAL B C 1
ATOM 2308 O O . VAL B 1 15 ? 1.153 -11.695 -24.781 1 96.44 15 VAL B O 1
ATOM 2311 N N . GLY B 1 16 ? 0.053 -11.109 -26.656 1 97.88 16 GLY B N 1
ATOM 2312 C CA . GLY B 1 16 ? 0.418 -9.703 -26.594 1 97.88 16 GLY B CA 1
ATOM 2313 C C . GLY B 1 16 ? 1.779 -9.414 -27.188 1 97.88 16 GLY B C 1
ATOM 2314 O O . GLY B 1 16 ? 2.391 -10.281 -27.812 1 97.88 16 GLY B O 1
ATOM 2315 N N . GLU B 1 17 ? 2.125 -8.125 -27.141 1 97.38 17 GLU B N 1
ATOM 2316 C CA . GLU B 1 17 ? 3.395 -7.617 -27.656 1 97.38 17 GLU B CA 1
ATOM 2317 C C . GLU B 1 17 ? 4.012 -6.602 -26.703 1 97.38 17 GLU B C 1
ATOM 2319 O O . GLU B 1 17 ? 3.295 -5.922 -25.953 1 97.38 17 GLU B O 1
ATOM 2324 N N . GLY B 1 18 ? 5.332 -6.59 -26.75 1 98 18 GLY B N 1
ATOM 2325 C CA . GLY B 1 18 ? 6.066 -5.707 -25.859 1 98 18 GLY B CA 1
ATOM 2326 C C . GLY B 1 18 ? 7.078 -6.438 -24.984 1 98 18 GLY B C 1
ATOM 2327 O O . GLY B 1 18 ? 7.484 -7.559 -25.312 1 98 18 GLY B O 1
ATOM 2328 N N . PRO B 1 19 ? 7.543 -5.766 -23.891 1 98.38 19 PRO B N 1
ATOM 2329 C CA . PRO B 1 19 ? 8.484 -6.438 -23 1 98.38 19 PRO B CA 1
ATOM 2330 C C . PRO B 1 19 ? 7.891 -7.691 -22.359 1 98.38 19 PRO B C 1
ATOM 2332 O O . PRO B 1 19 ? 6.684 -7.762 -22.125 1 98.38 19 PRO B O 1
ATOM 2335 N N . PRO B 1 20 ? 8.703 -8.648 -22.047 1 98.75 20 PRO B N 1
ATOM 2336 C CA . PRO B 1 20 ? 8.203 -9.922 -21.531 1 98.75 20 PRO B CA 1
ATOM 2337 C C . PRO B 1 20 ? 7.688 -9.805 -20.094 1 98.75 20 PRO B C 1
ATOM 2339 O O . PRO B 1 20 ? 8.297 -9.125 -19.266 1 98.75 20 PRO B O 1
ATOM 2342 N N . LEU B 1 21 ? 6.613 -10.375 -19.906 1 98.81 21 LEU B N 1
ATOM 2343 C CA . LEU B 1 21 ? 5.953 -10.484 -18.609 1 98.81 21 LEU B CA 1
ATOM 2344 C C . LEU B 1 21 ? 5.59 -11.938 -18.297 1 98.81 21 LEU B C 1
ATOM 2346 O O . LEU B 1 21 ? 4.672 -12.492 -18.922 1 98.81 21 LEU B O 1
ATOM 2350 N N . LEU B 1 22 ? 6.32 -12.531 -17.359 1 98.25 22 LEU B N 1
ATOM 2351 C CA . LEU B 1 22 ? 5.992 -13.875 -16.906 1 98.25 22 LEU B CA 1
ATOM 2352 C C . LEU B 1 22 ? 4.832 -13.844 -15.914 1 98.25 22 LEU B C 1
ATOM 2354 O O . LEU B 1 22 ? 4.914 -13.18 -14.875 1 98.25 22 LEU B O 1
ATOM 2358 N N . MET B 1 23 ? 3.754 -14.508 -16.219 1 97.5 23 MET B N 1
ATOM 2359 C CA . MET B 1 23 ? 2.572 -14.664 -15.367 1 97.5 23 MET B CA 1
ATOM 2360 C C . MET B 1 23 ? 2.08 -16.109 -15.383 1 97.5 23 MET B C 1
ATOM 2362 O O . MET B 1 23 ? 1.147 -16.438 -16.109 1 97.5 23 MET B O 1
ATOM 2366 N N . PRO B 1 24 ? 2.641 -16.906 -14.57 1 94.5 24 PRO B N 1
ATOM 2367 C CA . PRO B 1 24 ? 2.314 -18.328 -14.633 1 94.5 24 PRO B CA 1
ATOM 2368 C C . PRO B 1 24 ? 0.836 -18.609 -14.367 1 94.5 24 PRO B C 1
ATOM 2370 O O . PRO B 1 24 ? 0.222 -17.953 -13.523 1 94.5 24 PRO B O 1
ATOM 2373 N N . SER B 1 25 ? 0.131 -19.547 -15.055 1 76.5 25 SER B N 1
ATOM 2374 C CA . SER B 1 25 ? -1.305 -19.75 -15.203 1 76.5 25 SER B CA 1
ATOM 2375 C C . SER B 1 25 ? -1.865 -20.594 -14.055 1 76.5 25 SER B C 1
ATOM 2377 O O . SER B 1 25 ? -3.08 -20.656 -13.859 1 76.5 25 SER B O 1
ATOM 2379 N N . HIS B 1 26 ? -1.372 -20.891 -13.094 1 66.81 26 HIS B N 1
ATOM 2380 C CA . HIS B 1 26 ? -1.851 -21.594 -11.914 1 66.81 26 HIS B CA 1
ATOM 2381 C C . HIS B 1 26 ? -2.912 -22.625 -12.289 1 66.81 26 HIS B C 1
ATOM 2383 O O . HIS B 1 26 ? -4.027 -22.594 -11.758 1 66.81 26 HIS B O 1
ATOM 2389 N N . ALA B 1 27 ? -2.928 -23.375 -13.117 1 61.5 27 ALA B N 1
ATOM 2390 C CA . ALA B 1 27 ? -3.797 -24.547 -13.258 1 61.5 27 ALA B CA 1
ATOM 2391 C C . ALA B 1 27 ? -4.797 -24.344 -14.398 1 61.5 27 ALA B C 1
ATOM 2393 O O . ALA B 1 27 ? -5.418 -25.312 -14.859 1 61.5 27 ALA B O 1
ATOM 2394 N N . SER B 1 28 ? -5.129 -23.094 -14.719 1 70.06 28 SER B N 1
ATOM 2395 C CA . SER B 1 28 ? -6.156 -22.953 -15.75 1 70.06 28 SER B CA 1
ATOM 2396 C C . SER B 1 28 ? -5.73 -21.969 -16.828 1 70.06 28 SER B C 1
ATOM 2398 O O . SER B 1 28 ? -5.547 -20.781 -16.547 1 70.06 28 SER B O 1
ATOM 2400 N N . THR B 1 29 ? -5.824 -22.453 -18.031 1 73.31 29 THR B N 1
ATOM 2401 C CA . THR B 1 29 ? -5.496 -21.625 -19.188 1 73.31 29 THR B CA 1
ATOM 2402 C C . THR B 1 29 ? -6.59 -20.594 -19.438 1 73.31 29 THR B C 1
ATOM 2404 O O . THR B 1 29 ? -6.305 -19.453 -19.828 1 73.31 29 THR B O 1
ATOM 2407 N N . THR B 1 30 ? -7.824 -20.984 -19.172 1 77.44 30 THR B N 1
ATOM 2408 C CA . THR B 1 30 ? -8.938 -20.078 -19.438 1 77.44 30 THR B CA 1
ATOM 2409 C C . THR B 1 30 ? -8.891 -18.875 -18.516 1 77.44 30 THR B C 1
ATOM 2411 O O . THR B 1 30 ? -8.945 -17.734 -18.969 1 77.44 30 THR B O 1
ATOM 2414 N N . ARG B 1 31 ? -8.789 -19.125 -17.297 1 85.88 31 ARG B N 1
ATOM 2415 C CA . ARG B 1 31 ? -8.703 -18.062 -16.281 1 85.88 31 ARG B CA 1
ATOM 2416 C C . ARG B 1 31 ? -7.492 -17.172 -16.531 1 85.88 31 ARG B C 1
ATOM 2418 O O . ARG B 1 31 ? -7.582 -15.953 -16.406 1 85.88 31 ARG B O 1
ATOM 2425 N N . TRP B 1 32 ? -6.512 -17.766 -17 1 90.94 32 TRP B N 1
ATOM 2426 C CA . TRP B 1 32 ? -5.277 -17.031 -17.266 1 90.94 32 TRP B CA 1
ATOM 2427 C C . TRP B 1 32 ? -5.438 -16.094 -18.453 1 90.94 32 TRP B C 1
ATOM 2429 O O . TRP B 1 32 ? -5.012 -14.93 -18.391 1 90.94 32 TRP B O 1
ATOM 2439 N N . ARG B 1 33 ? -6.086 -16.516 -19.516 1 90.75 33 ARG B N 1
ATOM 2440 C CA . ARG B 1 33 ? -6.238 -15.711 -20.719 1 90.75 33 ARG B CA 1
ATOM 2441 C C . ARG B 1 33 ? -7.023 -14.438 -20.422 1 90.75 33 ARG B C 1
ATOM 2443 O O . ARG B 1 33 ? -6.711 -13.367 -20.953 1 90.75 33 ARG B O 1
ATOM 2450 N N . ALA B 1 34 ? -7.961 -14.594 -19.562 1 91.38 34 ALA B N 1
ATOM 2451 C CA . ALA B 1 34 ? -8.781 -13.438 -19.219 1 91.38 34 ALA B CA 1
ATOM 2452 C C . ALA B 1 34 ? -7.961 -12.375 -18.5 1 91.38 34 ALA B C 1
ATOM 2454 O O . ALA B 1 34 ? -8.031 -11.195 -18.844 1 91.38 34 ALA B O 1
ATOM 2455 N N . VAL B 1 35 ? -7.168 -12.766 -17.578 1 94.31 35 VAL B N 1
ATOM 2456 C CA . VAL B 1 35 ? -6.383 -11.789 -16.828 1 94.31 35 VAL B CA 1
ATOM 2457 C C . VAL B 1 35 ? -5.207 -11.312 -17.688 1 94.31 35 VAL B C 1
ATOM 2459 O O . VAL B 1 35 ? -4.812 -10.141 -17.609 1 94.31 35 VAL B O 1
ATOM 2462 N N . ALA B 1 36 ? -4.664 -12.203 -18.516 1 96.38 36 ALA B N 1
ATOM 2463 C CA . ALA B 1 36 ? -3.559 -11.836 -19.391 1 96.38 36 ALA B CA 1
ATOM 2464 C C . ALA B 1 36 ? -3.959 -10.703 -20.344 1 96.38 36 ALA B C 1
ATOM 2466 O O . ALA B 1 36 ? -3.125 -9.883 -20.719 1 96.38 36 ALA B O 1
ATOM 2467 N N . ALA B 1 37 ? -5.234 -10.656 -20.672 1 96.31 37 ALA B N 1
ATOM 2468 C CA . ALA B 1 37 ? -5.746 -9.641 -21.594 1 96.31 37 ALA B CA 1
ATOM 2469 C C . ALA B 1 37 ? -5.582 -8.242 -21 1 96.31 37 ALA B C 1
ATOM 2471 O O . ALA B 1 37 ? -5.418 -7.27 -21.75 1 96.31 37 ALA B O 1
ATOM 2472 N N . GLU B 1 38 ? -5.586 -8.148 -19.672 1 96.5 38 GLU B N 1
ATOM 2473 C CA . GLU B 1 38 ? -5.383 -6.859 -19 1 96.5 38 GLU B CA 1
ATOM 2474 C C . GLU B 1 38 ? -3.998 -6.297 -19.312 1 96.5 38 GLU B C 1
ATOM 2476 O O . GLU B 1 38 ? -3.781 -5.086 -19.219 1 96.5 38 GLU B O 1
ATOM 2481 N N . PHE B 1 39 ? -3.014 -7.137 -19.672 1 98.12 39 PHE B N 1
ATOM 2482 C CA . PHE B 1 39 ? -1.619 -6.734 -19.797 1 98.12 39 PHE B CA 1
ATOM 2483 C C . PHE B 1 39 ? -1.161 -6.82 -21.25 1 98.12 39 PHE B C 1
ATOM 2485 O O . PHE B 1 39 ? -0.134 -6.246 -21.625 1 98.12 39 PHE B O 1
ATOM 2492 N N . ALA B 1 40 ? -1.888 -7.508 -22.078 1 97.75 40 ALA B N 1
ATOM 2493 C CA . ALA B 1 40 ? -1.451 -7.93 -23.406 1 97.75 40 ALA B CA 1
ATOM 2494 C C . ALA B 1 40 ? -1.254 -6.727 -24.328 1 97.75 40 ALA B C 1
ATOM 2496 O O . ALA B 1 40 ? -0.577 -6.824 -25.359 1 97.75 40 ALA B O 1
ATOM 2497 N N . GLY B 1 41 ? -1.85 -5.59 -24.016 1 97.5 41 GLY B N 1
ATOM 2498 C CA . GLY B 1 41 ? -1.685 -4.391 -24.812 1 97.5 41 GLY B CA 1
ATOM 2499 C C . GLY B 1 41 ? -0.327 -3.736 -24.641 1 97.5 41 GLY B C 1
ATOM 2500 O O . GLY B 1 41 ? 0.093 -2.934 -25.484 1 97.5 41 GLY B O 1
ATOM 2501 N N . GLU B 1 42 ? 0.402 -4.094 -23.625 1 98 42 GLU B N 1
ATOM 2502 C CA . GLU B 1 42 ? 1.646 -3.404 -23.297 1 98 42 GLU B CA 1
ATOM 2503 C C . GLU B 1 42 ? 2.795 -4.395 -23.125 1 98 42 GLU B C 1
ATOM 2505 O O . GLU B 1 42 ? 3.965 -4 -23.141 1 98 42 GLU B O 1
ATOM 2510 N N . TYR B 1 43 ? 2.461 -5.676 -23.031 1 98.56 43 TYR B N 1
ATOM 2511 C CA . TYR B 1 43 ? 3.48 -6.664 -22.688 1 98.56 43 TYR B CA 1
ATOM 2512 C C . TYR B 1 43 ? 3.281 -7.945 -23.484 1 98.56 43 TYR B C 1
ATOM 2514 O O . TYR B 1 43 ? 2.18 -8.227 -23.969 1 98.56 43 TYR B O 1
ATOM 2522 N N . THR B 1 44 ? 4.363 -8.68 -23.672 1 98.56 44 THR B N 1
ATOM 2523 C CA . THR B 1 44 ? 4.312 -10.078 -24.062 1 98.56 44 THR B CA 1
ATOM 2524 C C . THR B 1 44 ? 4.102 -10.977 -22.844 1 98.56 44 THR B C 1
ATOM 2526 O O . THR B 1 44 ? 5.051 -11.266 -22.109 1 98.56 44 THR B O 1
ATOM 2529 N N . VAL B 1 45 ? 2.879 -11.375 -22.688 1 98.31 45 VAL B N 1
ATOM 2530 C CA . VAL B 1 45 ? 2.52 -12.109 -21.469 1 98.31 45 VAL B CA 1
ATOM 2531 C C . VAL B 1 45 ? 2.76 -13.602 -21.688 1 98.31 45 VAL B C 1
ATOM 2533 O O . VAL B 1 45 ? 2.244 -14.195 -22.641 1 98.31 45 VAL B O 1
ATOM 2536 N N . ILE B 1 46 ? 3.537 -14.18 -20.797 1 97.56 46 ILE B N 1
ATOM 2537 C CA . ILE B 1 46 ? 3.932 -15.578 -20.891 1 97.56 46 ILE B CA 1
ATOM 2538 C C . ILE B 1 46 ? 3.311 -16.375 -19.75 1 97.56 46 ILE B C 1
ATOM 2540 O O . ILE B 1 46 ? 3.639 -16.156 -18.578 1 97.56 46 ILE B O 1
ATOM 2544 N N . GLY B 1 47 ? 2.406 -17.25 -20.062 1 96.38 47 GLY B N 1
ATOM 2545 C CA . GLY B 1 47 ? 1.781 -18.125 -19.078 1 96.38 47 GLY B CA 1
ATOM 2546 C C . GLY B 1 47 ? 2.387 -19.516 -19.062 1 96.38 47 GLY B C 1
ATOM 2547 O O . GLY B 1 47 ? 2.238 -20.281 -20.031 1 96.38 47 GLY B O 1
ATOM 2548 N N . VAL B 1 48 ? 2.986 -19.891 -17.938 1 95.12 48 VAL B N 1
ATOM 2549 C CA . VAL B 1 48 ? 3.617 -21.188 -17.797 1 95.12 48 VAL B CA 1
ATOM 2550 C C . VAL B 1 48 ? 2.707 -22.125 -16.984 1 95.12 48 VAL B C 1
ATOM 2552 O O . VAL B 1 48 ? 2.279 -21.781 -15.883 1 95.12 48 VAL B O 1
ATOM 2555 N N . ASP B 1 49 ? 2.406 -23.234 -17.516 1 92.88 49 ASP B N 1
ATOM 2556 C CA . ASP B 1 49 ? 1.701 -24.25 -16.766 1 92.88 49 ASP B CA 1
ATOM 2557 C C . ASP B 1 49 ? 2.648 -24.984 -15.805 1 92.88 49 ASP B C 1
ATOM 2559 O O . ASP B 1 49 ? 3.748 -25.375 -16.203 1 92.88 49 ASP B O 1
ATOM 2563 N N . PHE B 1 50 ? 2.223 -25.172 -14.562 1 92.75 50 PHE B N 1
ATOM 2564 C CA . PHE B 1 50 ? 3.086 -25.797 -13.562 1 92.75 50 PHE B CA 1
ATOM 2565 C C . PHE B 1 50 ? 2.996 -27.312 -13.656 1 92.75 50 PHE B C 1
ATOM 2567 O O . PHE B 1 50 ? 2.02 -27.859 -14.18 1 92.75 50 PHE B O 1
ATOM 2574 N N . ARG B 1 51 ? 4.051 -27.906 -13.141 1 92.5 51 ARG B N 1
ATOM 2575 C CA . ARG B 1 51 ? 3.982 -29.359 -12.914 1 92.5 51 ARG B CA 1
ATOM 2576 C C . ARG B 1 51 ? 2.754 -29.719 -12.086 1 92.5 51 ARG B C 1
ATOM 2578 O O . ARG B 1 51 ? 2.453 -29.062 -11.094 1 92.5 51 ARG B O 1
ATOM 2585 N N . ASP B 1 52 ? 1.976 -30.688 -12.625 1 88.56 52 ASP B N 1
ATOM 2586 C CA . ASP B 1 52 ? 0.865 -31.328 -11.922 1 88.56 52 ASP B CA 1
ATOM 2587 C C . ASP B 1 52 ? -0.317 -30.359 -11.781 1 88.56 52 ASP B C 1
ATOM 2589 O O . ASP B 1 52 ? -1.223 -30.594 -10.984 1 88.56 52 ASP B O 1
ATOM 2593 N N . ALA B 1 53 ? -0.311 -29.266 -12.523 1 89.06 53 ALA B N 1
ATOM 2594 C CA . ALA B 1 53 ? -1.405 -28.297 -12.422 1 89.06 53 ALA B CA 1
ATOM 2595 C C . ALA B 1 53 ? -2.576 -28.719 -13.312 1 89.06 53 ALA B C 1
ATOM 2597 O O . ALA B 1 53 ? -3.486 -29.422 -12.867 1 89.06 53 ALA B O 1
ATOM 2598 N N . ALA B 1 54 ? -2.549 -28.484 -14.602 1 83.12 54 ALA B N 1
ATOM 2599 C CA . ALA B 1 54 ? -3.668 -28.719 -15.508 1 83.12 54 ALA B CA 1
ATOM 2600 C C . ALA B 1 54 ? -3.404 -29.938 -16.391 1 83.12 54 ALA B C 1
ATOM 2602 O O . ALA B 1 54 ? -4.172 -30.219 -17.312 1 83.12 54 ALA B O 1
ATOM 2603 N N . GLY B 1 55 ? -2.295 -30.594 -16.234 1 83.56 55 GLY B N 1
ATOM 2604 C CA . GLY B 1 55 ? -1.987 -31.797 -16.984 1 83.56 55 GLY B CA 1
ATOM 2605 C C . GLY B 1 55 ? -1.382 -31.516 -18.344 1 83.56 55 GLY B C 1
ATOM 2606 O O . GLY B 1 55 ? -1.228 -32.438 -19.172 1 83.56 55 GLY B O 1
ATOM 2607 N N . LEU B 1 56 ? -1.061 -30.281 -18.625 1 88 56 LEU B N 1
ATOM 2608 C CA . LEU B 1 56 ? -0.478 -29.906 -19.906 1 88 56 LEU B CA 1
ATOM 2609 C C . LEU B 1 56 ? 1.042 -30.031 -19.875 1 88 56 LEU B C 1
ATOM 2611 O O . LEU B 1 56 ? 1.675 -30.266 -20.906 1 88 56 LEU B O 1
ATOM 2615 N N . THR B 1 57 ? 1.601 -29.812 -18.75 1 92.06 57 THR B N 1
ATOM 2616 C CA . THR B 1 57 ? 3.023 -29.984 -18.484 1 92.06 57 THR B CA 1
ATOM 2617 C C . THR B 1 57 ? 3.318 -31.406 -18.031 1 92.06 57 THR B C 1
ATOM 2619 O O . THR B 1 57 ? 2.586 -31.969 -17.219 1 92.06 57 THR B O 1
ATOM 2622 N N . ARG B 1 58 ? 4.449 -31.984 -18.625 1 93.56 58 ARG B N 1
ATOM 2623 C CA . ARG B 1 58 ? 4.715 -33.406 -18.375 1 93.56 58 ARG B CA 1
ATOM 2624 C C . ARG B 1 58 ? 6.105 -33.594 -17.781 1 93.56 58 ARG B C 1
ATOM 2626 O O . ARG B 1 58 ? 7.105 -33.188 -18.391 1 93.56 58 ARG B O 1
ATOM 2633 N N . PHE B 1 59 ? 6.066 -34.188 -16.625 1 94.69 59 PHE B N 1
ATOM 2634 C CA . PHE B 1 59 ? 7.285 -34.531 -15.914 1 94.69 59 PHE B CA 1
ATOM 2635 C C . PHE B 1 59 ? 7.176 -35.938 -15.312 1 94.69 59 PHE B C 1
ATOM 2637 O O . PHE B 1 59 ? 6.07 -36.438 -15.117 1 94.69 59 PHE B O 1
ATOM 2644 N N . PRO B 1 60 ? 8.352 -36.594 -15.031 1 94.12 60 PRO B N 1
ATOM 2645 C CA . PRO B 1 60 ? 8.266 -37.812 -14.227 1 94.12 60 PRO B CA 1
ATOM 2646 C C . PRO B 1 60 ? 7.551 -37.594 -12.891 1 94.12 60 PRO B C 1
ATOM 2648 O O . PRO B 1 60 ? 7.613 -36.5 -12.328 1 94.12 60 PRO B O 1
ATOM 2651 N N . PRO B 1 61 ? 6.832 -38.656 -12.469 1 91.81 61 PRO B N 1
ATOM 2652 C CA . PRO B 1 61 ? 6.031 -38.5 -11.258 1 91.81 61 PRO B CA 1
ATOM 2653 C C . PRO B 1 61 ? 6.879 -38.469 -9.992 1 91.81 61 PRO B C 1
ATOM 2655 O O . PRO B 1 61 ? 6.742 -39.344 -9.125 1 91.81 61 PRO B O 1
ATOM 2658 N N . GLU B 1 62 ? 7.738 -37.531 -9.836 1 93.25 62 GLU B N 1
ATOM 2659 C CA . GLU B 1 62 ? 8.609 -37.312 -8.688 1 93.25 62 GLU B CA 1
ATOM 2660 C C . GLU B 1 62 ? 8.242 -36 -7.957 1 93.25 62 GLU B C 1
ATOM 2662 O O . GLU B 1 62 ? 7.691 -35.094 -8.555 1 93.25 62 GLU B O 1
ATOM 2667 N N . PRO B 1 63 ? 8.516 -36.094 -6.664 1 92.44 63 PRO B N 1
ATOM 2668 C CA . PRO B 1 63 ? 8.289 -34.844 -5.938 1 92.44 63 PRO B CA 1
ATOM 2669 C C . PRO B 1 63 ? 9.094 -33.688 -6.5 1 92.44 63 PRO B C 1
ATOM 2671 O O . PRO B 1 63 ? 10.172 -33.906 -7.062 1 92.44 63 PRO B O 1
ATOM 2674 N N . PHE B 1 64 ? 8.547 -32.5 -6.445 1 95.06 64 PHE B N 1
ATOM 2675 C CA . PHE B 1 64 ? 9.219 -31.266 -6.855 1 95.06 64 PHE B CA 1
ATOM 2676 C C . PHE B 1 64 ? 9.016 -30.172 -5.824 1 95.06 64 PHE B C 1
ATOM 2678 O O . PHE B 1 64 ? 8.297 -30.359 -4.84 1 95.06 64 PHE B O 1
ATOM 2685 N N . THR B 1 65 ? 9.742 -29.047 -6.012 1 95.62 65 THR B N 1
ATOM 2686 C CA . THR B 1 65 ? 9.695 -27.906 -5.094 1 95.62 65 THR B CA 1
ATOM 2687 C C . THR B 1 65 ? 9.258 -26.641 -5.82 1 95.62 65 THR B C 1
ATOM 2689 O O . THR B 1 65 ? 9.164 -26.625 -7.051 1 95.62 65 THR B O 1
ATOM 2692 N N . ILE B 1 66 ? 8.969 -25.688 -5.078 1 96.12 66 ILE B N 1
ATOM 2693 C CA . ILE B 1 66 ? 8.695 -24.359 -5.629 1 96.12 66 ILE B CA 1
ATOM 2694 C C . ILE B 1 66 ? 9.891 -23.875 -6.441 1 96.12 66 ILE B C 1
ATOM 2696 O O . ILE B 1 66 ? 9.727 -23.25 -7.492 1 96.12 66 ILE B O 1
ATOM 2700 N N . GLU B 1 67 ? 11.094 -24.172 -6.004 1 97.62 67 GLU B N 1
ATOM 2701 C CA . GLU B 1 67 ? 12.312 -23.797 -6.711 1 97.62 67 GLU B CA 1
ATOM 2702 C C . GLU B 1 67 ? 12.391 -24.484 -8.07 1 97.62 67 GLU B C 1
ATOM 2704 O O . GLU B 1 67 ? 12.891 -23.906 -9.039 1 97.62 67 GLU B O 1
ATOM 2709 N N . ASP B 1 68 ? 11.891 -25.719 -8.102 1 97.5 68 ASP B N 1
ATOM 2710 C CA . ASP B 1 68 ? 11.836 -26.406 -9.383 1 97.5 68 ASP B CA 1
ATOM 2711 C C . ASP B 1 68 ? 10.906 -25.688 -10.359 1 97.5 68 ASP B C 1
ATOM 2713 O O . ASP B 1 68 ? 11.227 -25.547 -11.547 1 97.5 68 ASP B O 1
ATOM 2717 N N . LEU B 1 69 ? 9.797 -25.25 -9.852 1 96.62 69 LEU B N 1
ATOM 2718 C CA . LEU B 1 69 ? 8.852 -24.516 -10.688 1 96.62 69 LEU B CA 1
ATOM 2719 C C . LEU B 1 69 ? 9.469 -23.203 -11.164 1 96.62 69 LEU B C 1
ATOM 2721 O O . LEU B 1 69 ? 9.234 -22.781 -12.305 1 96.62 69 LEU B O 1
ATOM 2725 N N . ALA B 1 70 ? 10.258 -22.531 -10.297 1 98.06 70 ALA B N 1
ATOM 2726 C CA . ALA B 1 70 ? 10.969 -21.312 -10.68 1 98.06 70 ALA B CA 1
ATOM 2727 C C . ALA B 1 70 ? 11.953 -21.594 -11.812 1 98.06 70 ALA B C 1
ATOM 2729 O O . ALA B 1 70 ? 12.039 -20.812 -12.773 1 98.06 70 ALA B O 1
ATOM 2730 N N . ALA B 1 71 ? 12.648 -22.672 -11.711 1 98.19 71 ALA B N 1
ATOM 2731 C CA . ALA B 1 71 ? 13.594 -23.062 -12.758 1 98.19 71 ALA B CA 1
ATOM 2732 C C . ALA B 1 71 ? 12.875 -23.328 -14.078 1 98.19 71 ALA B C 1
ATOM 2734 O O . ALA B 1 71 ? 13.398 -23.031 -15.148 1 98.19 71 ALA B O 1
ATOM 2735 N N . ASP B 1 72 ? 11.711 -23.953 -13.969 1 97.31 72 ASP B N 1
ATOM 2736 C CA . ASP B 1 72 ? 10.914 -24.203 -15.164 1 97.31 72 ASP B CA 1
ATOM 2737 C C . ASP B 1 72 ? 10.523 -22.891 -15.844 1 97.31 72 ASP B C 1
ATOM 2739 O O . ASP B 1 72 ? 10.586 -22.781 -17.078 1 97.31 72 ASP B O 1
ATOM 2743 N N . CYS B 1 73 ? 10.117 -21.906 -15.047 1 97.25 73 CYS B N 1
ATOM 2744 C CA . CYS B 1 73 ? 9.781 -20.594 -15.594 1 97.25 73 CYS B CA 1
ATOM 2745 C C . CYS B 1 73 ? 10.969 -19.969 -16.312 1 97.25 73 CYS B C 1
ATOM 2747 O O . CYS B 1 73 ? 10.828 -19.422 -17.391 1 97.25 73 CYS B O 1
ATOM 2749 N N . LEU B 1 74 ? 12.102 -20.047 -15.688 1 98.38 74 LEU B N 1
ATOM 2750 C CA . LEU B 1 74 ? 13.312 -19.5 -16.281 1 98.38 74 LEU B CA 1
ATOM 2751 C C . LEU B 1 74 ? 13.625 -20.188 -17.609 1 98.38 74 LEU B C 1
ATOM 2753 O O . LEU B 1 74 ? 14.039 -19.547 -18.578 1 98.38 74 LEU B O 1
ATOM 2757 N N . ALA B 1 75 ? 13.414 -21.5 -17.672 1 98.31 75 ALA B N 1
ATOM 2758 C CA . ALA B 1 75 ? 13.672 -22.266 -18.891 1 98.31 75 ALA B CA 1
ATOM 2759 C C . ALA B 1 75 ? 12.781 -21.797 -20.031 1 98.31 75 ALA B C 1
ATOM 2761 O O . ALA B 1 75 ? 13.227 -21.672 -21.172 1 98.31 75 ALA B O 1
ATOM 2762 N N . VAL B 1 76 ? 11.531 -21.562 -19.734 1 97.75 76 VAL B N 1
ATOM 2763 C CA . VAL B 1 76 ? 10.609 -21.062 -20.75 1 97.75 76 VAL B CA 1
ATOM 2764 C C . VAL B 1 76 ? 11.07 -19.688 -21.234 1 97.75 76 VAL B C 1
ATOM 2766 O O . VAL B 1 76 ? 11.062 -19.406 -22.438 1 97.75 76 VAL B O 1
ATOM 2769 N N . LEU B 1 77 ? 11.461 -18.844 -20.297 1 98.25 77 LEU B N 1
ATOM 2770 C CA . LEU B 1 77 ? 11.938 -17.5 -20.625 1 98.25 77 LEU B CA 1
ATOM 2771 C C . LEU B 1 77 ? 13.125 -17.578 -21.578 1 98.25 77 LEU B C 1
ATOM 2773 O O . LEU B 1 77 ? 13.148 -16.891 -22.609 1 98.25 77 LEU B O 1
ATOM 2777 N N . ARG B 1 78 ? 14.039 -18.453 -21.312 1 98 78 ARG B N 1
ATOM 2778 C CA . ARG B 1 78 ? 15.234 -18.625 -22.141 1 98 78 ARG B CA 1
ATOM 2779 C C . ARG B 1 78 ? 14.883 -19.172 -23.516 1 98 78 ARG B C 1
ATOM 2781 O O . ARG B 1 78 ? 15.438 -18.75 -24.531 1 98 78 ARG B O 1
ATOM 2788 N N . ALA B 1 79 ? 14.008 -20.094 -23.516 1 98 79 ALA B N 1
ATOM 2789 C CA . ALA B 1 79 ? 13.586 -20.703 -24.781 1 98 79 ALA B CA 1
ATOM 2790 C C . ALA B 1 79 ? 12.969 -19.656 -25.703 1 98 79 ALA B C 1
ATOM 2792 O O . ALA B 1 79 ? 13.062 -19.781 -26.922 1 98 79 ALA B O 1
ATOM 2793 N N . LEU B 1 80 ? 12.375 -18.656 -25.125 1 98 80 LEU B N 1
ATOM 2794 C CA . LEU B 1 80 ? 11.734 -17.609 -25.891 1 98 80 LEU B CA 1
ATOM 2795 C C . LEU B 1 80 ? 12.727 -16.516 -26.266 1 98 80 LEU B C 1
ATOM 2797 O O . LEU B 1 80 ? 12.375 -15.547 -26.938 1 98 80 LEU B O 1
ATOM 2801 N N . GLY B 1 81 ? 13.961 -16.641 -25.734 1 98 81 GLY B N 1
ATOM 2802 C CA . GLY B 1 81 ? 15.039 -15.734 -26.109 1 98 81 GLY B CA 1
ATOM 2803 C C . GLY B 1 81 ? 15.18 -14.555 -25.172 1 98 81 GLY B C 1
ATOM 2804 O O . GLY B 1 81 ? 15.898 -13.594 -25.469 1 98 81 GLY B O 1
ATOM 2805 N N . TYR B 1 82 ? 14.516 -14.57 -24.094 1 98.19 82 TYR B N 1
ATOM 2806 C CA . TYR B 1 82 ? 14.609 -13.477 -23.141 1 98.19 82 TYR B CA 1
ATOM 2807 C C . TYR B 1 82 ? 15.617 -13.789 -22.047 1 98.19 82 TYR B C 1
ATOM 2809 O O . TYR B 1 82 ? 15.703 -14.93 -21.578 1 98.19 82 TYR B O 1
ATOM 2817 N N . GLU B 1 83 ? 16.359 -12.812 -21.578 1 97.44 83 GLU B N 1
ATOM 2818 C CA . GLU B 1 83 ? 17.266 -12.953 -20.453 1 97.44 83 GLU B CA 1
ATOM 2819 C C . GLU B 1 83 ? 16.578 -12.625 -19.125 1 97.44 83 GLU B C 1
ATOM 2821 O O . GLU B 1 83 ? 16.922 -13.172 -18.078 1 97.44 83 GLU B O 1
ATOM 2826 N N . ARG B 1 84 ? 15.719 -11.719 -19.266 1 97.94 84 ARG B N 1
ATOM 2827 C CA . ARG B 1 84 ? 15.023 -11.188 -18.094 1 97.94 84 ARG B CA 1
ATOM 2828 C C . ARG B 1 84 ? 13.586 -10.82 -18.438 1 97.94 84 ARG B C 1
ATOM 2830 O O . ARG B 1 84 ? 13.273 -10.523 -19.594 1 97.94 84 ARG B O 1
ATOM 2837 N N . ALA B 1 85 ? 12.695 -10.867 -17.406 1 98.75 85 ALA B N 1
ATOM 2838 C CA . ALA B 1 85 ? 11.297 -10.484 -17.594 1 98.75 85 ALA B CA 1
ATOM 2839 C C . ALA B 1 85 ? 10.711 -9.914 -16.312 1 98.75 85 ALA B C 1
ATOM 2841 O O . ALA B 1 85 ? 11.234 -10.156 -15.219 1 98.75 85 ALA B O 1
ATOM 2842 N N . HIS B 1 86 ? 9.68 -9.055 -16.484 1 98.88 86 HIS B N 1
ATOM 2843 C CA . HIS B 1 86 ? 8.82 -8.805 -15.336 1 98.88 86 HIS B CA 1
ATOM 2844 C C . HIS B 1 86 ? 8.102 -10.078 -14.906 1 98.88 86 HIS B C 1
ATOM 2846 O O . HIS B 1 86 ? 7.957 -11.016 -15.695 1 98.88 86 HIS B O 1
ATOM 2852 N N . PHE B 1 87 ? 7.707 -10.125 -13.656 1 98.75 87 PHE B N 1
ATOM 2853 C CA . PHE B 1 87 ? 6.992 -11.273 -13.125 1 98.75 87 PHE B CA 1
ATOM 2854 C C . PHE B 1 87 ? 5.777 -10.836 -12.312 1 98.75 87 PHE B C 1
ATOM 2856 O O . PHE B 1 87 ? 5.871 -9.93 -11.484 1 98.75 87 PHE B O 1
ATOM 2863 N N . VAL B 1 88 ? 4.664 -11.398 -12.562 1 98.62 88 VAL B N 1
ATOM 2864 C CA . VAL B 1 88 ? 3.457 -11.211 -11.766 1 98.62 88 VAL B CA 1
ATOM 2865 C C . VAL B 1 88 ? 2.932 -12.562 -11.289 1 98.62 88 VAL B C 1
ATOM 2867 O O . VAL B 1 88 ? 2.641 -13.445 -12.102 1 98.62 88 VAL B O 1
ATOM 2870 N N . GLY B 1 89 ? 2.83 -12.711 -9.984 1 97.44 89 GLY B N 1
ATOM 2871 C CA . GLY B 1 89 ? 2.324 -13.953 -9.422 1 97.44 89 GLY B CA 1
ATOM 2872 C C . GLY B 1 89 ? 1.13 -13.758 -8.508 1 97.44 89 GLY B C 1
ATOM 2873 O O . GLY B 1 89 ? 0.991 -12.703 -7.879 1 97.44 89 GLY B O 1
ATOM 2874 N N . LEU B 1 90 ? 0.344 -14.781 -8.438 1 96 90 LEU B N 1
ATOM 2875 C CA . LEU B 1 90 ? -0.781 -14.883 -7.512 1 96 90 LEU B CA 1
ATOM 2876 C C . LEU B 1 90 ? -0.676 -16.141 -6.66 1 96 90 LEU B C 1
ATOM 2878 O O . LEU B 1 90 ? -0.588 -17.25 -7.191 1 96 90 LEU B O 1
ATOM 2882 N N . SER B 1 91 ? -0.763 -15.867 -5.328 1 92.94 91 SER B N 1
ATOM 2883 C CA . SER B 1 91 ? -0.784 -16.969 -4.383 1 92.94 91 SER B CA 1
ATOM 2884 C C . SER B 1 91 ? 0.37 -17.938 -4.637 1 92.94 91 SER B C 1
ATOM 2886 O O . SER B 1 91 ? 1.537 -17.578 -4.484 1 92.94 91 SER B O 1
ATOM 2888 N N . HIS B 1 92 ? 0.128 -19.125 -5.262 1 90.06 92 HIS B N 1
ATOM 2889 C CA . HIS B 1 92 ? 1.099 -20.156 -5.57 1 90.06 92 HIS B CA 1
ATOM 2890 C C . HIS B 1 92 ? 2.186 -19.641 -6.504 1 90.06 92 HIS B C 1
ATOM 2892 O O . HIS B 1 92 ? 3.375 -19.859 -6.254 1 90.06 92 HIS B O 1
ATOM 2898 N N . SER B 1 93 ? 1.765 -19.047 -7.562 1 94.94 93 SER B N 1
ATOM 2899 C CA . SER B 1 93 ? 2.74 -18.547 -8.523 1 94.94 93 SER B CA 1
ATOM 2900 C C . SER B 1 93 ? 3.564 -17.406 -7.926 1 94.94 93 SER B C 1
ATOM 2902 O O . SER B 1 93 ? 4.695 -17.172 -8.352 1 94.94 93 SER B O 1
ATOM 2904 N N . ALA B 1 94 ? 3.008 -16.703 -6.953 1 97.06 94 ALA B N 1
ATOM 2905 C CA . ALA B 1 94 ? 3.787 -15.672 -6.277 1 97.06 94 ALA B CA 1
ATOM 2906 C C . ALA B 1 94 ? 4.883 -16.281 -5.41 1 97.06 94 ALA B C 1
ATOM 2908 O O . ALA B 1 94 ? 5.934 -15.672 -5.203 1 97.06 94 ALA B O 1
ATOM 2909 N N . LEU B 1 95 ? 4.637 -17.484 -4.855 1 96.19 95 LEU B N 1
ATOM 2910 C CA . LEU B 1 95 ? 5.719 -18.219 -4.199 1 96.19 95 LEU B CA 1
ATOM 2911 C C . LEU B 1 95 ? 6.828 -18.547 -5.191 1 96.19 95 LEU B C 1
ATOM 2913 O O . LEU B 1 95 ? 8.016 -18.391 -4.879 1 96.19 95 LEU B O 1
ATOM 2917 N N . VAL B 1 96 ? 6.426 -18.953 -6.352 1 96.94 96 VAL B N 1
ATOM 2918 C CA . VAL B 1 96 ? 7.379 -19.266 -7.41 1 96.94 96 VAL B CA 1
ATOM 2919 C C . VAL B 1 96 ? 8.172 -18.016 -7.781 1 96.94 96 VAL B C 1
ATOM 2921 O O . VAL B 1 96 ? 9.383 -18.078 -8.008 1 96.94 96 VAL B O 1
ATOM 2924 N N . GLY B 1 97 ? 7.496 -16.891 -7.82 1 98.38 97 GLY B N 1
ATOM 2925 C CA . GLY B 1 97 ? 8.172 -15.625 -8.07 1 98.38 97 GLY B CA 1
ATOM 2926 C C . GLY B 1 97 ? 9.227 -15.305 -7.031 1 98.38 97 GLY B C 1
ATOM 2927 O O . GLY B 1 97 ? 10.312 -14.82 -7.367 1 98.38 97 GLY B O 1
ATOM 2928 N N . GLN B 1 98 ? 8.898 -15.516 -5.781 1 98.5 98 GLN B N 1
ATOM 2929 C CA . GLN B 1 98 ? 9.875 -15.312 -4.719 1 98.5 98 GLN B CA 1
ATOM 2930 C C . GLN B 1 98 ? 11.102 -16.203 -4.922 1 98.5 98 GLN B C 1
ATOM 2932 O O . GLN B 1 98 ? 12.242 -15.727 -4.852 1 98.5 98 GLN B O 1
ATOM 2937 N N . ALA B 1 99 ? 10.859 -17.438 -5.223 1 98.19 99 ALA B N 1
ATOM 2938 C CA . ALA B 1 99 ? 11.961 -18.375 -5.445 1 98.19 99 ALA B CA 1
ATOM 2939 C C . ALA B 1 99 ? 12.797 -17.953 -6.648 1 98.19 99 ALA B C 1
ATOM 2941 O O . ALA B 1 99 ? 14.031 -18.016 -6.598 1 98.19 99 ALA B O 1
ATOM 2942 N N . LEU B 1 100 ? 12.125 -17.578 -7.711 1 98.62 100 LEU B N 1
ATOM 2943 C CA . LEU B 1 100 ? 12.828 -17.156 -8.914 1 98.62 100 LEU B CA 1
ATOM 2944 C C . LEU B 1 100 ? 13.734 -15.961 -8.617 1 98.62 100 LEU B C 1
ATOM 2946 O O . LEU B 1 100 ? 14.906 -15.945 -9.008 1 98.62 100 LEU B O 1
ATOM 2950 N N . ALA B 1 101 ? 13.227 -14.977 -7.914 1 98.81 101 ALA B N 1
ATOM 2951 C CA . ALA B 1 101 ? 13.961 -13.75 -7.613 1 98.81 101 ALA B CA 1
ATOM 2952 C C . ALA B 1 101 ? 15.133 -14.031 -6.676 1 98.81 101 ALA B C 1
ATOM 2954 O O . ALA B 1 101 ? 16.141 -13.312 -6.703 1 98.81 101 ALA B O 1
ATOM 2955 N N . ILE B 1 102 ? 15.016 -15.016 -5.82 1 98.56 102 ILE B N 1
ATOM 2956 C CA . ILE B 1 102 ? 16.062 -15.352 -4.859 1 98.56 102 ILE B CA 1
ATOM 2957 C C . ILE B 1 102 ? 17.156 -16.172 -5.547 1 98.56 102 ILE B C 1
ATOM 2959 O O . ILE B 1 102 ? 18.344 -15.883 -5.398 1 98.56 102 ILE B O 1
ATOM 2963 N N . GLU B 1 103 ? 16.766 -17.172 -6.352 1 98.12 103 GLU B N 1
ATOM 2964 C CA . GLU B 1 103 ? 17.703 -18.156 -6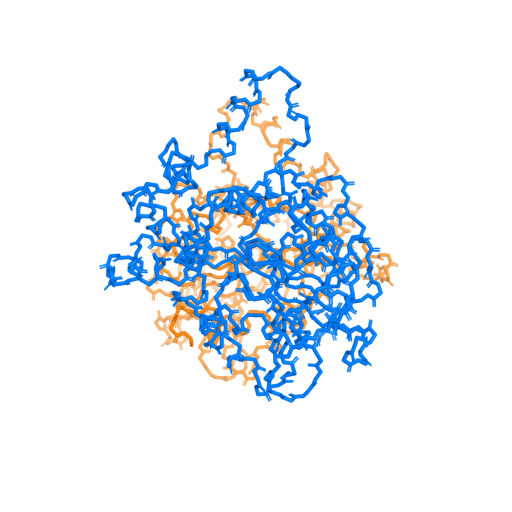.898 1 98.12 103 GLU B CA 1
ATOM 2965 C C . GLU B 1 103 ? 18.281 -17.672 -8.227 1 98.12 103 GLU B C 1
ATOM 2967 O O . GLU B 1 103 ? 19.406 -18.031 -8.57 1 98.12 103 GLU B O 1
ATOM 2972 N N . HIS B 1 104 ? 17.5 -17.016 -8.969 1 97.94 104 HIS B N 1
ATOM 2973 C CA . HIS B 1 104 ? 17.875 -16.562 -10.305 1 97.94 104 HIS B CA 1
ATOM 2974 C C . HIS B 1 104 ? 17.547 -15.086 -10.5 1 97.94 104 HIS B C 1
ATOM 2976 O O . HIS B 1 104 ? 16.828 -14.727 -11.422 1 97.94 104 HIS B O 1
ATOM 2982 N N . PRO B 1 105 ? 18.156 -14.25 -9.68 1 98.25 105 PRO B N 1
ATOM 2983 C CA . PRO B 1 105 ? 17.812 -12.828 -9.727 1 98.25 105 PRO B CA 1
ATOM 2984 C C . PRO B 1 105 ? 18.031 -12.211 -11.102 1 98.25 105 PRO B C 1
ATOM 2986 O O . PRO B 1 105 ? 17.359 -11.242 -11.469 1 98.25 105 PRO B O 1
ATOM 2989 N N . GLU B 1 106 ? 18.859 -12.797 -11.898 1 97.25 106 GLU B N 1
ATOM 2990 C CA . GLU B 1 106 ? 19.172 -12.281 -13.227 1 97.25 106 GLU B CA 1
ATOM 2991 C C . GLU B 1 106 ? 17.969 -12.438 -14.164 1 97.25 106 GLU B C 1
ATOM 2993 O O . GLU B 1 106 ? 17.891 -11.758 -15.195 1 97.25 106 GLU B O 1
ATOM 2998 N N . GLY B 1 107 ? 17.031 -13.289 -13.859 1 98.06 107 GLY B N 1
ATOM 2999 C CA . GLY B 1 107 ? 15.891 -13.555 -14.719 1 98.06 107 GLY B CA 1
ATOM 3000 C C . GLY B 1 107 ? 14.695 -12.672 -14.414 1 98.06 107 GLY B C 1
ATOM 3001 O O . GLY B 1 107 ? 13.68 -12.734 -15.102 1 98.06 107 GLY B O 1
ATOM 3002 N N . VAL B 1 108 ? 14.828 -11.812 -13.383 1 98.69 108 VAL B N 1
ATOM 3003 C CA . VAL B 1 108 ? 13.68 -11.039 -12.93 1 98.69 108 VAL B CA 1
ATOM 3004 C C . VAL B 1 108 ? 13.969 -9.547 -13.062 1 98.69 108 VAL B C 1
ATOM 3006 O O . VAL B 1 108 ? 14.969 -9.055 -12.539 1 98.69 108 VAL B O 1
ATOM 3009 N N . ASP B 1 109 ? 13.164 -8.828 -13.797 1 98.44 109 ASP B N 1
ATOM 3010 C CA . ASP B 1 109 ? 13.25 -7.371 -13.859 1 98.44 109 ASP B CA 1
ATOM 3011 C C . ASP B 1 109 ? 12.461 -6.719 -12.727 1 98.44 109 ASP B C 1
ATOM 3013 O O . ASP B 1 109 ? 13.031 -6.363 -11.695 1 98.44 109 ASP B O 1
ATOM 3017 N N . ARG B 1 110 ? 11.172 -6.684 -12.844 1 98.75 110 ARG B N 1
ATOM 3018 C CA . ARG B 1 110 ? 10.297 -6.258 -11.75 1 98.75 110 ARG B CA 1
ATOM 3019 C C . ARG B 1 110 ? 9.414 -7.406 -11.281 1 98.75 110 ARG B C 1
ATOM 3021 O O . ARG B 1 110 ? 8.977 -8.234 -12.078 1 98.75 110 ARG B O 1
ATOM 3028 N N . LEU B 1 111 ? 9.18 -7.422 -9.961 1 98.88 111 LEU B N 1
ATOM 3029 C CA . LEU B 1 111 ? 8.5 -8.547 -9.32 1 98.88 111 LEU B CA 1
ATOM 3030 C C . LEU B 1 111 ? 7.219 -8.094 -8.633 1 98.88 111 LEU B C 1
ATOM 3032 O O . LEU B 1 111 ? 7.262 -7.258 -7.727 1 98.88 111 LEU B O 1
ATOM 3036 N N . ALA B 1 112 ? 6.117 -8.562 -9.078 1 98.88 112 ALA B N 1
ATOM 3037 C CA . ALA B 1 112 ? 4.852 -8.305 -8.391 1 98.88 112 ALA B CA 1
ATOM 3038 C C . ALA B 1 112 ? 4.336 -9.562 -7.703 1 98.88 112 ALA B C 1
ATOM 3040 O O . ALA B 1 112 ? 4.051 -10.57 -8.359 1 98.88 112 ALA B O 1
ATOM 3041 N N . LEU B 1 113 ? 4.227 -9.508 -6.387 1 98.75 113 LEU B N 1
ATOM 3042 C CA . LEU B 1 113 ? 3.725 -10.586 -5.547 1 98.75 113 LEU B CA 1
ATOM 3043 C C . LEU B 1 113 ? 2.33 -10.266 -5.02 1 98.75 113 LEU B C 1
ATOM 3045 O O . LEU B 1 113 ? 2.168 -9.352 -4.199 1 98.75 113 LEU B O 1
ATOM 3049 N N . THR B 1 114 ? 1.342 -11.047 -5.48 1 98.31 114 THR B N 1
ATOM 3050 C CA . THR B 1 114 ? -0.023 -10.695 -5.105 1 98.31 114 THR B CA 1
ATOM 3051 C C . THR B 1 114 ? -0.667 -11.82 -4.297 1 98.31 114 THR B C 1
ATOM 3053 O O . THR B 1 114 ? -0.554 -12.992 -4.66 1 98.31 114 THR B O 1
ATOM 3056 N N . MET B 1 115 ? -1.289 -11.453 -3.15 1 96.62 115 MET B N 1
ATOM 3057 C CA . MET B 1 115 ? -2.059 -12.359 -2.301 1 96.62 115 MET B CA 1
ATOM 3058 C C . MET B 1 115 ? -1.236 -13.594 -1.935 1 96.62 115 MET B C 1
ATOM 3060 O O . MET B 1 115 ? -1.694 -14.719 -2.105 1 96.62 115 MET B O 1
ATOM 3064 N N . THR B 1 116 ? -0.067 -13.367 -1.382 1 95.81 116 THR B N 1
ATOM 3065 C CA . THR B 1 116 ? 0.835 -14.484 -1.108 1 95.81 116 THR B CA 1
ATOM 3066 C C . THR B 1 116 ? 1.504 -14.312 0.253 1 95.81 116 THR B C 1
ATOM 3068 O O . THR B 1 116 ? 1.128 -13.438 1.031 1 95.81 116 THR B O 1
ATOM 3071 N N . THR B 1 117 ? 2.379 -15.258 0.637 1 94.38 117 THR B N 1
ATOM 3072 C CA . THR B 1 117 ? 3.066 -15.336 1.922 1 94.38 117 THR B CA 1
ATOM 3073 C C . THR B 1 117 ? 4.535 -15.695 1.728 1 94.38 117 THR B C 1
ATOM 3075 O O . THR B 1 117 ? 4.934 -16.156 0.651 1 94.38 117 THR B O 1
ATOM 3078 N N . PRO B 1 118 ? 5.348 -15.32 2.707 1 95.56 118 PRO B N 1
ATOM 3079 C CA . PRO B 1 118 ? 6.73 -15.805 2.648 1 95.56 118 PRO B CA 1
ATOM 3080 C C . PRO B 1 118 ? 6.871 -17.25 3.123 1 95.56 118 PRO B C 1
ATOM 3082 O O . PRO B 1 118 ? 7.988 -17.719 3.365 1 95.56 118 PRO B O 1
ATOM 3085 N N . GLY B 1 119 ? 5.797 -17.922 3.219 1 86.75 119 GLY B N 1
ATOM 3086 C CA . GLY B 1 119 ? 5.832 -19.312 3.631 1 86.75 119 GLY B CA 1
ATOM 3087 C C . GLY B 1 119 ? 5.855 -19.484 5.137 1 86.75 119 GLY B C 1
ATOM 3088 O O . GLY B 1 119 ? 5.691 -18.516 5.883 1 86.75 119 GLY B O 1
ATOM 3089 N N . HIS B 1 120 ? 5.84 -20.672 5.602 1 70.12 120 HIS B N 1
ATOM 3090 C CA . HIS B 1 120 ? 5.668 -21.031 7.004 1 70.12 120 HIS B CA 1
ATOM 3091 C C . HIS B 1 120 ? 6.969 -20.859 7.781 1 70.12 120 HIS B C 1
ATOM 3093 O O . HIS B 1 120 ? 8.055 -20.906 7.199 1 70.12 120 HIS B O 1
ATOM 3099 N N . ASP B 1 121 ? 6.91 -20.094 9.016 1 55.62 121 ASP B N 1
ATOM 3100 C CA . ASP B 1 121 ? 8.094 -20.047 9.875 1 55.62 121 ASP B CA 1
ATOM 3101 C C . ASP B 1 121 ? 8.727 -21.422 10.008 1 55.62 121 ASP B C 1
ATOM 3103 O O . ASP B 1 121 ? 8.023 -22.422 10.148 1 55.62 121 ASP B O 1
ATOM 3107 N N . ALA B 1 122 ? 9.859 -21.531 9.32 1 43.62 122 ALA B N 1
ATOM 3108 C CA . ALA B 1 122 ? 10.641 -22.75 9.422 1 43.62 122 ALA B CA 1
ATOM 3109 C C . ALA B 1 122 ? 10.508 -23.375 10.812 1 43.62 122 ALA B C 1
ATOM 3111 O O . ALA B 1 122 ? 10.898 -24.531 11.023 1 43.62 122 ALA B O 1
ATOM 3112 N N . HIS B 1 123 ? 10.539 -22.609 11.883 1 41.59 123 HIS B N 1
ATOM 3113 C CA . HIS B 1 123 ? 10.648 -23.344 13.141 1 41.59 123 HIS B CA 1
ATOM 3114 C C . HIS B 1 123 ? 9.375 -24.125 13.438 1 41.59 123 HIS B C 1
ATOM 3116 O O . HIS B 1 123 ? 8.602 -23.734 14.312 1 41.59 123 HIS B O 1
ATOM 3122 N N . ARG B 1 124 ? 8.797 -24.578 12.406 1 45.25 124 ARG B N 1
ATOM 3123 C CA . ARG B 1 124 ? 7.805 -25.609 12.688 1 45.25 124 ARG B CA 1
ATOM 3124 C C . ARG B 1 124 ? 8.344 -26.641 13.68 1 45.25 124 ARG B C 1
ATOM 3126 O O . ARG B 1 124 ? 9.438 -27.172 13.508 1 45.25 124 ARG B O 1
ATOM 3133 N N . PRO B 1 125 ? 7.859 -26.531 14.914 1 42.22 125 PRO B N 1
ATOM 3134 C CA . PRO B 1 125 ? 8.43 -27.531 15.828 1 42.22 125 PRO B CA 1
ATOM 3135 C C . PRO B 1 125 ? 8.57 -28.906 15.188 1 42.22 125 PRO B C 1
ATOM 3137 O O . PRO B 1 125 ? 7.781 -29.266 14.312 1 42.22 125 PRO B O 1
ATOM 3140 N N . ASP B 1 126 ? 9.719 -29.547 15.352 1 43.34 126 ASP B N 1
ATOM 3141 C CA . ASP B 1 126 ? 9.938 -30.953 15.016 1 43.34 126 ASP B CA 1
ATOM 3142 C C . ASP B 1 126 ? 8.805 -31.812 15.547 1 43.34 126 ASP B C 1
ATOM 3144 O O . ASP B 1 126 ? 8.594 -32.938 15.078 1 43.34 126 ASP B O 1
ATOM 3148 N N . ASP B 1 127 ? 8.266 -31.438 16.719 1 41.12 127 ASP B N 1
ATOM 3149 C CA . ASP B 1 127 ? 7.223 -32.219 17.359 1 41.12 127 ASP B CA 1
ATOM 3150 C C . ASP B 1 127 ? 5.898 -32.125 16.609 1 41.12 127 ASP B C 1
ATOM 3152 O O . ASP B 1 127 ? 5.391 -31.016 16.391 1 41.12 127 ASP B O 1
ATOM 3156 N N . PRO B 1 128 ? 5.445 -33.094 15.969 1 45.28 128 PRO B N 1
ATOM 3157 C CA . PRO B 1 128 ? 4.223 -33.094 15.164 1 45.28 128 PRO B CA 1
ATOM 3158 C C . PRO B 1 128 ? 3.064 -32.375 15.836 1 45.28 128 PRO B C 1
ATOM 3160 O O . PRO B 1 128 ? 2.24 -31.75 15.156 1 45.28 128 PRO B O 1
ATOM 3163 N N . GLN B 1 129 ? 3.031 -32.312 17.094 1 41.28 129 GLN B N 1
ATOM 3164 C CA . GLN B 1 129 ? 1.947 -31.672 17.828 1 41.28 129 GLN B CA 1
ATOM 3165 C C . GLN B 1 129 ? 2.068 -30.156 17.75 1 41.28 129 GLN B C 1
ATOM 3167 O O . GLN B 1 129 ? 1.071 -29.453 17.562 1 41.28 129 GLN B O 1
ATOM 3172 N N . LEU B 1 130 ? 3.244 -29.781 17.969 1 43.94 130 LEU B N 1
ATOM 3173 C CA . LEU B 1 130 ? 3.439 -28.328 17.984 1 43.94 130 LEU B CA 1
ATOM 3174 C C . LEU B 1 130 ? 3.324 -27.75 16.578 1 43.94 130 LEU B C 1
ATOM 3176 O O . LEU B 1 130 ? 2.83 -26.641 16.406 1 43.94 130 LEU B O 1
ATOM 3180 N N . ARG B 1 131 ? 3.754 -28.531 15.594 1 46.94 131 ARG B N 1
ATOM 3181 C CA . ARG B 1 131 ? 3.537 -28.188 14.188 1 46.94 131 ARG B CA 1
ATOM 3182 C C . ARG B 1 131 ? 2.047 -28.094 13.875 1 46.94 131 ARG B C 1
ATOM 3184 O O . ARG B 1 131 ? 1.625 -27.203 13.133 1 46.94 131 ARG B O 1
ATOM 3191 N N . ALA B 1 132 ? 1.362 -29.016 14.367 1 42.53 132 ALA B N 1
ATOM 3192 C CA . ALA B 1 132 ? -0.09 -28.984 14.219 1 42.53 132 ALA B CA 1
ATOM 3193 C C . ALA B 1 132 ? -0.669 -27.719 14.844 1 42.53 132 ALA B C 1
ATOM 3195 O O . ALA B 1 132 ? -1.59 -27.109 14.289 1 42.53 132 ALA B O 1
ATOM 3196 N N . ILE B 1 133 ? -0.139 -27.312 15.914 1 40.84 133 ILE B N 1
ATOM 3197 C CA . ILE B 1 133 ? -0.605 -26.109 16.594 1 40.84 133 ILE B CA 1
ATOM 3198 C C . ILE B 1 133 ? -0.204 -24.875 15.781 1 40.84 133 ILE B C 1
ATOM 3200 O O . ILE B 1 133 ? -0.997 -23.938 15.625 1 40.84 133 ILE B O 1
ATOM 3204 N N . GLU B 1 134 ? 1.033 -24.844 15.422 1 43.53 134 GLU B N 1
ATOM 3205 C CA . GLU B 1 134 ? 1.503 -23.734 14.609 1 43.53 134 GLU B CA 1
ATOM 3206 C C . GLU B 1 134 ? 0.793 -23.688 13.258 1 43.53 134 GLU B C 1
ATOM 3208 O O . GLU B 1 134 ? 0.482 -22.609 12.742 1 43.53 134 GLU B O 1
ATOM 3213 N N . ASP B 1 135 ? 0.723 -24.859 12.688 1 45.59 135 ASP B N 1
ATOM 3214 C CA . ASP B 1 135 ? -0.125 -25 11.508 1 45.59 135 ASP B CA 1
ATOM 3215 C C . ASP B 1 135 ? -1.541 -24.5 11.781 1 45.59 135 ASP B C 1
ATOM 3217 O O . ASP B 1 135 ? -2.217 -24.016 10.875 1 45.59 135 ASP B O 1
ATOM 3221 N N . GLN B 1 136 ? -1.904 -24.734 12.922 1 39.38 136 GLN B N 1
ATOM 3222 C CA . GLN B 1 136 ? -3.219 -24.234 13.289 1 39.38 136 GLN B CA 1
ATOM 3223 C C . GLN B 1 136 ? -3.219 -22.703 13.336 1 39.38 136 GLN B C 1
ATOM 3225 O O . GLN B 1 136 ? -4.273 -22.078 13.227 1 39.38 136 GLN B O 1
ATOM 3230 N N . LYS B 1 137 ? -2.094 -22.156 13.734 1 39.72 137 LYS B N 1
ATOM 3231 C CA . LYS B 1 137 ? -1.983 -20.703 13.883 1 39.72 137 LYS B CA 1
ATOM 3232 C C . LYS B 1 137 ? -1.896 -20.016 12.523 1 39.72 137 LYS B C 1
ATOM 3234 O O . LYS B 1 137 ? -2.219 -18.828 12.398 1 39.72 137 LYS B O 1
ATOM 3239 N N . LEU B 1 138 ? -1.09 -20.438 11.656 1 42.75 138 LEU B N 1
ATOM 3240 C CA . LEU B 1 138 ? -1.239 -20.062 10.258 1 42.75 138 LEU B CA 1
ATOM 3241 C C . LEU B 1 138 ? -2.697 -20.156 9.82 1 42.75 138 LEU B C 1
ATOM 3243 O O . LEU B 1 138 ? -3.025 -19.859 8.664 1 42.75 138 LEU B O 1
ATOM 3247 N N . THR B 1 139 ? -3.402 -21.094 10.344 1 37.25 139 THR B N 1
ATOM 3248 C CA . THR B 1 139 ? -4.781 -21.469 10.055 1 37.25 139 THR B CA 1
ATOM 3249 C C . THR B 1 139 ? -5.676 -20.234 9.984 1 37.25 139 THR B C 1
ATOM 3251 O O . THR B 1 139 ? -5.785 -19.484 10.961 1 37.25 139 THR B O 1
ATOM 3254 N N . VAL B 1 140 ? -5.883 -19.438 8.898 1 43.72 140 VAL B N 1
ATOM 3255 C CA . VAL B 1 140 ? -7.297 -19.25 8.602 1 43.72 140 VAL B CA 1
ATOM 3256 C C . VAL B 1 140 ? -8.148 -20.125 9.516 1 43.72 140 VAL B C 1
ATOM 3258 O O . VAL B 1 140 ? -7.766 -21.25 9.828 1 43.72 140 VAL B O 1
ATOM 3261 N N . GLU B 1 141 ? -9.125 -19.641 10.102 1 48.84 141 GLU B N 1
ATOM 3262 C CA . GLU B 1 141 ? -10.094 -20.391 10.898 1 48.84 141 GLU B CA 1
ATOM 3263 C C . GLU B 1 141 ? -10.164 -21.844 10.445 1 48.84 141 GLU B C 1
ATOM 3265 O O . GLU B 1 141 ? -9.914 -22.156 9.273 1 48.84 141 GLU B O 1
ATOM 3270 N N . ASP B 1 142 ? -10.039 -22.844 11.453 1 62.84 142 ASP B N 1
ATOM 3271 C CA . ASP B 1 142 ? -10.266 -24.281 11.422 1 62.84 142 ASP B CA 1
ATOM 3272 C C . ASP B 1 142 ? -11.133 -24.672 10.227 1 62.84 142 ASP B C 1
ATOM 3274 O O . ASP B 1 142 ? -10.875 -25.688 9.57 1 62.84 142 ASP B O 1
ATOM 3278 N N . GLU B 1 143 ? -11.719 -23.594 9.781 1 76.31 143 GLU B N 1
ATOM 3279 C CA . GLU B 1 143 ? -12.664 -23.938 8.727 1 76.31 143 GLU B CA 1
ATOM 3280 C C . GLU B 1 143 ? -11.992 -23.922 7.355 1 76.31 143 GLU B C 1
ATOM 3282 O O . GLU B 1 143 ? -12.25 -24.781 6.52 1 76.31 143 GLU B O 1
ATOM 3287 N N . VAL B 1 144 ? -11.016 -22.953 7.195 1 76.81 144 VAL B N 1
ATOM 3288 C CA . VAL B 1 144 ? -10.328 -22.844 5.914 1 76.81 144 VAL B CA 1
ATOM 3289 C C . VAL B 1 144 ? -9.383 -24.031 5.727 1 76.81 144 VAL B C 1
ATOM 3291 O O . VAL B 1 144 ? -9.359 -24.641 4.656 1 76.81 144 VAL B O 1
ATOM 3294 N N . GLY B 1 145 ? -8.672 -24.203 6.758 1 79.19 145 GLY B N 1
ATOM 3295 C CA . GLY B 1 145 ? -7.789 -25.359 6.699 1 79.19 145 GLY B CA 1
ATOM 3296 C C . GLY B 1 145 ? -8.516 -26.656 6.414 1 79.19 145 GLY B C 1
ATOM 3297 O O . GLY B 1 145 ? -8.062 -27.469 5.598 1 79.19 145 GLY B O 1
ATOM 3298 N N . GLU B 1 146 ? -9.656 -26.797 7.062 1 82.06 146 GLU B N 1
ATOM 3299 C CA . GLU B 1 146 ? -10.469 -27.984 6.848 1 82.06 146 GLU B CA 1
ATOM 3300 C C . GLU B 1 146 ? -10.992 -28.047 5.414 1 82.06 146 GLU B C 1
ATOM 3302 O O . GLU B 1 146 ? -10.961 -29.109 4.777 1 82.06 146 GLU B O 1
ATOM 3307 N N . ALA B 1 147 ? -11.438 -26.953 4.988 1 83.25 147 ALA B N 1
ATOM 3308 C CA . ALA B 1 147 ? -11.969 -26.891 3.631 1 83.25 147 ALA B CA 1
ATOM 3309 C C . ALA B 1 147 ? -10.891 -27.234 2.605 1 83.25 147 ALA B C 1
ATOM 3311 O O . ALA B 1 147 ? -11.125 -28.016 1.678 1 83.25 147 ALA B O 1
ATOM 3312 N N . LEU B 1 148 ? -9.734 -26.75 2.791 1 79.06 148 LEU B N 1
ATOM 3313 C CA . LEU B 1 148 ? -8.641 -26.969 1.854 1 79.06 148 LEU B CA 1
ATOM 3314 C C . LEU B 1 148 ? -8.18 -28.422 1.901 1 79.06 148 LEU B C 1
ATOM 3316 O O . LEU B 1 148 ? -7.898 -29.031 0.862 1 79.06 148 LEU B O 1
ATOM 3320 N N . ARG B 1 149 ? -8.164 -28.938 3.074 1 79.5 149 ARG B N 1
ATOM 3321 C CA . ARG B 1 149 ? -7.789 -30.344 3.225 1 79.5 149 ARG B CA 1
ATOM 3322 C C . ARG B 1 149 ? -8.789 -31.25 2.521 1 79.5 149 ARG B C 1
ATOM 3324 O O . ARG B 1 149 ? -8.398 -32.188 1.811 1 79.5 149 ARG B O 1
ATOM 3331 N N . ARG B 1 150 ? -10.016 -30.953 2.75 1 83.25 150 ARG B N 1
ATOM 3332 C CA . ARG B 1 150 ? -11.07 -31.75 2.117 1 83.25 150 ARG B CA 1
ATOM 3333 C C . ARG B 1 150 ? -11.031 -31.594 0.6 1 83.25 150 ARG B C 1
ATOM 3335 O O . ARG B 1 150 ? -11.258 -32.562 -0.134 1 83.25 150 ARG B O 1
ATOM 3342 N N . ALA B 1 151 ? -10.773 -30.453 0.182 1 81.69 151 ALA B N 1
ATOM 3343 C CA . ALA B 1 151 ? -10.648 -30.203 -1.255 1 81.69 151 ALA B CA 1
ATOM 3344 C C . ALA B 1 151 ? -9.492 -31 -1.846 1 81.69 151 ALA B C 1
ATOM 3346 O O . ALA B 1 151 ? -9.633 -31.641 -2.889 1 81.69 151 ALA B O 1
ATOM 3347 N N . GLN B 1 152 ? -8.398 -30.922 -1.172 1 76.62 152 GLN B N 1
ATOM 3348 C CA . GLN B 1 152 ? -7.215 -31.625 -1.635 1 76.62 152 GLN B CA 1
ATOM 3349 C C . GLN B 1 152 ? -7.453 -33.125 -1.677 1 76.62 152 GLN B C 1
ATOM 3351 O O . GLN B 1 152 ? -6.879 -33.844 -2.51 1 76.62 152 GLN B O 1
ATOM 3356 N N . ALA B 1 153 ? -8.375 -33.562 -0.802 1 78.12 153 ALA B N 1
ATOM 3357 C CA . ALA B 1 153 ? -8.711 -35 -0.737 1 78.12 153 ALA B CA 1
ATOM 3358 C C . ALA B 1 153 ? -9.742 -35.375 -1.8 1 78.12 153 ALA B C 1
ATOM 3360 O O . ALA B 1 153 ? -10.109 -36.531 -1.946 1 78.12 153 ALA B O 1
ATOM 3361 N N . GLY B 1 154 ? -10.219 -34.375 -2.5 1 79.19 154 GLY B N 1
ATOM 3362 C CA . GLY B 1 154 ? -11.148 -34.656 -3.588 1 79.19 154 GLY B CA 1
ATOM 3363 C C . GLY B 1 154 ? -12.602 -34.594 -3.154 1 79.19 154 GLY B C 1
ATOM 3364 O O . GLY B 1 154 ? -13.477 -35.094 -3.871 1 79.19 154 GLY B O 1
ATOM 3365 N N . ASP B 1 155 ? -12.852 -34.156 -1.969 1 85.94 155 ASP B N 1
ATOM 3366 C CA . ASP B 1 155 ? -14.219 -34 -1.479 1 85.94 155 ASP B CA 1
ATOM 3367 C C . ASP B 1 155 ? -14.922 -32.812 -2.164 1 85.94 155 ASP B C 1
ATOM 3369 O O . ASP B 1 155 ? -14.555 -31.672 -1.967 1 85.94 155 ASP B O 1
ATOM 3373 N N . PRO B 1 156 ? -16.016 -33.219 -2.92 1 87.62 156 PRO B N 1
ATOM 3374 C CA . PRO B 1 156 ? -16.703 -32.125 -3.656 1 87.62 156 PRO B CA 1
ATOM 3375 C C . PRO B 1 156 ? -17.203 -31.016 -2.744 1 87.62 156 PRO B C 1
ATOM 3377 O O . PRO B 1 156 ? -17.172 -29.844 -3.127 1 87.62 156 PRO B O 1
ATOM 3380 N N . GLU B 1 157 ? -17.656 -31.344 -1.618 1 89.69 157 GLU B N 1
ATOM 3381 C CA . GLU B 1 157 ? -18.109 -30.328 -0.677 1 89.69 157 GLU B CA 1
ATOM 3382 C C . GLU B 1 157 ? -16.938 -29.484 -0.163 1 89.69 157 GLU B C 1
ATOM 3384 O O . GLU B 1 157 ? -17.062 -28.281 0.063 1 89.69 157 GLU B O 1
ATOM 3389 N N . GLY B 1 158 ? -15.867 -30.156 0.05 1 87.62 158 GLY B N 1
ATOM 3390 C CA . GLY B 1 158 ? -14.648 -29.453 0.423 1 87.62 158 GLY B CA 1
ATOM 3391 C C . GLY B 1 158 ? -14.172 -28.484 -0.639 1 87.62 158 GLY B C 1
ATOM 3392 O O . GLY B 1 158 ? -13.75 -27.359 -0.323 1 87.62 158 GLY B O 1
ATOM 3393 N N . VAL B 1 159 ? -14.32 -28.891 -1.86 1 87.06 159 VAL B N 1
ATOM 3394 C CA . VAL B 1 159 ? -13.906 -28.062 -2.986 1 87.06 159 VAL B CA 1
ATOM 3395 C C . VAL B 1 159 ? -14.766 -26.797 -3.043 1 87.06 159 VAL B C 1
ATOM 3397 O O . VAL B 1 159 ? -14.25 -25.688 -3.195 1 87.06 159 VAL B O 1
ATOM 3400 N N . ARG B 1 160 ? -16.031 -26.984 -2.912 1 91 160 ARG B N 1
ATOM 3401 C CA . ARG B 1 160 ? -16.938 -25.844 -2.971 1 91 160 ARG B CA 1
ATOM 3402 C C . ARG B 1 160 ? -16.672 -24.875 -1.819 1 91 160 ARG B C 1
ATOM 3404 O O . ARG B 1 160 ? -16.656 -23.656 -2.014 1 91 160 ARG B O 1
ATOM 3411 N N . ARG B 1 161 ? -16.516 -25.453 -0.655 1 89.69 161 ARG B N 1
ATOM 3412 C CA . ARG B 1 161 ? -16.219 -24.609 0.502 1 89.69 161 ARG B CA 1
ATOM 3413 C C . ARG B 1 161 ? -14.898 -23.859 0.32 1 89.69 161 ARG B C 1
ATOM 3415 O O . ARG B 1 161 ? -14.805 -22.672 0.635 1 89.69 161 ARG B O 1
ATOM 3422 N N . ALA B 1 162 ? -13.891 -24.531 -0.123 1 87.56 162 ALA B N 1
ATOM 3423 C CA . ALA B 1 162 ? -12.602 -23.906 -0.396 1 87.56 162 ALA B CA 1
ATOM 3424 C C . ALA B 1 162 ? -12.742 -22.797 -1.433 1 87.56 162 ALA B C 1
ATOM 3426 O O . ALA B 1 162 ? -12.117 -21.734 -1.307 1 87.56 162 ALA B O 1
ATOM 3427 N N . ALA B 1 163 ? -13.578 -23.062 -2.428 1 90.69 163 ALA B N 1
ATOM 3428 C CA . ALA B 1 163 ? -13.812 -22.062 -3.479 1 90.69 163 ALA B CA 1
ATOM 3429 C C . ALA B 1 163 ? -14.43 -20.797 -2.906 1 90.69 163 ALA B C 1
ATOM 3431 O O . ALA B 1 163 ? -14.148 -19.688 -3.381 1 90.69 163 ALA B O 1
ATOM 3432 N N . GLU B 1 164 ? -15.219 -20.984 -1.911 1 91.44 164 GLU B N 1
ATOM 3433 C CA . GLU B 1 164 ? -15.828 -19.828 -1.267 1 91.44 164 GLU B CA 1
ATOM 3434 C C . GLU B 1 164 ? -14.766 -18.906 -0.655 1 91.44 164 GLU B C 1
ATOM 3436 O O . GLU B 1 164 ? -14.914 -17.688 -0.659 1 91.44 164 GLU B O 1
ATOM 3441 N N . PHE B 1 165 ? -13.727 -19.516 -0.221 1 90.88 165 PHE B N 1
ATOM 3442 C CA . PHE B 1 165 ? -12.695 -18.75 0.488 1 90.88 165 PHE B CA 1
ATOM 3443 C C . PHE B 1 165 ? -11.758 -18.062 -0.494 1 90.88 165 PHE B C 1
ATOM 3445 O O . PHE B 1 165 ? -10.922 -17.25 -0.094 1 90.88 165 PHE B O 1
ATOM 3452 N N . LEU B 1 166 ? -11.945 -18.297 -1.771 1 92 166 LEU B N 1
ATOM 3453 C CA . LEU B 1 166 ? -11.125 -17.656 -2.797 1 92 166 LEU B CA 1
ATOM 3454 C C . LEU B 1 166 ? -11.508 -16.188 -2.951 1 92 166 LEU B C 1
ATOM 3456 O O . LEU B 1 166 ? -10.719 -15.391 -3.479 1 92 166 LEU B O 1
ATOM 3460 N N . TYR B 1 167 ? -12.695 -15.836 -2.508 1 94.06 167 TYR B N 1
ATOM 3461 C CA . TYR B 1 167 ? -13.25 -14.516 -2.791 1 94.06 167 TYR B CA 1
ATOM 3462 C C . TYR B 1 167 ? -13.648 -13.805 -1.505 1 94.06 167 TYR B C 1
ATOM 3464 O O . TYR B 1 167 ? -13.797 -14.438 -0.459 1 94.06 167 TYR B O 1
ATOM 3472 N N . SER B 1 168 ? -13.711 -12.43 -1.622 1 93.81 168 SER B N 1
ATOM 3473 C CA . SER B 1 168 ? -14.219 -11.68 -0.475 1 93.81 168 SER B CA 1
ATOM 3474 C C . SER B 1 168 ? -15.664 -12.047 -0.176 1 93.81 168 SER B C 1
ATOM 3476 O O . SER B 1 168 ? -16.406 -12.43 -1.077 1 93.81 168 SER B O 1
ATOM 3478 N N . GLN B 1 169 ? -16.016 -11.922 1.095 1 91.88 169 GLN B N 1
ATOM 3479 C CA . GLN B 1 169 ? -17.406 -12.211 1.479 1 91.88 169 GLN B CA 1
ATOM 3480 C C . GLN B 1 169 ? -18.375 -11.32 0.724 1 91.88 169 GLN B C 1
ATOM 3482 O O . GLN B 1 169 ? -19.438 -11.781 0.275 1 91.88 169 GLN B O 1
ATOM 3487 N N . ALA B 1 170 ? -18.016 -10.125 0.546 1 91.69 170 ALA B N 1
ATOM 3488 C CA . ALA B 1 170 ? -18.875 -9.172 -0.15 1 91.69 170 ALA B CA 1
ATOM 3489 C C . ALA B 1 170 ? -19.062 -9.562 -1.612 1 91.69 170 ALA B C 1
ATOM 3491 O O . ALA B 1 170 ? -20.156 -9.453 -2.156 1 91.69 170 ALA B O 1
ATOM 3492 N N . ALA B 1 171 ? -18.016 -10.016 -2.238 1 92.69 171 ALA B N 1
ATOM 3493 C CA . ALA B 1 171 ? -18.094 -10.414 -3.639 1 92.69 171 ALA B CA 1
ATOM 3494 C C . ALA B 1 171 ? -19 -11.641 -3.807 1 92.69 171 ALA B C 1
ATOM 3496 O O . ALA B 1 171 ? -19.797 -11.703 -4.738 1 92.69 171 ALA B O 1
ATOM 3497 N N . VAL B 1 172 ? -18.828 -12.609 -2.906 1 93.44 172 VAL B N 1
ATOM 3498 C CA . VAL B 1 172 ? -19.656 -13.812 -2.963 1 93.44 172 VAL B CA 1
ATOM 3499 C C . VAL B 1 172 ? -21.125 -13.453 -2.75 1 93.44 172 VAL B C 1
ATOM 3501 O O . VAL B 1 172 ? -22 -13.984 -3.432 1 93.44 172 VAL B O 1
ATOM 3504 N N . ALA B 1 173 ? -21.359 -12.555 -1.822 1 93.31 173 ALA B N 1
ATOM 3505 C CA . ALA B 1 173 ? -22.734 -12.117 -1.555 1 93.31 173 ALA B CA 1
ATOM 3506 C C . ALA B 1 173 ? -23.344 -11.43 -2.773 1 93.31 173 ALA B C 1
ATOM 3508 O O . ALA B 1 173 ? -24.516 -11.617 -3.078 1 93.31 173 ALA B O 1
ATOM 3509 N N . ARG B 1 174 ? -22.562 -10.688 -3.467 1 92.62 174 ARG B N 1
ATOM 3510 C CA . ARG B 1 174 ? -23.016 -9.938 -4.633 1 92.62 174 ARG B CA 1
ATOM 3511 C C . ARG B 1 174 ? -23.219 -10.859 -5.832 1 92.62 174 ARG B C 1
ATOM 3513 O O . ARG B 1 174 ? -24.125 -10.648 -6.645 1 92.62 174 ARG B O 1
ATOM 3520 N N . ASP B 1 175 ? -22.328 -11.867 -5.957 1 94.19 175 ASP B N 1
ATOM 3521 C CA . ASP B 1 175 ? -22.375 -12.781 -7.09 1 94.19 175 ASP B CA 1
ATOM 3522 C C . ASP B 1 175 ? -22.016 -14.203 -6.66 1 94.19 175 ASP B C 1
ATOM 3524 O O . ASP B 1 175 ? -20.875 -14.633 -6.812 1 94.19 175 ASP B O 1
ATOM 3528 N N . PRO B 1 176 ? -22.969 -14.945 -6.312 1 91.12 176 PRO B N 1
ATOM 3529 C CA . PRO B 1 176 ? -22.703 -16.312 -5.84 1 91.12 176 PRO B CA 1
ATOM 3530 C C . PRO B 1 176 ? -22.109 -17.203 -6.918 1 91.12 176 PRO B C 1
ATOM 3532 O O . PRO B 1 176 ? -21.516 -18.234 -6.609 1 91.12 176 PRO B O 1
ATOM 3535 N N . LYS B 1 177 ? -22.219 -16.781 -8.148 1 93.12 177 LYS B N 1
ATOM 3536 C CA . LYS B 1 177 ? -21.656 -17.578 -9.242 1 93.12 177 LYS B CA 1
ATOM 3537 C C . LYS B 1 177 ? -20.125 -17.578 -9.195 1 93.12 177 LYS B C 1
ATOM 3539 O O . LYS B 1 177 ? -19.484 -18.391 -9.867 1 93.12 177 LYS B O 1
ATOM 3544 N N . LEU B 1 178 ? -19.594 -16.688 -8.43 1 92.62 178 LEU B N 1
ATOM 3545 C CA . LEU B 1 178 ? -18.141 -16.672 -8.258 1 92.62 178 LEU B CA 1
ATOM 3546 C C . LEU B 1 178 ? -17.641 -18 -7.703 1 92.62 178 LEU B C 1
ATOM 3548 O O . LEU B 1 178 ? -16.562 -18.469 -8.078 1 92.62 178 LEU B O 1
ATOM 3552 N N . VAL B 1 179 ? -18.406 -18.562 -6.859 1 92.62 179 VAL B N 1
ATOM 3553 C CA . VAL B 1 179 ? -18.016 -19.828 -6.234 1 92.62 179 VAL B CA 1
ATOM 3554 C C . VAL B 1 179 ? -17.938 -20.922 -7.289 1 92.62 179 VAL B C 1
ATOM 3556 O O . VAL B 1 179 ? -16.984 -21.703 -7.309 1 92.62 179 VAL B O 1
ATOM 3559 N N . ASP B 1 180 ? -18.891 -20.953 -8.195 1 92.19 180 ASP B N 1
ATOM 3560 C CA . ASP B 1 180 ? -18.859 -21.922 -9.297 1 92.19 180 ASP B CA 1
ATOM 3561 C C . ASP B 1 180 ? -17.625 -21.734 -10.164 1 92.19 180 ASP B C 1
ATOM 3563 O O . ASP B 1 180 ? -17.016 -22.703 -10.602 1 92.19 180 ASP B O 1
ATOM 3567 N N . ALA B 1 181 ? -17.312 -20.516 -10.367 1 88.31 181 ALA B N 1
ATOM 3568 C CA . ALA B 1 181 ? -16.125 -20.219 -11.148 1 88.31 181 ALA B CA 1
ATOM 3569 C C . ALA B 1 181 ? -14.867 -20.734 -10.469 1 88.31 181 ALA B C 1
ATOM 3571 O O . ALA B 1 181 ? -13.977 -21.281 -11.125 1 88.31 181 ALA B O 1
ATOM 3572 N N . GLY B 1 182 ? -14.797 -20.562 -9.188 1 88.19 182 GLY B N 1
ATOM 3573 C CA . GLY B 1 182 ? -13.664 -21.078 -8.43 1 88.19 182 GLY B CA 1
ATOM 3574 C C . GLY B 1 182 ? -13.539 -22.594 -8.5 1 88.19 182 GLY B C 1
ATOM 3575 O O . GLY B 1 182 ? -12.445 -23.125 -8.688 1 88.19 182 GLY B O 1
ATOM 3576 N N . VAL B 1 183 ? -14.672 -23.188 -8.367 1 87.81 183 VAL B N 1
ATOM 3577 C CA . VAL B 1 183 ? -14.688 -24.656 -8.438 1 87.81 183 VAL B CA 1
ATOM 3578 C C . VAL B 1 183 ? -14.195 -25.109 -9.812 1 87.81 183 VAL B C 1
ATOM 3580 O O . VAL B 1 183 ? -13.344 -25.984 -9.914 1 87.81 183 VAL B O 1
ATOM 3583 N N . GLU B 1 184 ? -14.648 -24.469 -10.805 1 85.44 184 GLU B N 1
ATOM 3584 C CA . GLU B 1 184 ? -14.398 -24.906 -12.172 1 85.44 184 GLU B CA 1
ATOM 3585 C C . GLU B 1 184 ? -13.008 -24.516 -12.641 1 85.44 184 GLU B C 1
ATOM 3587 O O . GLU B 1 184 ? -12.312 -25.297 -13.289 1 85.44 184 GLU B O 1
ATOM 3592 N N . GLN B 1 185 ? -12.633 -23.344 -12.25 1 81.12 185 GLN B N 1
ATOM 3593 C CA . GLN B 1 185 ? -11.469 -22.781 -12.914 1 81.12 185 GLN B CA 1
ATOM 3594 C C . GLN B 1 185 ? -10.234 -22.859 -12.031 1 81.12 185 GLN B C 1
ATOM 3596 O O . GLN B 1 185 ? -9.102 -22.844 -12.523 1 81.12 185 GLN B O 1
ATOM 3601 N N . VAL B 1 186 ? -10.367 -22.906 -10.75 1 78.31 186 VAL B N 1
ATOM 3602 C CA . VAL B 1 186 ? -9.219 -22.953 -9.852 1 78.31 186 VAL B CA 1
ATOM 3603 C C . VAL B 1 186 ? -8.938 -24.391 -9.43 1 78.31 186 VAL B C 1
ATOM 3605 O O . VAL B 1 186 ? -7.816 -24.875 -9.578 1 78.31 186 VAL B O 1
ATOM 3608 N N . PHE B 1 187 ? -10.008 -25.047 -9.062 1 81.06 187 PHE B N 1
ATOM 3609 C CA . PHE B 1 187 ? -9.797 -26.391 -8.531 1 81.06 187 PHE B CA 1
ATOM 3610 C C . PHE B 1 187 ? -10.055 -27.438 -9.609 1 81.06 187 PHE B C 1
ATOM 3612 O O . PHE B 1 187 ? -9.453 -28.516 -9.586 1 81.06 187 PHE B O 1
ATOM 3619 N N . GLY B 1 188 ? -10.859 -27.094 -10.539 1 80.69 188 GLY B N 1
ATOM 3620 C CA . GLY B 1 188 ? -11.336 -28.062 -11.523 1 80.69 188 GLY B CA 1
ATOM 3621 C C . GLY B 1 188 ? -10.211 -28.75 -12.266 1 80.69 188 GLY B C 1
ATOM 3622 O O . GLY B 1 188 ? -10.133 -29.984 -12.266 1 80.69 188 GLY B O 1
ATOM 3623 N N . PRO B 1 189 ? -9.383 -28 -12.844 1 75.81 189 PRO B N 1
ATOM 3624 C CA . PRO B 1 189 ? -8.32 -28.609 -13.648 1 75.81 189 PRO B CA 1
ATOM 3625 C C . PRO B 1 189 ? -7.449 -29.578 -12.836 1 75.81 189 PRO B C 1
ATOM 3627 O O . PRO B 1 189 ? -7.125 -30.672 -13.312 1 75.81 189 PRO B O 1
ATOM 3630 N N . ASN B 1 190 ? -7.012 -29.141 -11.664 1 76.38 190 ASN B N 1
ATOM 3631 C CA . ASN B 1 190 ? -6.195 -30 -10.812 1 76.38 190 ASN B CA 1
ATOM 3632 C C . ASN B 1 190 ? -7.004 -31.172 -10.25 1 76.38 190 ASN B C 1
ATOM 3634 O O . ASN B 1 190 ? -6.492 -32.281 -10.117 1 76.38 190 ASN B O 1
ATOM 3638 N N . PHE B 1 191 ? -8.25 -30.891 -9.984 1 78.31 191 PHE B N 1
ATOM 3639 C CA . PHE B 1 191 ? -9.094 -31.906 -9.383 1 78.31 191 PHE B CA 1
ATOM 3640 C C . PHE B 1 191 ? -9.375 -33.031 -10.375 1 78.31 191 PHE B C 1
ATOM 3642 O O . PHE B 1 191 ? -9.734 -34.156 -9.977 1 78.31 191 PHE B O 1
ATOM 3649 N N . ALA B 1 192 ? -9.219 -32.688 -11.648 1 81.56 192 ALA B N 1
ATOM 3650 C CA . ALA B 1 192 ? -9.43 -33.719 -12.68 1 81.56 192 ALA B CA 1
ATOM 3651 C C . ALA B 1 192 ? -8.242 -34.656 -12.742 1 81.56 192 ALA B C 1
ATOM 3653 O O . ALA B 1 192 ? -8.336 -35.719 -13.367 1 81.56 192 ALA B O 1
ATOM 3654 N N . GLN B 1 193 ? -7.164 -34.375 -12.031 1 83.12 193 GLN B N 1
ATOM 3655 C CA . GLN B 1 193 ? -5.965 -35.219 -12.023 1 83.12 193 GLN B CA 1
ATOM 3656 C C . GLN B 1 193 ? -6.062 -36.281 -10.961 1 83.12 193 GLN B C 1
ATOM 3658 O O . GLN B 1 193 ? -6.883 -36.219 -10.047 1 83.12 193 GLN B O 1
ATOM 3663 N N . PRO B 1 194 ? -5.242 -37.375 -11.055 1 86.38 194 PRO B N 1
ATOM 3664 C CA . PRO B 1 194 ? -5.211 -38.406 -10.008 1 86.38 194 PRO B CA 1
ATOM 3665 C C . PRO B 1 194 ? -4.828 -37.844 -8.641 1 86.38 194 PRO B C 1
ATOM 3667 O O . PRO B 1 194 ? -4.086 -36.844 -8.555 1 86.38 194 PRO B O 1
ATOM 3670 N N . PRO B 1 195 ? -5.355 -38.438 -7.586 1 83.19 195 PRO B N 1
ATOM 3671 C CA . PRO B 1 195 ? -5.129 -37.938 -6.227 1 83.19 195 PRO B CA 1
ATOM 3672 C C . PRO B 1 195 ? -3.652 -37.688 -5.922 1 83.19 195 PRO B C 1
ATOM 3674 O O . PRO B 1 195 ? -3.309 -36.719 -5.242 1 83.19 195 PRO B O 1
ATOM 3677 N N . GLU B 1 196 ? -2.836 -38.562 -6.434 1 85.56 196 GLU B N 1
ATOM 3678 C CA . GLU B 1 196 ? -1.408 -38.406 -6.168 1 85.56 196 GLU B CA 1
ATOM 3679 C C . GLU B 1 196 ? -0.848 -37.156 -6.832 1 85.56 196 GLU B C 1
ATOM 3681 O O . GLU B 1 196 ? 0.033 -36.5 -6.277 1 85.56 196 GLU B O 1
ATOM 3686 N N . VAL B 1 197 ? -1.294 -36.844 -7.992 1 86.88 197 VAL B N 1
ATOM 3687 C CA . VAL B 1 197 ? -0.877 -35.688 -8.742 1 86.88 197 VAL B CA 1
ATOM 3688 C C . VAL B 1 197 ? -1.386 -34.406 -8.055 1 86.88 197 VAL B C 1
ATOM 3690 O O . VAL B 1 197 ? -0.628 -33.469 -7.855 1 86.88 197 VAL B O 1
ATOM 3693 N N . ARG B 1 198 ? -2.627 -34.5 -7.594 1 81.5 198 ARG B N 1
ATOM 3694 C CA . ARG B 1 198 ? -3.225 -33.406 -6.875 1 81.5 198 ARG B CA 1
ATOM 3695 C C . ARG B 1 198 ? -2.469 -33.094 -5.582 1 81.5 198 ARG B C 1
ATOM 3697 O O . ARG B 1 198 ? -2.168 -31.953 -5.277 1 81.5 198 ARG B O 1
ATOM 3704 N N . GLY B 1 199 ? -2.24 -34.094 -4.898 1 80.94 199 GLY B N 1
ATOM 3705 C CA . GLY B 1 199 ? -1.532 -33.969 -3.637 1 80.94 199 GLY B CA 1
ATOM 3706 C C . GLY B 1 199 ? -0.149 -33.375 -3.785 1 80.94 199 GLY B C 1
ATOM 3707 O O . GLY B 1 199 ? 0.242 -32.5 -3 1 80.94 199 GLY B O 1
ATOM 3708 N N . ARG B 1 200 ? 0.6 -33.781 -4.797 1 85.75 200 ARG B N 1
ATOM 3709 C CA . ARG B 1 200 ? 1.944 -33.281 -5.039 1 85.75 200 ARG B CA 1
ATOM 3710 C C . ARG B 1 200 ? 1.911 -31.781 -5.391 1 85.75 200 ARG B C 1
ATOM 3712 O O . ARG B 1 200 ? 2.754 -31.016 -4.93 1 85.75 200 ARG B O 1
ATOM 3719 N N . PHE B 1 201 ? 0.932 -31.391 -6.145 1 85.19 201 PHE B N 1
ATOM 3720 C CA . PHE B 1 201 ? 0.78 -30 -6.574 1 85.19 201 PHE B CA 1
ATOM 3721 C C . PHE B 1 201 ? 0.573 -29.078 -5.379 1 85.19 201 PHE B C 1
ATOM 3723 O O . PHE B 1 201 ? 1.197 -28.031 -5.289 1 85.19 201 PHE B O 1
ATOM 3730 N N . TRP B 1 202 ? -0.273 -29.5 -4.488 1 82 202 TRP B N 1
ATOM 3731 C CA . TRP B 1 202 ? -0.644 -28.641 -3.363 1 82 202 TRP B CA 1
ATOM 3732 C C . TRP B 1 202 ? 0.395 -28.719 -2.25 1 82 202 TRP B C 1
ATOM 3734 O O . TRP B 1 202 ? 0.595 -27.766 -1.504 1 82 202 TRP B O 1
ATOM 3744 N N . ALA B 1 203 ? 1.14 -29.797 -2.172 1 82.25 203 ALA B N 1
ATOM 3745 C CA . ALA B 1 203 ? 2.094 -30.031 -1.09 1 82.25 203 ALA B CA 1
ATOM 3746 C C . ALA B 1 203 ? 3.248 -29.031 -1.151 1 82.25 203 ALA B C 1
ATOM 3748 O O . ALA B 1 203 ? 3.814 -28.672 -0.119 1 82.25 203 ALA B O 1
ATOM 3749 N N . VAL B 1 204 ? 3.545 -28.562 -2.268 1 86.62 204 VAL B N 1
ATOM 3750 C CA . VAL B 1 204 ? 4.719 -27.719 -2.438 1 86.62 204 VAL B CA 1
ATOM 3751 C C . VAL B 1 204 ? 4.496 -26.375 -1.736 1 86.62 204 VAL B C 1
ATOM 3753 O O . VAL B 1 204 ? 5.453 -25.734 -1.295 1 86.62 204 VAL B O 1
ATOM 3756 N N . ILE B 1 205 ? 3.277 -25.984 -1.627 1 84.69 205 ILE B N 1
ATOM 3757 C CA . ILE B 1 205 ? 2.947 -24.719 -0.98 1 84.69 205 ILE B CA 1
ATOM 3758 C C . ILE B 1 205 ? 3.375 -24.75 0.485 1 84.69 205 ILE B C 1
ATOM 3760 O O . ILE B 1 205 ? 3.988 -23.812 0.987 1 84.69 205 ILE B O 1
ATOM 3764 N N . GLY B 1 206 ? 3.07 -25.828 1.123 1 82.19 206 GLY B N 1
ATOM 3765 C CA . GLY B 1 206 ? 3.352 -25.969 2.543 1 82.19 206 GLY B CA 1
ATOM 3766 C C . GLY B 1 206 ? 4.824 -26.203 2.84 1 82.19 206 GLY B C 1
ATOM 3767 O O . GLY B 1 206 ? 5.262 -26.047 3.982 1 82.19 206 GLY B O 1
ATOM 3768 N N . ARG B 1 207 ? 5.602 -26.516 1.852 1 86.62 207 ARG B N 1
ATOM 3769 C CA . ARG B 1 207 ? 7.004 -26.859 2.066 1 86.62 207 ARG B CA 1
ATOM 3770 C C . ARG B 1 207 ? 7.914 -25.672 1.774 1 86.62 207 ARG B C 1
ATOM 3772 O O . ARG B 1 207 ? 9.102 -25.703 2.102 1 86.62 207 ARG B O 1
ATOM 3779 N N . PHE B 1 208 ? 7.387 -24.656 1.267 1 91.62 208 PHE B N 1
ATOM 3780 C CA . PHE B 1 208 ? 8.195 -23.516 0.853 1 91.62 208 PHE B CA 1
ATOM 3781 C C . PHE B 1 208 ? 8.25 -22.469 1.949 1 91.62 208 PHE B C 1
ATOM 3783 O O . PHE B 1 208 ? 7.242 -22.203 2.617 1 91.62 208 PHE B O 1
ATOM 3790 N N . THR B 1 209 ? 9.484 -21.875 2.098 1 94.44 209 THR B N 1
ATOM 3791 C CA . THR B 1 209 ? 9.617 -20.672 2.904 1 94.44 209 THR B CA 1
ATOM 3792 C C . THR B 1 209 ? 10.711 -19.766 2.34 1 94.44 209 THR B C 1
ATOM 3794 O O . THR B 1 209 ? 11.758 -20.234 1.9 1 94.44 209 THR B O 1
ATOM 3797 N N . SER B 1 210 ? 10.398 -18.547 2.223 1 96.38 210 SER B N 1
ATOM 3798 C CA . SER B 1 210 ? 11.398 -17.547 1.869 1 96.38 210 SER B CA 1
ATOM 3799 C C . SER B 1 210 ? 11.844 -16.75 3.092 1 96.38 210 SER B C 1
ATOM 3801 O O . SER B 1 210 ? 12.664 -15.828 2.98 1 96.38 210 SER B O 1
ATOM 3803 N N . ARG B 1 211 ? 11.227 -17.062 4.238 1 93.5 211 ARG B N 1
ATOM 3804 C CA . ARG B 1 211 ? 11.641 -16.406 5.469 1 93.5 211 ARG B CA 1
ATOM 3805 C C . ARG B 1 211 ? 13.141 -16.562 5.695 1 93.5 211 ARG B C 1
ATOM 3807 O O . ARG B 1 211 ? 13.695 -17.641 5.484 1 93.5 211 ARG B O 1
ATOM 3814 N N . GLY B 1 212 ? 13.797 -15.492 6.082 1 94 212 GLY B N 1
ATOM 3815 C CA . GLY B 1 212 ? 15.234 -15.5 6.293 1 94 212 GLY B CA 1
ATOM 3816 C C . GLY B 1 212 ? 16.031 -15.258 5.02 1 94 212 GLY B C 1
ATOM 3817 O O . GLY B 1 212 ? 17.25 -15.141 5.059 1 94 212 GLY B O 1
ATOM 3818 N N . ARG B 1 213 ? 15.297 -15.25 3.859 1 96.62 213 ARG B N 1
ATOM 3819 C CA . ARG B 1 213 ? 16.016 -15.055 2.604 1 96.62 213 ARG B CA 1
ATOM 3820 C C . ARG B 1 213 ? 15.391 -13.93 1.787 1 96.62 213 ARG B C 1
ATOM 3822 O O . ARG B 1 213 ? 15.766 -13.711 0.633 1 96.62 213 ARG B O 1
ATOM 3829 N N . LEU B 1 214 ? 14.438 -13.25 2.336 1 97.88 214 LEU B N 1
ATOM 3830 C CA . LEU B 1 214 ? 13.711 -12.211 1.612 1 97.88 214 LEU B CA 1
ATOM 3831 C C . LEU B 1 214 ? 14.641 -11.07 1.224 1 97.88 214 LEU B C 1
ATOM 3833 O O . LEU B 1 214 ? 14.43 -10.398 0.21 1 97.88 214 LEU B O 1
ATOM 3837 N N . ASP B 1 215 ? 15.742 -10.828 1.961 1 97 215 ASP B N 1
ATOM 3838 C CA . ASP B 1 215 ? 16.688 -9.758 1.704 1 97 215 ASP B CA 1
ATOM 3839 C C . ASP B 1 215 ? 17.516 -10.039 0.45 1 97 215 ASP B C 1
ATOM 3841 O O . ASP B 1 215 ? 18.203 -9.148 -0.063 1 97 215 ASP B O 1
ATOM 3845 N N . ARG B 1 216 ? 17.391 -11.273 -0.089 1 98 216 ARG B N 1
ATOM 3846 C CA . ARG B 1 216 ? 18.125 -11.648 -1.291 1 98 216 ARG B CA 1
ATOM 3847 C C . ARG B 1 216 ? 17.391 -11.211 -2.549 1 98 216 ARG B C 1
ATOM 3849 O O . ARG B 1 216 ? 17.953 -11.234 -3.646 1 98 216 ARG B O 1
ATOM 3856 N N . ILE B 1 217 ? 16.141 -10.883 -2.402 1 98.5 217 ILE B N 1
ATOM 3857 C CA . ILE B 1 217 ? 15.398 -10.352 -3.537 1 98.5 217 ILE B CA 1
ATOM 3858 C C . ILE B 1 217 ? 15.867 -8.938 -3.85 1 98.5 217 ILE B C 1
ATOM 3860 O O . ILE B 1 217 ? 15.672 -8.016 -3.051 1 98.5 217 ILE B O 1
ATOM 3864 N N . ARG B 1 218 ? 16.422 -8.75 -5.047 1 96.5 218 ARG B N 1
ATOM 3865 C CA . ARG B 1 218 ? 17.031 -7.477 -5.383 1 96.5 218 ARG B CA 1
ATOM 3866 C C . ARG B 1 218 ? 16.156 -6.684 -6.352 1 96.5 218 ARG B C 1
ATOM 3868 O O . ARG B 1 218 ? 16.359 -5.477 -6.523 1 96.5 218 ARG B O 1
ATOM 3875 N N . SER B 1 219 ? 15.297 -7.355 -7.043 1 97.94 219 SER B N 1
ATOM 3876 C CA . SER B 1 219 ? 14.422 -6.68 -7.992 1 97.94 219 SER B CA 1
ATOM 3877 C C . SER B 1 219 ? 13.438 -5.758 -7.277 1 97.94 219 SER B C 1
ATOM 3879 O O . SER B 1 219 ? 13 -6.055 -6.164 1 97.94 219 SER B O 1
ATOM 3881 N N . ARG B 1 220 ? 13.141 -4.582 -7.887 1 98.06 220 ARG B N 1
ATOM 3882 C CA . ARG B 1 220 ? 12 -3.816 -7.391 1 98.06 220 ARG B CA 1
ATOM 3883 C C . ARG B 1 220 ? 10.75 -4.688 -7.293 1 98.06 220 ARG B C 1
ATOM 3885 O O . ARG B 1 220 ? 10.438 -5.438 -8.219 1 98.06 220 ARG B O 1
ATOM 3892 N N . THR B 1 221 ? 10.117 -4.625 -6.125 1 98.75 221 THR B N 1
ATOM 3893 C CA . THR B 1 221 ? 9.039 -5.57 -5.848 1 98.75 221 THR B CA 1
ATOM 3894 C C . THR B 1 221 ? 7.77 -4.832 -5.43 1 98.75 221 THR B C 1
ATOM 3896 O O . THR B 1 221 ? 7.824 -3.879 -4.652 1 98.75 221 THR B O 1
ATOM 3899 N N . LEU B 1 222 ? 6.676 -5.223 -5.988 1 98.81 222 LEU B N 1
ATOM 3900 C CA . LEU B 1 222 ? 5.352 -4.824 -5.531 1 98.81 222 LEU B CA 1
ATOM 3901 C C . LEU B 1 222 ? 4.672 -5.965 -4.777 1 98.81 222 LEU B C 1
ATOM 3903 O O . LEU B 1 222 ? 4.598 -7.086 -5.277 1 98.81 222 LEU B O 1
ATOM 3907 N N . VAL B 1 223 ? 4.242 -5.688 -3.566 1 98.81 223 VAL B N 1
ATOM 3908 C CA . VAL B 1 223 ? 3.373 -6.594 -2.822 1 98.81 223 VAL B CA 1
ATOM 3909 C C . VAL B 1 223 ? 1.945 -6.051 -2.818 1 98.81 223 VAL B C 1
ATOM 3911 O O . VAL B 1 223 ? 1.723 -4.871 -2.527 1 98.81 223 VAL B O 1
ATOM 3914 N N . VAL B 1 224 ? 1.017 -6.879 -3.242 1 98.69 224 VAL B N 1
ATOM 3915 C CA . VAL B 1 224 ? -0.388 -6.484 -3.215 1 98.69 224 VAL B CA 1
ATOM 3916 C C . VAL B 1 224 ? -1.175 -7.434 -2.314 1 98.69 224 VAL B C 1
ATOM 3918 O O . VAL B 1 224 ? -0.988 -8.648 -2.371 1 98.69 224 VAL B O 1
ATOM 3921 N N . THR B 1 225 ? -1.992 -6.906 -1.427 1 97.62 225 THR B N 1
ATOM 3922 C CA . THR B 1 225 ? -2.941 -7.695 -0.648 1 97.62 225 THR B CA 1
ATOM 3923 C C . THR B 1 225 ? -4.305 -7.012 -0.604 1 97.62 225 THR B C 1
ATOM 3925 O O . THR B 1 225 ? -4.461 -5.898 -1.104 1 97.62 225 THR B O 1
ATOM 3928 N N . GLY B 1 226 ? -5.301 -7.742 -0.219 1 96.38 226 GLY B N 1
ATOM 3929 C CA . GLY B 1 226 ? -6.66 -7.242 -0.076 1 96.38 226 GLY B CA 1
ATOM 3930 C C . GLY B 1 226 ? -7.316 -7.656 1.229 1 96.38 226 GLY B C 1
ATOM 3931 O O . GLY B 1 226 ? -7.152 -8.797 1.677 1 96.38 226 GLY B O 1
ATOM 3932 N N . SER B 1 227 ? -8.023 -6.762 1.814 1 94.44 227 SER B N 1
ATOM 3933 C CA . SER B 1 227 ? -8.625 -7.02 3.119 1 94.44 227 SER B CA 1
ATOM 3934 C C . SER B 1 227 ? -9.648 -8.148 3.043 1 94.44 227 SER B C 1
ATOM 3936 O O . SER B 1 227 ? -10.039 -8.703 4.07 1 94.44 227 SER B O 1
ATOM 3938 N N . GLY B 1 228 ? -10.062 -8.492 1.86 1 93.62 228 GLY B N 1
ATOM 3939 C CA . GLY B 1 228 ? -11.039 -9.555 1.681 1 93.62 228 GLY B CA 1
ATOM 3940 C C . GLY B 1 228 ? -10.406 -10.922 1.528 1 93.62 228 GLY B C 1
ATOM 3941 O O . GLY B 1 228 ? -11.109 -11.93 1.38 1 93.62 228 GLY B O 1
ATOM 3942 N N . ASP B 1 229 ? -9.086 -10.992 1.51 1 94 229 ASP B N 1
ATOM 3943 C CA . ASP B 1 229 ? -8.406 -12.281 1.371 1 94 229 ASP B CA 1
ATOM 3944 C C . ASP B 1 229 ? -8.594 -13.133 2.621 1 94 229 ASP B C 1
ATOM 3946 O O . ASP B 1 229 ? -8.211 -12.734 3.721 1 94 229 ASP B O 1
ATOM 3950 N N . ARG B 1 230 ? -9.086 -14.289 2.439 1 89.56 230 ARG B N 1
ATOM 3951 C CA . ARG B 1 230 ? -9.414 -15.156 3.566 1 89.56 230 ARG B CA 1
ATOM 3952 C C . ARG B 1 230 ? -8.484 -16.359 3.615 1 89.56 230 ARG B C 1
ATOM 3954 O O . ARG B 1 230 ? -8.625 -17.219 4.488 1 89.56 230 ARG B O 1
ATOM 3961 N N . LEU B 1 231 ? -7.547 -16.406 2.719 1 88.19 231 LEU B N 1
ATOM 3962 C CA . LEU B 1 231 ? -6.715 -17.594 2.621 1 88.19 231 LEU B CA 1
ATOM 3963 C C . LEU B 1 231 ? -5.312 -17.312 3.156 1 88.19 231 LEU B C 1
ATOM 3965 O O . LEU B 1 231 ? -4.648 -18.219 3.66 1 88.19 231 LEU B O 1
ATOM 3969 N N . VAL B 1 232 ? -4.848 -16.125 2.959 1 87.81 232 VAL B N 1
ATOM 3970 C CA . VAL B 1 232 ? -3.518 -15.781 3.447 1 87.81 232 VAL B CA 1
ATOM 3971 C C . VAL B 1 232 ? -3.631 -14.734 4.555 1 87.81 232 VAL B C 1
ATOM 3973 O O . VAL B 1 232 ? -4.543 -13.906 4.543 1 87.81 232 VAL B O 1
ATOM 3976 N N . ARG B 1 233 ? -2.713 -14.805 5.484 1 87.69 233 ARG B N 1
ATOM 3977 C CA . ARG B 1 233 ? -2.688 -13.797 6.543 1 87.69 233 ARG B CA 1
ATOM 3978 C C . ARG B 1 233 ? -2.277 -12.438 5.992 1 87.69 233 ARG B C 1
ATOM 3980 O O . ARG B 1 233 ? -1.246 -12.312 5.328 1 87.69 233 ARG B O 1
ATOM 3987 N N . LEU B 1 234 ? -3 -11.453 6.312 1 89.19 234 LEU B N 1
ATOM 3988 C CA . LEU B 1 234 ? -2.725 -10.109 5.812 1 89.19 234 LEU B CA 1
ATOM 3989 C C . LEU B 1 234 ? -1.353 -9.633 6.273 1 89.19 234 LEU B C 1
ATOM 3991 O O . LEU B 1 234 ? -0.64 -8.969 5.52 1 89.19 234 LEU B O 1
ATOM 3995 N N . ASP B 1 235 ? -0.974 -10.023 7.469 1 90.94 235 ASP B N 1
ATOM 3996 C CA . ASP B 1 235 ? 0.296 -9.578 8.039 1 90.94 235 ASP B CA 1
ATOM 3997 C C . ASP B 1 235 ? 1.475 -10.125 7.23 1 90.94 235 ASP B C 1
ATOM 3999 O O . ASP B 1 235 ? 2.594 -9.617 7.34 1 90.94 235 ASP B O 1
ATOM 4003 N N . ASP B 1 236 ? 1.253 -11.141 6.445 1 93.25 236 ASP B N 1
ATOM 4004 C CA . ASP B 1 236 ? 2.32 -11.68 5.605 1 93.25 236 ASP B CA 1
ATOM 4005 C C . ASP B 1 236 ? 2.74 -10.664 4.543 1 93.25 236 ASP B C 1
ATOM 4007 O O . ASP B 1 236 ? 3.918 -10.57 4.191 1 93.25 236 ASP B O 1
ATOM 4011 N N . ALA B 1 237 ? 1.753 -9.922 4.035 1 96.25 237 ALA B N 1
ATOM 4012 C CA . ALA B 1 237 ? 2.082 -8.867 3.076 1 96.25 237 ALA B CA 1
ATOM 4013 C C . ALA B 1 237 ? 2.971 -7.805 3.713 1 96.25 237 ALA B C 1
ATOM 4015 O O . ALA B 1 237 ? 3.898 -7.301 3.078 1 96.25 237 ALA B O 1
ATOM 4016 N N . TRP B 1 238 ? 2.676 -7.488 4.949 1 94.12 238 TRP B N 1
ATOM 4017 C CA . TRP B 1 238 ? 3.465 -6.516 5.703 1 94.12 238 TRP B CA 1
ATOM 4018 C C . TRP B 1 238 ? 4.887 -7.023 5.922 1 94.12 238 TRP B C 1
ATOM 4020 O O . TRP B 1 238 ? 5.852 -6.281 5.742 1 94.12 238 TRP B O 1
ATOM 4030 N N . THR B 1 239 ? 5.012 -8.312 6.227 1 93.75 239 THR B N 1
ATOM 4031 C CA . THR B 1 239 ? 6.312 -8.945 6.406 1 93.75 239 THR B CA 1
ATOM 4032 C C . THR B 1 239 ? 7.121 -8.898 5.113 1 93.75 239 THR B C 1
ATOM 4034 O O . THR B 1 239 ? 8.305 -8.555 5.125 1 93.75 239 THR B O 1
ATOM 4037 N N . LEU B 1 240 ? 6.48 -9.25 4.008 1 97.56 240 LEU B N 1
ATOM 4038 C CA . LEU B 1 240 ? 7.152 -9.203 2.715 1 97.56 240 LEU B CA 1
ATOM 4039 C C . LEU B 1 240 ? 7.684 -7.805 2.426 1 97.56 240 LEU B C 1
ATOM 4041 O O . LEU B 1 240 ? 8.844 -7.645 2.045 1 97.56 240 LEU B O 1
ATOM 4045 N N . TRP B 1 241 ? 6.875 -6.793 2.654 1 97.5 241 TRP B N 1
ATOM 4046 C CA . TRP B 1 241 ? 7.289 -5.418 2.4 1 97.5 241 TRP B CA 1
ATOM 4047 C C . TRP B 1 241 ? 8.461 -5.027 3.297 1 97.5 241 TRP B C 1
ATOM 4049 O O . TRP B 1 241 ? 9.422 -4.406 2.836 1 97.5 241 TRP B O 1
ATOM 4059 N N . ARG B 1 242 ? 8.375 -5.375 4.551 1 94.19 242 ARG B N 1
ATOM 4060 C CA . ARG B 1 242 ? 9.367 -4.953 5.527 1 94.19 242 ARG B CA 1
ATOM 4061 C C . ARG B 1 242 ? 10.719 -5.617 5.254 1 94.19 242 ARG B C 1
ATOM 4063 O O . ARG B 1 242 ? 11.766 -5.043 5.555 1 94.19 242 ARG B O 1
ATOM 4070 N N . GLN B 1 243 ? 10.703 -6.801 4.652 1 96.38 243 GLN B N 1
ATOM 4071 C CA . GLN B 1 243 ? 11.938 -7.578 4.617 1 96.38 243 GLN B CA 1
ATOM 4072 C C . GLN B 1 243 ? 12.531 -7.602 3.209 1 96.38 243 GLN B C 1
ATOM 4074 O O . GLN B 1 243 ? 13.711 -7.926 3.033 1 96.38 243 GLN B O 1
ATOM 4079 N N . ILE B 1 244 ? 11.766 -7.43 2.125 1 97.94 244 ILE B N 1
ATOM 4080 C CA . ILE B 1 244 ? 12.297 -7.316 0.771 1 97.94 244 ILE B CA 1
ATOM 4081 C C . ILE B 1 244 ? 12.859 -5.914 0.553 1 97.94 244 ILE B C 1
ATOM 4083 O O . ILE B 1 244 ? 12.125 -4.922 0.664 1 97.94 244 ILE B O 1
ATOM 4087 N N . PRO B 1 245 ? 14.164 -5.945 0.067 1 93 245 PRO B N 1
ATOM 4088 C CA . PRO B 1 245 ? 14.742 -4.633 -0.223 1 93 245 PRO B CA 1
ATOM 4089 C C . PRO B 1 245 ? 14.047 -3.928 -1.386 1 93 245 PRO B C 1
ATOM 4091 O O . PRO B 1 245 ? 13.641 -4.578 -2.355 1 93 245 PRO B O 1
ATOM 4094 N N . GLN B 1 246 ? 13.578 -2.781 -1.363 1 94.94 246 GLN B N 1
ATOM 4095 C CA . GLN B 1 246 ? 12.969 -1.936 -2.389 1 94.94 246 GLN B CA 1
ATOM 4096 C C . GLN B 1 246 ? 11.539 -2.379 -2.693 1 94.94 246 GLN B C 1
ATOM 4098 O O . GLN B 1 246 ? 11.18 -2.553 -3.859 1 94.94 246 GLN B O 1
ATOM 4103 N N . ALA B 1 247 ? 10.812 -2.734 -1.774 1 97.75 247 ALA B N 1
ATOM 4104 C CA . ALA B 1 247 ? 9.438 -3.193 -1.938 1 97.75 247 ALA B CA 1
ATOM 4105 C C . ALA B 1 247 ? 8.445 -2.049 -1.719 1 97.75 247 ALA B C 1
ATOM 4107 O O . ALA B 1 247 ? 8.703 -1.148 -0.914 1 97.75 247 ALA B O 1
ATOM 4108 N N . THR B 1 248 ? 7.465 -2.047 -2.484 1 98.19 248 THR B N 1
ATOM 4109 C CA . THR B 1 248 ? 6.25 -1.263 -2.281 1 98.19 248 THR B CA 1
ATOM 4110 C C . THR B 1 248 ? 5.07 -2.168 -1.939 1 98.19 248 THR B C 1
ATOM 4112 O O . THR B 1 248 ? 4.902 -3.23 -2.543 1 98.19 248 THR B O 1
ATOM 4115 N N . LEU B 1 249 ? 4.297 -1.8 -0.946 1 98.5 249 LEU B N 1
ATOM 4116 C CA . LEU B 1 249 ? 3.078 -2.527 -0.608 1 98.5 249 LEU B CA 1
ATOM 4117 C C . LEU B 1 249 ? 1.841 -1.71 -0.962 1 98.5 249 LEU B C 1
ATOM 4119 O O . LEU B 1 249 ? 1.759 -0.525 -0.633 1 98.5 249 LEU B O 1
ATOM 4123 N N . VAL B 1 250 ? 0.969 -2.289 -1.675 1 98.69 250 VAL B N 1
ATOM 4124 C CA . VAL B 1 250 ? -0.372 -1.75 -1.874 1 98.69 250 VAL B CA 1
ATOM 4125 C C . VAL B 1 250 ? -1.407 -2.703 -1.279 1 98.69 250 VAL B C 1
ATOM 4127 O O . VAL B 1 250 ? -1.556 -3.836 -1.744 1 98.69 250 VAL B O 1
ATOM 4130 N N . ALA B 1 251 ? -2.094 -2.305 -0.233 1 98.06 251 ALA B N 1
ATOM 4131 C CA . ALA B 1 251 ? -3.178 -3.059 0.389 1 98.06 251 ALA B CA 1
ATOM 4132 C C . ALA B 1 251 ? -4.535 -2.453 0.041 1 98.06 251 ALA B C 1
ATOM 4134 O O . ALA B 1 251 ? -4.789 -1.28 0.327 1 98.06 251 ALA B O 1
ATOM 4135 N N . LEU B 1 252 ? -5.359 -3.207 -0.595 1 97.69 252 LEU B N 1
ATOM 4136 C CA . LEU B 1 252 ? -6.637 -2.73 -1.113 1 97.69 252 LEU B CA 1
ATOM 4137 C C . LEU B 1 252 ? -7.785 -3.168 -0.212 1 97.69 252 LEU B C 1
ATOM 4139 O O . LEU B 1 252 ? -7.715 -4.223 0.424 1 97.69 252 LEU B O 1
ATOM 4143 N N . ASP B 1 253 ? -8.789 -2.365 -0.207 1 93.62 253 ASP B N 1
ATOM 4144 C CA . ASP B 1 253 ? -9.984 -2.713 0.548 1 93.62 253 ASP B CA 1
ATOM 4145 C C . ASP B 1 253 ? -10.883 -3.656 -0.252 1 93.62 253 ASP B C 1
ATOM 4147 O O . ASP B 1 253 ? -11.148 -3.414 -1.431 1 93.62 253 ASP B O 1
ATOM 4151 N N . GLY B 1 254 ? -11.25 -4.68 0.365 1 93.62 254 GLY B N 1
ATOM 4152 C CA . GLY B 1 254 ? -12.359 -5.473 -0.135 1 93.62 254 GLY B CA 1
ATOM 4153 C C . GLY B 1 254 ? -11.938 -6.508 -1.163 1 93.62 254 GLY B C 1
ATOM 4154 O O . GLY B 1 254 ? -12.758 -7.297 -1.628 1 93.62 254 GLY B O 1
ATOM 4155 N N . VAL B 1 255 ? -10.727 -6.539 -1.57 1 95.56 255 VAL B N 1
ATOM 4156 C CA . VAL B 1 255 ? -10.297 -7.48 -2.598 1 95.56 255 VAL B CA 1
ATOM 4157 C C . VAL B 1 255 ? -9.953 -8.828 -1.955 1 95.56 255 VAL B C 1
ATOM 4159 O O . VAL B 1 255 ? -9.234 -8.875 -0.953 1 95.56 255 VAL B O 1
ATOM 4162 N N . GLY B 1 256 ? -10.492 -9.891 -2.529 1 95.31 256 GLY B N 1
ATOM 4163 C CA . GLY B 1 256 ? -10.242 -11.234 -2.033 1 95.31 256 GLY B CA 1
ATOM 4164 C C . GLY B 1 256 ? -9.008 -11.875 -2.637 1 95.31 256 GLY B C 1
ATOM 4165 O O . GLY B 1 256 ? -8.164 -11.188 -3.209 1 95.31 256 GLY B O 1
ATOM 4166 N N . HIS B 1 257 ? -8.852 -13.25 -2.451 1 94 257 HIS B N 1
ATOM 4167 C CA . HIS B 1 257 ? -7.641 -13.984 -2.781 1 94 257 HIS B CA 1
ATOM 4168 C C . HIS B 1 257 ? -7.461 -14.109 -4.289 1 94 257 HIS B C 1
ATOM 4170 O O . HIS B 1 257 ? -6.375 -13.844 -4.812 1 94 257 HIS B O 1
ATOM 4176 N N . ASP B 1 258 ? -8.492 -14.477 -4.949 1 94.31 258 ASP B N 1
ATOM 4177 C CA . ASP B 1 258 ? -8.406 -14.672 -6.395 1 94.31 258 ASP B CA 1
ATOM 4178 C C . ASP B 1 258 ? -8.875 -13.43 -7.148 1 94.31 258 ASP B C 1
ATOM 4180 O O . ASP B 1 258 ? -9.945 -13.438 -7.762 1 94.31 258 ASP B O 1
ATOM 4184 N N . TRP B 1 259 ? -8 -12.484 -7.215 1 94.44 259 TRP B N 1
ATOM 4185 C CA . TRP B 1 259 ? -8.336 -11.227 -7.879 1 94.44 259 TRP B CA 1
ATOM 4186 C C . TRP B 1 259 ? -8.445 -11.422 -9.391 1 94.44 259 TRP B C 1
ATOM 4188 O O . TRP B 1 259 ? -8.984 -10.562 -10.094 1 94.44 259 TRP B O 1
ATOM 4198 N N . TRP B 1 260 ? -7.934 -12.57 -9.93 1 94.44 260 TRP B N 1
ATOM 4199 C CA . TRP B 1 260 ? -8.062 -12.852 -11.359 1 94.44 260 TRP B CA 1
ATOM 4200 C C . TRP B 1 260 ? -9.531 -12.883 -11.781 1 94.44 260 TRP B C 1
ATOM 4202 O O . TRP B 1 260 ? -9.867 -12.523 -12.906 1 94.44 260 TRP B O 1
ATOM 4212 N N . ILE B 1 261 ? -10.328 -13.266 -10.859 1 91.69 261 ILE B N 1
ATOM 4213 C CA . ILE B 1 261 ? -11.742 -13.398 -11.188 1 91.69 261 ILE B CA 1
ATOM 4214 C C . ILE B 1 261 ? -12.531 -12.25 -10.57 1 91.69 261 ILE B C 1
ATOM 4216 O O . ILE B 1 261 ? -13.336 -11.602 -11.242 1 91.69 261 ILE B O 1
ATOM 4220 N N . GLU B 1 262 ? -12.289 -11.914 -9.406 1 92.5 262 GLU B N 1
ATOM 4221 C CA . GLU B 1 262 ? -13.18 -11.023 -8.672 1 92.5 262 GLU B CA 1
ATOM 4222 C C . GLU B 1 262 ? -12.852 -9.555 -8.953 1 92.5 262 GLU B C 1
ATOM 4224 O O . GLU B 1 262 ? -13.734 -8.703 -8.914 1 92.5 262 GLU B O 1
ATOM 4229 N N . ALA B 1 263 ? -11.648 -9.234 -9.25 1 94.19 263 ALA B N 1
ATOM 4230 C CA . ALA B 1 263 ? -11.281 -7.832 -9.406 1 94.19 263 ALA B CA 1
ATOM 4231 C C . ALA B 1 263 ? -10.086 -7.684 -10.352 1 94.19 263 ALA B C 1
ATOM 4233 O O . ALA B 1 263 ? -9.109 -7.012 -10.016 1 94.19 263 ALA B O 1
ATOM 4234 N N . PRO B 1 264 ? -10.156 -8.258 -11.57 1 94.75 264 PRO B N 1
ATOM 4235 C CA . PRO B 1 264 ? -8.992 -8.281 -12.453 1 94.75 264 PRO B CA 1
ATOM 4236 C C . PRO B 1 264 ? -8.547 -6.883 -12.883 1 94.75 264 PRO B C 1
ATOM 4238 O O . PRO B 1 264 ? -7.352 -6.582 -12.875 1 94.75 264 PRO B O 1
ATOM 4241 N N . ALA B 1 265 ? -9.5 -6 -13.234 1 95 265 ALA B N 1
ATOM 4242 C CA . ALA B 1 265 ? -9.148 -4.668 -13.719 1 95 265 ALA B CA 1
ATOM 4243 C C . ALA B 1 265 ? -8.5 -3.836 -12.609 1 95 265 ALA B C 1
ATOM 4245 O O . ALA B 1 265 ? -7.508 -3.145 -12.852 1 95 265 ALA B O 1
ATOM 4246 N N . ARG B 1 266 ? -9.039 -3.938 -11.414 1 95.88 266 ARG B N 1
ATOM 4247 C CA . ARG B 1 266 ? -8.586 -3.133 -10.289 1 95.88 266 ARG B CA 1
ATOM 4248 C C . ARG B 1 266 ? -7.156 -3.482 -9.906 1 95.88 266 ARG B C 1
ATOM 4250 O O . ARG B 1 266 ? -6.301 -2.6 -9.797 1 95.88 266 ARG B O 1
ATOM 4257 N N . VAL B 1 267 ? -6.871 -4.727 -9.766 1 97.44 267 VAL B N 1
ATOM 4258 C CA . VAL B 1 267 ? -5.539 -5.148 -9.336 1 97.44 267 VAL B CA 1
ATOM 4259 C C . VAL B 1 267 ? -4.555 -5.008 -10.492 1 97.44 267 VAL B C 1
ATOM 4261 O O . VAL B 1 267 ? -3.41 -4.586 -10.297 1 97.44 267 VAL B O 1
ATOM 4264 N N . ALA B 1 268 ? -4.977 -5.297 -11.719 1 97.25 268 ALA B N 1
ATOM 4265 C CA . ALA B 1 268 ? -4.105 -5.129 -12.875 1 97.25 268 ALA B CA 1
ATOM 4266 C C . ALA B 1 268 ? -3.662 -3.674 -13.023 1 97.25 268 ALA B C 1
ATOM 4268 O O . ALA B 1 268 ? -2.523 -3.4 -13.414 1 97.25 268 ALA B O 1
ATOM 4269 N N . ALA B 1 269 ? -4.555 -2.773 -12.727 1 96.19 269 ALA B N 1
ATOM 4270 C CA . ALA B 1 269 ? -4.211 -1.356 -12.82 1 96.19 269 ALA B CA 1
ATOM 4271 C C . ALA B 1 269 ? -3.064 -1.008 -11.875 1 96.19 269 ALA B C 1
ATOM 4273 O O . ALA B 1 269 ? -2.131 -0.296 -12.25 1 96.19 269 ALA B O 1
ATOM 4274 N N . VAL B 1 270 ? -3.098 -1.508 -10.68 1 97.44 270 VAL B N 1
ATOM 4275 C CA . VAL B 1 270 ? -2.051 -1.273 -9.688 1 97.44 270 VAL B CA 1
ATOM 4276 C C . VAL B 1 270 ? -0.736 -1.882 -10.172 1 97.44 270 VAL B C 1
ATOM 4278 O O . VAL B 1 270 ? 0.313 -1.236 -10.109 1 97.44 270 VAL B O 1
ATOM 4281 N N . VAL B 1 271 ? -0.815 -3.08 -10.688 1 98.38 271 VAL B N 1
ATOM 4282 C CA . VAL B 1 271 ? 0.377 -3.777 -11.156 1 98.38 271 VAL B CA 1
ATOM 4283 C C . VAL B 1 271 ? 0.987 -3.027 -12.336 1 98.38 271 VAL B C 1
ATOM 4285 O O . VAL B 1 271 ? 2.207 -2.865 -12.414 1 98.38 271 VAL B O 1
ATOM 4288 N N . LYS B 1 272 ? 0.162 -2.57 -13.219 1 97.56 272 LYS B N 1
ATOM 4289 C CA . LYS B 1 272 ? 0.659 -1.845 -14.391 1 97.56 272 LYS B CA 1
ATOM 4290 C C . LYS B 1 272 ? 1.354 -0.551 -13.977 1 97.56 272 LYS B C 1
ATOM 4292 O O . LYS B 1 272 ? 2.391 -0.189 -14.539 1 97.56 272 LYS B O 1
ATOM 4297 N N . GLN B 1 273 ? 0.777 0.155 -13.055 1 95.62 273 GLN B N 1
ATOM 4298 C CA . GLN B 1 273 ? 1.424 1.352 -12.523 1 95.62 273 GLN B CA 1
ATOM 4299 C C . GLN B 1 273 ? 2.818 1.034 -11.992 1 95.62 273 GLN B C 1
ATOM 4301 O O . GLN B 1 273 ? 3.775 1.761 -12.273 1 95.62 273 GLN B O 1
ATOM 4306 N N . PHE B 1 274 ? 2.922 -0.018 -11.258 1 97.75 274 PHE B N 1
ATOM 4307 C CA . PHE B 1 274 ? 4.199 -0.461 -10.719 1 97.75 274 PHE B CA 1
ATOM 4308 C C . PHE B 1 274 ? 5.184 -0.786 -11.836 1 97.75 274 PHE B C 1
ATOM 4310 O O . PHE B 1 274 ? 6.34 -0.364 -11.789 1 97.75 274 PHE B O 1
ATOM 4317 N N . LEU B 1 275 ? 4.68 -1.562 -12.82 1 98.19 275 LEU B N 1
ATOM 4318 C CA . LEU B 1 275 ? 5.555 -1.991 -13.914 1 98.19 275 LEU B CA 1
ATOM 4319 C C . LEU B 1 275 ? 6.055 -0.792 -14.711 1 98.19 275 LEU B C 1
ATOM 4321 O O . LEU B 1 275 ? 7.145 -0.839 -15.289 1 98.19 275 LEU B O 1
ATOM 4325 N N . ARG B 1 276 ? 5.324 0.31 -14.664 1 95.12 276 ARG B N 1
ATOM 4326 C CA . ARG B 1 276 ? 5.703 1.523 -15.375 1 95.12 276 ARG B CA 1
ATOM 4327 C C . ARG B 1 276 ? 6.621 2.396 -14.531 1 95.12 276 ARG B C 1
ATOM 4329 O O . ARG B 1 276 ? 7.066 3.455 -14.977 1 95.12 276 ARG B O 1
ATOM 4336 N N . GLY B 1 277 ? 6.816 2.096 -13.32 1 94.62 277 GLY B N 1
ATOM 4337 C CA . GLY B 1 277 ? 7.75 2.811 -12.469 1 94.62 277 GLY B CA 1
ATOM 4338 C C . GLY B 1 277 ? 7.098 3.922 -11.672 1 94.62 277 GLY B C 1
ATOM 4339 O O . GLY B 1 277 ? 7.777 4.828 -11.188 1 94.62 277 GLY B O 1
ATOM 4340 N N . SER B 1 278 ? 5.797 3.828 -11.453 1 90.5 278 SER B N 1
ATOM 4341 C CA . SER B 1 278 ? 5.051 4.914 -10.82 1 90.5 278 SER B CA 1
ATOM 4342 C C . SER B 1 278 ? 5.387 5.027 -9.344 1 90.5 278 SER B C 1
ATOM 4344 O O . SER B 1 278 ? 5.145 6.066 -8.719 1 90.5 278 SER B O 1
ATOM 4346 N N . PHE B 1 279 ? 5.906 3.979 -8.742 1 92.19 279 PHE B N 1
ATOM 4347 C CA . PHE B 1 279 ? 6.18 3.984 -7.312 1 92.19 279 PHE B CA 1
ATOM 4348 C C . PHE B 1 279 ? 7.668 4.191 -7.047 1 92.19 279 PHE B C 1
ATOM 4350 O O . PHE B 1 279 ? 8.102 4.215 -5.895 1 92.19 279 PHE B O 1
ATOM 4357 N N . ASP B 1 280 ? 8.445 4.359 -8.102 1 91.06 280 ASP B N 1
ATOM 4358 C CA . ASP B 1 280 ? 9.898 4.406 -7.957 1 91.06 280 ASP B CA 1
ATOM 4359 C C . ASP B 1 280 ? 10.352 5.75 -7.395 1 91.06 280 ASP B C 1
ATOM 4361 O O . ASP B 1 280 ? 9.641 6.75 -7.508 1 91.06 280 ASP B O 1
ATOM 4365 N N . ALA B 1 281 ? 11.484 5.75 -6.68 1 81 281 ALA B N 1
ATOM 4366 C CA . ALA B 1 281 ? 12.047 6.965 -6.105 1 81 281 ALA B CA 1
ATOM 4367 C C . ALA B 1 281 ? 12.328 8.008 -7.184 1 81 281 ALA B C 1
ATOM 4369 O O . ALA B 1 281 ? 12.25 9.211 -6.934 1 81 281 ALA B O 1
ATOM 4370 N N . ASP B 1 282 ? 12.641 7.652 -8.281 1 72.19 282 ASP B N 1
ATOM 4371 C CA . ASP B 1 282 ? 13.016 8.57 -9.352 1 72.19 282 ASP B CA 1
ATOM 4372 C C . ASP B 1 282 ? 11.883 8.734 -10.352 1 72.19 282 ASP B C 1
ATOM 4374 O O . ASP B 1 282 ? 12.102 9.188 -11.484 1 72.19 282 ASP B O 1
ATOM 4378 N N . ALA B 1 283 ? 10.695 8.43 -9.891 1 69.5 283 ALA B N 1
ATOM 4379 C CA . ALA B 1 283 ? 9.57 8.539 -10.812 1 69.5 283 ALA B CA 1
ATOM 4380 C C . ALA B 1 283 ? 9.289 9.992 -11.164 1 69.5 283 ALA B C 1
ATOM 4382 O O . ALA B 1 283 ? 9.484 10.891 -10.336 1 69.5 283 ALA B O 1
#

InterPro domains:
  IPR000073 Alpha/beta hydrolase fold-1 [PF00561] (32-259)
  IPR029058 Alpha/Beta hydrolase fold [G3DSA:3.40.50.1820] (1-277)
  IPR029058 Alpha/Beta hydrolase fold [SSF53474] (3-276)
  IPR050471 AB hydrolase [PTHR43433] (5-275)

pLDDT: mean 88.58, std 14.6, range [37.22, 98.88]

Radius of gyration: 25.68 Å; Cα contacts (8 Å, |Δi|>4): 1234; chains: 2; bounding box: 46×74×64 Å

Foldseek 3Di:
DWDDDPAWIKDKDWAADEFEEEEAQQQFPVLVVLLVVLCRDHHTYMYIYFQLRQPPIDHPLDFDALLSRLVVSCRVCVVVPHQEGAYAYAASVLLNQLSNLQPPVRHHAEAERELYFLAADVPCPPPPVSNVVSVCVQDLPPQLVVLVVCLLVLNPVSLLSNLCLQWFPVLCVVPVCSSVCSSCGNSNSSSVDPSSSSCSSVVNRNVGGCPVRLCSRDHQYEYEYEPRARNGDPVRSVVSQVRNPRYDYDYYYRGYRPCSPRPSNPVSVVVVCVVVPVVPPVD/DWDDDPAWIKDKDWAADEFEEEEAQQQFPVLVVLLVVLCRDHHTYMYIYFQLRQPPIDHPLDFDALLVRLVVSCRVCVVVPHQEGAYAYAASVLLNQLSNLQPPVRHHAEYERELYFLAADVPCPPPPVSVVVSVCVQDLPVQLVVLVVCLLQLNPVSLLSNLCLQWFPVLCVVPVCSSVCSSCGNSNSSSVDPSSSSCSSVVNRNVGGCPVRLCSRDHQYEYEYEPRARNGDPVRSVVSQVRHPNYDYDYYYRGYRPCSPRPSNPVSVVVVCVVVQVVPPVD